Protein AF-A0A847NDN8-F1 (afdb_monomer_lite)

Radius of gyration: 34.49 Å; chains: 1; bounding box: 81×43×103 Å

Secondary structure (DSSP, 8-state):
----HHHHHHHHHHHHHHHHHHHHHHHHHHHHHHHHHTT-S---HHHHHHHHHHHHHHHHHHHHHHHTT--HHHHHHHHHHHHHHHHHHHHHHH---HHHHHHHHHHHHHHTT-HHHHHHHHHHHHHHHHHHHHHHHHT---THHHHTSHHHHHHHHHHHHHHHHHHHHHHHHHHHHHHHHHHHHHHHHHHHHHHHHHHHHHHHHHHHHHHHHHHHH-TT-HHHHHHHHHHHHHHHHHHHHHHHHHHHHHHHHHHHHTT--SS--HHHHHHHHHHHHHHHHHHHHHHHHHHHHHHHHHHHHHHHHHHHHHHHHHHHHHHHHS-TTSHHHHHHHHHHHHHHHHHHHHHHHHHHHHHHHHHHHHHHHHHHHHHHHHHHHHHHHHHHHHHHHHHHHHHHHT-

Structure (mmCIF, N/CA/C/O backbone):
data_AF-A0A847NDN8-F1
#
_entry.id   AF-A0A847NDN8-F1
#
loop_
_atom_site.group_PDB
_atom_site.id
_atom_site.type_symbol
_atom_site.label_atom_id
_atom_site.label_alt_id
_atom_site.label_comp_id
_atom_site.label_asym_id
_atom_site.label_entity_id
_atom_site.label_seq_id
_atom_site.pdbx_PDB_ins_code
_atom_site.Cartn_x
_atom_site.Cartn_y
_atom_site.Cartn_z
_atom_site.occupancy
_atom_site.B_iso_or_equiv
_atom_site.auth_seq_id
_atom_site.auth_comp_id
_atom_site.auth_asym_id
_atom_site.auth_atom_id
_atom_site.pdbx_PDB_model_num
ATOM 1 N N . MET A 1 1 ? -12.668 -7.843 -4.162 1.00 27.05 1 MET A N 1
ATOM 2 C CA . MET A 1 1 ? -12.300 -7.164 -5.427 1.00 27.05 1 MET A CA 1
ATOM 3 C C . MET A 1 1 ? -11.441 -5.918 -5.144 1.00 27.05 1 MET A C 1
ATOM 5 O O . MET A 1 1 ? -11.679 -4.871 -5.719 1.00 27.05 1 MET A O 1
ATOM 9 N N . TYR A 1 2 ? -10.435 -6.031 -4.264 1.00 26.97 2 TYR A N 1
ATOM 10 C CA . TYR A 1 2 ? -9.591 -4.920 -3.787 1.00 26.97 2 TYR A CA 1
ATOM 11 C C . TYR A 1 2 ? -8.151 -5.423 -3.604 1.00 26.97 2 TYR A C 1
ATOM 13 O O . TYR A 1 2 ? -7.721 -5.717 -2.497 1.00 26.97 2 TYR A O 1
ATOM 21 N N . GLN A 1 3 ? -7.428 -5.624 -4.706 1.00 26.38 3 GLN A N 1
ATOM 22 C CA . GLN A 1 3 ? -6.025 -6.072 -4.680 1.00 26.38 3 GLN A CA 1
ATOM 23 C C . GLN A 1 3 ? -5.110 -5.178 -5.543 1.00 26.38 3 GLN A C 1
ATOM 25 O O . GLN A 1 3 ? -4.042 -5.612 -5.958 1.00 26.38 3 GLN A O 1
ATOM 30 N N . ASN A 1 4 ? -5.530 -3.940 -5.855 1.00 37.44 4 ASN A N 1
ATOM 31 C CA . ASN A 1 4 ? -4.971 -3.175 -6.980 1.00 37.44 4 ASN A CA 1
ATOM 32 C C . ASN A 1 4 ? -4.374 -1.788 -6.670 1.00 37.44 4 ASN A C 1
ATOM 34 O O . ASN A 1 4 ? -3.925 -1.143 -7.615 1.00 37.44 4 ASN A O 1
ATOM 38 N N . ASP A 1 5 ? -4.331 -1.303 -5.424 1.00 50.22 5 ASP A N 1
ATOM 39 C CA . ASP A 1 5 ? -3.985 0.115 -5.206 1.00 50.22 5 ASP A CA 1
ATOM 40 C C . ASP A 1 5 ? -2.487 0.426 -5.375 1.00 50.22 5 ASP A C 1
ATOM 42 O O . ASP A 1 5 ? -2.136 1.234 -6.234 1.00 50.22 5 ASP A O 1
ATOM 46 N N . ALA A 1 6 ? -1.571 -0.257 -4.681 1.00 46.41 6 ALA A N 1
ATOM 47 C CA . ALA A 1 6 ? -0.143 0.094 -4.753 1.00 46.41 6 ALA A CA 1
ATOM 48 C C . ALA A 1 6 ? 0.496 -0.204 -6.131 1.00 46.41 6 ALA A C 1
ATOM 50 O O . ALA A 1 6 ? 1.173 0.629 -6.744 1.00 46.41 6 ALA A O 1
ATOM 51 N N . THR A 1 7 ? 0.230 -1.387 -6.697 1.00 52.91 7 THR A N 1
ATOM 52 C CA . THR A 1 7 ? 0.754 -1.765 -8.027 1.00 52.91 7 THR A CA 1
ATOM 53 C C . THR A 1 7 ? 0.074 -1.027 -9.176 1.00 52.91 7 THR A C 1
ATOM 55 O O . THR A 1 7 ? 0.731 -0.710 -10.178 1.00 52.91 7 THR A O 1
ATOM 58 N N . GLY A 1 8 ? -1.219 -0.724 -9.039 1.00 62.44 8 GLY A N 1
ATOM 59 C CA . GLY A 1 8 ? -1.973 0.079 -9.994 1.00 62.44 8 GLY A CA 1
ATOM 60 C C . GLY A 1 8 ? -1.460 1.514 -10.041 1.00 62.44 8 GLY A C 1
ATOM 61 O O . GLY A 1 8 ? -1.142 2.005 -11.127 1.00 62.44 8 GLY A O 1
ATOM 62 N N . GLN A 1 9 ? -1.281 2.150 -8.879 1.00 66.44 9 GLN A N 1
ATOM 63 C CA . GLN A 1 9 ? -0.728 3.504 -8.779 1.00 66.44 9 GLN A CA 1
ATOM 64 C C . GLN A 1 9 ? 0.694 3.589 -9.332 1.00 66.44 9 GLN A C 1
ATOM 66 O O . GLN A 1 9 ? 1.002 4.497 -10.109 1.00 66.44 9 GLN A O 1
ATOM 71 N N . ASN A 1 10 ? 1.545 2.604 -9.030 1.00 70.69 10 ASN A N 1
ATOM 72 C CA . ASN A 1 10 ? 2.871 2.526 -9.631 1.00 70.69 10 ASN A CA 1
ATOM 73 C C . ASN A 1 10 ? 2.793 2.460 -11.169 1.00 70.69 10 ASN A C 1
ATOM 75 O O . ASN A 1 10 ? 3.420 3.253 -11.877 1.00 70.69 10 ASN A O 1
ATOM 79 N N . THR A 1 11 ? 2.002 1.527 -11.699 1.00 78.50 11 THR A N 1
ATOM 80 C CA . THR A 1 11 ? 1.880 1.345 -13.150 1.00 78.50 11 THR A CA 1
ATOM 81 C C . THR A 1 11 ? 1.364 2.617 -13.825 1.00 78.50 11 THR A C 1
ATOM 83 O O . THR A 1 11 ? 1.851 2.988 -14.894 1.00 78.50 11 THR A O 1
ATOM 86 N N . LEU A 1 12 ? 0.438 3.326 -13.178 1.00 82.25 12 LEU A N 1
ATOM 87 C CA . LEU A 1 12 ? -0.084 4.609 -13.633 1.00 82.25 12 LEU A CA 1
ATOM 88 C C . LEU A 1 12 ? 1.010 5.688 -13.693 1.00 82.25 12 LEU A C 1
ATOM 90 O O . LEU A 1 12 ? 1.178 6.328 -14.730 1.00 82.25 12 LEU A O 1
ATOM 94 N N . TYR A 1 13 ? 1.796 5.835 -12.624 1.00 81.75 13 TYR A N 1
ATOM 95 C CA . TYR A 1 13 ? 2.905 6.788 -12.565 1.00 81.75 13 TYR A CA 1
ATOM 96 C C . TYR A 1 13 ? 3.936 6.532 -13.670 1.00 81.75 13 TYR A C 1
ATOM 98 O O . TYR A 1 13 ? 4.352 7.458 -14.371 1.00 81.75 13 TYR A O 1
ATOM 106 N N . VAL A 1 14 ? 4.347 5.272 -13.851 1.00 82.06 14 VAL A N 1
ATOM 107 C CA . VAL A 1 14 ? 5.335 4.909 -14.879 1.00 82.06 14 VAL A CA 1
ATOM 108 C C . VAL A 1 14 ? 4.761 5.151 -16.274 1.00 82.06 14 VAL A C 1
ATOM 110 O O . VAL A 1 14 ? 5.458 5.701 -17.125 1.00 82.06 14 VAL A O 1
ATOM 113 N N . ASN A 1 15 ? 3.484 4.822 -16.501 1.00 87.56 15 ASN A N 1
ATOM 114 C CA . ASN A 1 15 ? 2.799 5.136 -17.753 1.00 87.56 15 ASN A CA 1
ATOM 115 C C . ASN A 1 15 ? 2.839 6.643 -18.051 1.00 87.56 15 ASN A C 1
ATOM 117 O O . ASN A 1 15 ? 3.216 7.029 -19.156 1.00 87.56 15 ASN A O 1
ATOM 121 N N . ASP A 1 16 ? 2.510 7.492 -17.076 1.00 86.00 16 ASP A N 1
ATOM 122 C CA . ASP A 1 16 ? 2.513 8.948 -17.255 1.00 86.00 16 ASP A CA 1
ATOM 123 C C . ASP A 1 16 ? 3.918 9.502 -17.506 1.00 86.00 16 ASP A C 1
ATOM 125 O O . ASP A 1 16 ? 4.104 10.374 -18.361 1.00 86.00 16 ASP A O 1
ATOM 129 N N . MET A 1 17 ? 4.926 8.971 -16.812 1.00 85.44 17 MET A N 1
ATOM 130 C CA . MET A 1 17 ? 6.317 9.340 -17.046 1.00 85.44 17 MET A CA 1
ATOM 131 C C . MET A 1 17 ? 6.770 8.966 -18.465 1.00 85.44 17 MET A C 1
ATOM 133 O O . MET A 1 17 ? 7.324 9.815 -19.167 1.00 85.44 17 MET A O 1
ATOM 137 N N . LEU A 1 18 ? 6.517 7.732 -18.915 1.00 86.12 18 LEU A N 1
ATOM 138 C CA . LEU A 1 18 ? 6.910 7.292 -20.258 1.00 86.12 18 LEU A CA 1
ATOM 139 C C . LEU A 1 18 ? 6.176 8.074 -21.346 1.00 86.12 18 LEU A C 1
ATOM 141 O O . LEU A 1 18 ? 6.794 8.471 -22.329 1.00 86.12 18 LEU A O 1
ATOM 145 N N . VAL A 1 19 ? 4.896 8.397 -21.150 1.00 87.50 19 VAL A N 1
ATOM 146 C CA . VAL A 1 19 ? 4.140 9.266 -22.066 1.00 87.50 19 VAL A CA 1
ATOM 147 C C . VAL A 1 19 ? 4.783 10.653 -22.183 1.00 87.50 19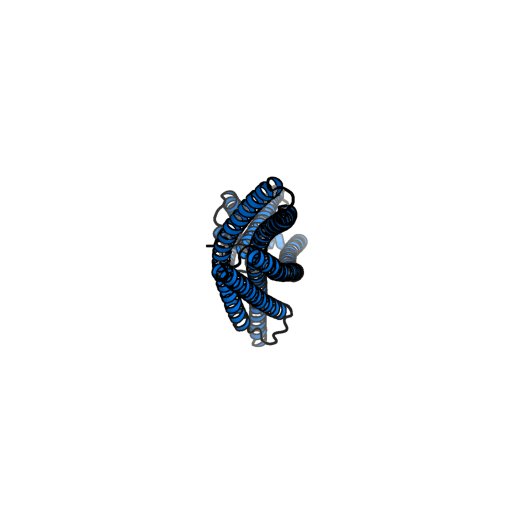 VAL A C 1
ATOM 149 O O . VAL A 1 19 ? 4.894 11.181 -23.291 1.00 87.50 19 VAL A O 1
ATOM 152 N N . ARG A 1 20 ? 5.266 11.248 -21.080 1.00 86.75 20 ARG A N 1
ATOM 153 C CA . ARG A 1 20 ? 6.029 12.512 -21.137 1.00 86.75 20 ARG A CA 1
ATOM 154 C C . ARG A 1 20 ? 7.337 12.351 -21.914 1.00 86.75 20 ARG A C 1
ATOM 156 O O . ARG A 1 20 ? 7.662 13.219 -22.720 1.00 86.75 20 ARG A O 1
ATOM 163 N N . MET A 1 21 ? 8.051 11.240 -21.729 1.00 86.31 21 MET A N 1
ATOM 164 C CA . MET A 1 21 ? 9.262 10.950 -22.504 1.00 86.31 21 MET A CA 1
ATOM 165 C C . MET A 1 21 ? 8.965 10.789 -24.001 1.00 86.31 21 MET A C 1
ATOM 167 O O . MET A 1 21 ? 9.659 11.390 -24.816 1.00 86.31 21 MET A O 1
ATOM 171 N N . PHE A 1 22 ? 7.910 10.063 -24.385 1.00 89.50 22 PHE A N 1
ATOM 172 C CA . PHE A 1 22 ? 7.514 9.918 -25.791 1.00 89.50 22 PHE A CA 1
ATOM 173 C C . PHE A 1 22 ? 7.142 11.259 -26.435 1.00 89.50 22 PHE A C 1
ATOM 175 O O . PHE A 1 22 ? 7.498 11.490 -27.588 1.00 89.50 22 PHE A O 1
ATOM 182 N N . LYS A 1 23 ? 6.508 12.180 -25.693 1.00 88.25 23 LYS A N 1
ATOM 183 C CA . LYS A 1 23 ? 6.264 13.554 -26.170 1.00 88.25 23 LYS A CA 1
ATOM 184 C C . LYS A 1 23 ? 7.569 14.303 -26.456 1.00 88.25 23 LYS A C 1
ATOM 186 O O . LYS A 1 23 ? 7.673 14.953 -27.491 1.00 88.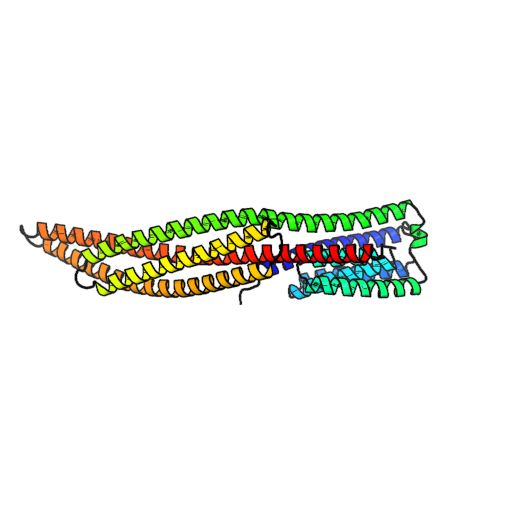25 23 LYS A O 1
ATOM 191 N N . LEU A 1 24 ? 8.572 14.187 -25.581 1.00 87.12 24 LEU A N 1
ATOM 192 C CA . LEU A 1 24 ? 9.891 14.795 -25.801 1.00 87.12 24 LEU A CA 1
ATOM 193 C C . LEU A 1 24 ? 10.610 14.189 -27.015 1.00 87.12 24 LEU A C 1
ATOM 195 O O . LEU A 1 24 ? 11.202 14.925 -27.802 1.00 87.12 24 LEU A O 1
ATOM 199 N N . ILE A 1 25 ? 10.516 12.870 -27.211 1.00 86.62 25 ILE A N 1
ATOM 200 C CA . ILE A 1 25 ? 11.069 12.198 -28.398 1.00 86.62 25 ILE A CA 1
ATOM 201 C C . ILE A 1 25 ? 10.378 12.704 -29.673 1.00 86.62 25 ILE A C 1
ATOM 203 O O . ILE A 1 25 ? 11.048 12.939 -30.674 1.00 86.62 25 ILE A O 1
ATOM 207 N N . LEU A 1 26 ? 9.066 12.953 -29.637 1.00 89.19 26 LEU A N 1
ATOM 208 C CA . LEU A 1 26 ? 8.319 13.493 -30.776 1.00 89.19 26 LEU A CA 1
ATOM 209 C C . LEU A 1 26 ? 8.806 14.903 -31.161 1.00 89.19 26 LEU A C 1
ATOM 211 O O . LEU A 1 26 ? 8.985 15.193 -32.344 1.00 89.19 26 LEU A O 1
ATOM 215 N N . VAL A 1 27 ? 9.123 15.745 -30.170 1.00 89.19 27 VAL A N 1
ATOM 216 C CA . VAL A 1 27 ? 9.783 17.044 -30.399 1.00 89.19 27 VAL A CA 1
ATOM 217 C C . VAL A 1 27 ? 11.176 16.853 -31.011 1.00 89.19 27 VAL A C 1
ATOM 219 O O . VAL A 1 27 ? 11.518 17.538 -31.972 1.00 89.19 27 VAL A O 1
ATOM 222 N N . ALA A 1 28 ? 11.966 15.895 -30.519 1.00 85.19 28 ALA A N 1
ATOM 223 C CA . ALA A 1 28 ? 13.289 15.602 -31.073 1.00 85.19 28 ALA A CA 1
ATOM 224 C C . ALA A 1 28 ? 13.227 15.117 -32.535 1.00 85.19 28 ALA A C 1
ATOM 226 O O . ALA A 1 28 ? 14.058 15.523 -33.348 1.00 85.19 28 ALA A O 1
ATOM 227 N N . ILE A 1 29 ? 12.219 14.314 -32.900 1.00 87.88 29 ILE A N 1
ATOM 228 C CA . ILE A 1 29 ? 11.980 13.893 -34.289 1.00 87.88 29 ILE A CA 1
ATOM 229 C C . ILE A 1 29 ? 11.652 15.107 -35.170 1.00 87.88 29 ILE A C 1
ATOM 231 O O . ILE A 1 29 ? 12.191 15.221 -36.271 1.00 87.88 29 ILE A O 1
ATOM 235 N N . ALA A 1 30 ? 10.828 16.044 -34.691 1.00 87.75 30 ALA A N 1
ATOM 236 C CA . ALA A 1 30 ? 10.533 17.275 -35.428 1.00 87.75 30 ALA A CA 1
ATOM 237 C C . ALA A 1 30 ? 11.802 18.116 -35.662 1.00 87.75 30 ALA A C 1
ATOM 239 O O . ALA A 1 30 ? 12.055 18.555 -36.785 1.00 87.75 30 ALA A O 1
ATOM 240 N N . VAL A 1 31 ? 12.648 18.269 -34.636 1.00 86.38 31 VAL A N 1
ATOM 241 C CA . VAL A 1 31 ? 13.951 18.949 -34.755 1.00 86.38 31 VAL A CA 1
ATOM 242 C C . VAL A 1 31 ? 14.855 18.239 -35.765 1.00 86.38 31 VAL A C 1
ATOM 244 O O . VAL A 1 31 ? 15.457 18.898 -36.608 1.00 86.38 31 VAL A O 1
ATOM 247 N N . PHE A 1 32 ? 14.918 16.906 -35.743 1.00 84.69 32 PHE A N 1
ATOM 248 C CA . PHE A 1 32 ? 15.695 16.121 -36.705 1.00 84.69 32 PHE A CA 1
ATOM 249 C C . PHE A 1 32 ? 15.260 16.374 -38.158 1.00 84.69 32 PHE A C 1
ATOM 251 O O . PHE A 1 32 ? 16.111 16.577 -39.027 1.00 84.69 32 PHE A O 1
ATOM 258 N N . VAL A 1 33 ? 13.950 16.429 -38.424 1.00 86.88 33 VAL A N 1
ATOM 259 C CA . VAL A 1 33 ? 13.414 16.738 -39.762 1.00 86.88 33 VAL A CA 1
ATOM 260 C C . VAL A 1 33 ? 13.784 18.162 -40.192 1.00 86.88 33 VAL A C 1
ATOM 262 O O . VAL A 1 33 ? 14.196 18.362 -41.334 1.00 86.88 33 VAL A O 1
ATOM 265 N N . ILE A 1 34 ? 13.718 19.140 -39.282 1.00 86.19 34 ILE A N 1
ATOM 266 C CA . ILE A 1 34 ? 14.119 20.531 -39.559 1.00 86.19 34 ILE A CA 1
ATOM 267 C C . ILE A 1 34 ? 15.617 20.615 -39.877 1.00 86.19 34 ILE A C 1
ATOM 269 O O . ILE A 1 34 ? 16.001 21.194 -40.891 1.00 86.19 34 ILE A O 1
ATOM 273 N N . LEU A 1 35 ? 16.473 19.995 -39.060 1.00 82.62 35 LEU A N 1
ATOM 274 C CA . LEU A 1 35 ? 17.922 19.959 -39.290 1.00 82.62 35 LEU A CA 1
ATOM 275 C C . LEU A 1 35 ? 18.270 19.290 -40.624 1.00 82.62 35 LEU A C 1
ATOM 277 O O . LEU A 1 35 ? 19.214 19.70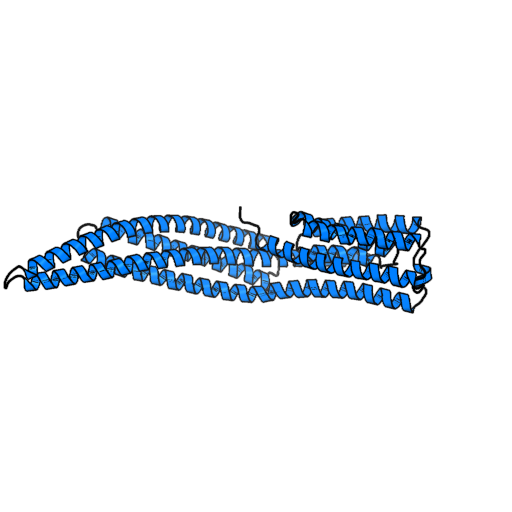0 -41.305 1.00 82.62 35 LEU A O 1
ATOM 281 N N . LYS A 1 36 ? 17.492 18.278 -41.023 1.00 83.00 36 LYS A N 1
ATOM 282 C CA . LYS A 1 36 ? 17.627 17.656 -42.336 1.00 83.00 36 LYS A CA 1
ATOM 283 C C . LYS A 1 36 ? 17.219 18.604 -43.469 1.00 83.00 36 LYS A C 1
ATOM 285 O O . LYS A 1 36 ? 17.942 18.684 -44.464 1.00 83.00 36 LYS A O 1
ATOM 290 N N . ALA A 1 37 ? 16.111 19.327 -43.319 1.00 84.94 37 ALA A N 1
ATOM 291 C CA . ALA A 1 37 ? 15.649 20.312 -44.297 1.00 84.94 37 ALA A CA 1
ATOM 292 C C . ALA A 1 37 ? 16.646 21.473 -44.476 1.00 84.94 37 ALA A C 1
ATOM 294 O O . ALA A 1 37 ? 16.836 21.948 -45.591 1.00 84.94 37 ALA A O 1
ATOM 295 N N . LEU A 1 38 ? 17.348 21.860 -43.405 1.00 85.19 38 LEU A N 1
ATOM 296 C CA . LEU A 1 38 ? 18.417 22.867 -43.420 1.00 85.19 38 LEU A CA 1
ATOM 297 C C . LEU A 1 38 ? 19.746 22.364 -44.015 1.00 85.19 38 LEU A C 1
ATOM 299 O O . LEU A 1 38 ? 20.707 23.123 -44.095 1.00 85.19 38 LEU A O 1
ATOM 303 N N . GLY A 1 39 ? 19.837 21.090 -44.410 1.00 77.75 39 GLY A N 1
ATOM 304 C CA . GLY A 1 39 ? 21.042 20.514 -45.017 1.00 77.75 39 GLY A CA 1
ATOM 305 C C . GLY A 1 39 ? 22.168 20.175 -44.034 1.00 77.75 39 GLY A C 1
ATOM 306 O O . GLY A 1 39 ? 23.218 19.709 -44.465 1.00 77.75 39 GLY A O 1
ATOM 307 N N . ILE A 1 40 ? 21.948 20.339 -42.725 1.00 76.94 40 ILE A N 1
ATOM 308 C CA . ILE A 1 40 ? 22.942 20.036 -41.679 1.00 76.94 40 ILE A CA 1
ATOM 309 C C . ILE A 1 40 ? 23.166 18.519 -41.569 1.00 76.94 40 ILE A C 1
ATOM 311 O O . ILE A 1 40 ? 24.282 18.058 -41.339 1.00 76.94 40 ILE A O 1
ATOM 315 N N . ILE A 1 41 ? 22.103 17.728 -41.758 1.00 72.81 41 ILE A N 1
ATOM 316 C CA . ILE A 1 41 ? 22.144 16.264 -41.684 1.00 72.81 41 ILE A CA 1
ATOM 317 C C . ILE A 1 41 ? 22.164 15.657 -43.096 1.00 72.81 41 ILE A C 1
ATOM 319 O O . ILE A 1 41 ? 21.208 15.761 -43.873 1.00 72.81 41 ILE A O 1
ATOM 323 N N . VAL A 1 42 ? 23.239 14.946 -43.433 1.00 73.19 42 VAL A N 1
ATOM 324 C CA . VAL A 1 42 ? 23.427 14.324 -44.755 1.00 73.19 42 VAL A CA 1
ATOM 325 C C . VAL A 1 42 ? 22.877 12.888 -44.760 1.00 73.19 42 VAL A C 1
ATOM 327 O O . VAL A 1 42 ? 23.616 11.914 -44.821 1.00 73.19 42 VAL A O 1
ATOM 330 N N . ILE A 1 43 ? 21.550 12.755 -44.653 1.00 75.88 43 ILE A N 1
ATOM 331 C CA . ILE A 1 43 ? 20.810 11.481 -44.781 1.00 75.88 43 ILE A CA 1
ATOM 332 C C . ILE A 1 43 ? 19.958 11.509 -46.064 1.00 75.88 43 ILE A C 1
ATOM 334 O O . ILE A 1 43 ? 19.388 12.561 -46.370 1.00 75.88 43 ILE A O 1
ATOM 338 N N . PRO A 1 44 ? 19.817 10.405 -46.822 1.00 82.81 44 PRO A N 1
ATOM 339 C CA . PRO A 1 44 ? 18.878 10.331 -47.942 1.00 82.81 44 PRO A CA 1
ATOM 340 C C . PRO A 1 44 ? 17.425 10.536 -47.490 1.00 82.81 44 PRO A C 1
ATOM 342 O O . PRO A 1 44 ? 17.008 9.995 -46.466 1.00 82.81 44 PRO A O 1
ATOM 345 N N . TRP A 1 45 ? 16.621 11.258 -48.276 1.00 83.31 45 TRP A N 1
ATOM 346 C CA . TRP A 1 45 ? 15.230 11.576 -47.917 1.00 83.31 45 TRP A CA 1
ATOM 347 C C . TRP A 1 45 ? 14.379 10.346 -47.588 1.00 83.31 45 TRP A C 1
ATOM 349 O O . TRP A 1 45 ? 13.624 10.384 -46.621 1.00 83.31 45 TRP A O 1
ATOM 359 N N . LEU A 1 46 ? 14.558 9.240 -48.317 1.00 84.31 46 LEU A N 1
ATOM 360 C CA . LEU A 1 46 ? 13.851 7.984 -48.052 1.00 84.31 46 LEU A CA 1
ATOM 361 C C . LEU A 1 46 ? 14.049 7.505 -46.603 1.00 84.31 46 LEU A C 1
ATOM 363 O O . LEU A 1 46 ? 13.084 7.215 -45.904 1.00 84.31 46 LEU A O 1
ATOM 367 N N . HIS A 1 47 ? 15.294 7.490 -46.128 1.00 80.81 47 HIS A N 1
ATOM 368 C CA . HIS A 1 47 ? 15.642 7.032 -44.783 1.00 80.81 47 HIS A CA 1
ATOM 369 C C . HIS A 1 47 ? 15.150 8.012 -43.714 1.00 80.81 47 HIS A C 1
ATOM 371 O O . HIS A 1 47 ? 14.599 7.595 -42.700 1.00 80.81 47 HIS A O 1
ATOM 377 N N . ALA A 1 48 ? 15.264 9.320 -43.963 1.00 83.19 48 ALA A N 1
ATOM 378 C CA . ALA A 1 48 ? 14.740 10.340 -43.056 1.00 83.19 48 ALA A CA 1
ATOM 379 C C . ALA A 1 48 ? 13.212 10.233 -42.878 1.00 83.19 48 ALA A C 1
ATOM 381 O O . ALA A 1 48 ? 12.715 10.363 -41.757 1.00 83.19 48 ALA A O 1
ATOM 382 N N . ILE A 1 49 ? 12.474 9.946 -43.956 1.00 86.44 49 ILE A N 1
ATOM 383 C CA . ILE A 1 49 ? 11.021 9.726 -43.922 1.00 86.44 49 ILE A CA 1
ATOM 384 C C . ILE A 1 49 ? 10.684 8.449 -43.147 1.00 86.44 49 ILE A C 1
ATOM 386 O O . ILE A 1 49 ? 9.789 8.473 -42.309 1.00 86.44 49 ILE A O 1
ATOM 390 N N . VAL A 1 50 ? 11.418 7.354 -43.369 1.00 85.75 50 VAL A N 1
ATOM 391 C CA . VAL A 1 50 ? 11.191 6.098 -42.637 1.00 85.75 50 VAL A CA 1
ATOM 392 C C . VAL A 1 50 ? 11.427 6.290 -41.138 1.00 85.75 50 VAL A C 1
ATOM 394 O O . VAL A 1 50 ? 10.545 5.953 -40.352 1.00 85.75 50 VAL A O 1
ATOM 397 N N . ILE A 1 51 ? 12.555 6.884 -40.730 1.00 84.50 51 ILE A N 1
ATOM 398 C CA . ILE A 1 51 ? 12.889 7.134 -39.315 1.00 84.50 51 ILE A CA 1
ATOM 399 C C . ILE A 1 51 ? 11.836 8.027 -38.653 1.00 84.50 51 ILE A C 1
ATOM 401 O O . ILE A 1 51 ? 11.327 7.701 -37.583 1.00 84.50 51 ILE A O 1
ATOM 405 N N . SER A 1 52 ? 11.501 9.156 -39.285 1.00 87.06 52 SER A N 1
ATOM 406 C CA . SER A 1 52 ? 10.560 10.118 -38.706 1.00 87.06 52 SER A CA 1
ATOM 407 C C . SER A 1 52 ? 9.130 9.580 -38.686 1.00 87.06 52 SER A C 1
ATOM 409 O O . SER A 1 52 ? 8.466 9.686 -37.660 1.00 87.06 52 SER A O 1
ATOM 411 N N . GLY A 1 53 ? 8.666 8.936 -39.759 1.00 88.81 53 GLY A N 1
ATOM 412 C CA . GLY A 1 53 ? 7.321 8.369 -39.843 1.00 88.81 53 GLY A CA 1
ATOM 413 C C . GLY A 1 53 ? 7.100 7.236 -38.843 1.00 88.81 53 GLY A C 1
ATOM 414 O O . GLY A 1 53 ? 6.155 7.274 -38.056 1.00 88.81 53 GLY A O 1
ATOM 415 N N . THR A 1 54 ? 8.001 6.250 -38.815 1.00 87.12 54 THR A N 1
ATOM 416 C CA . THR A 1 54 ? 7.905 5.132 -37.860 1.00 87.12 54 THR A CA 1
ATOM 417 C C . THR A 1 54 ? 8.108 5.590 -36.414 1.00 87.12 54 THR A C 1
ATOM 419 O O . THR A 1 54 ? 7.388 5.130 -35.528 1.00 87.12 54 THR A O 1
ATOM 422 N N . GLY A 1 55 ? 9.007 6.551 -36.171 1.00 88.56 55 GLY A N 1
ATOM 423 C CA . GLY A 1 55 ? 9.207 7.160 -34.857 1.00 88.56 55 GLY A CA 1
ATOM 424 C C . GLY A 1 55 ? 7.975 7.915 -34.351 1.00 88.56 55 GLY A C 1
ATOM 425 O O . GLY A 1 55 ? 7.577 7.732 -33.201 1.00 88.56 55 GLY A O 1
ATOM 426 N N . VAL A 1 56 ? 7.315 8.703 -35.209 1.00 92.75 56 VAL A N 1
ATOM 427 C CA . VAL A 1 56 ? 6.066 9.403 -34.863 1.00 92.75 56 VAL A CA 1
ATOM 428 C C . VAL A 1 56 ? 4.972 8.406 -34.501 1.00 92.75 56 VAL A C 1
ATOM 430 O O . VAL A 1 56 ? 4.329 8.582 -33.470 1.00 92.75 56 VAL A O 1
ATOM 433 N N . VAL A 1 57 ? 4.789 7.337 -35.284 1.00 92.19 57 VAL A N 1
ATOM 434 C CA . VAL A 1 57 ? 3.795 6.294 -34.974 1.00 92.19 57 VAL A CA 1
ATOM 435 C C . VAL A 1 57 ? 4.117 5.620 -33.638 1.00 92.19 57 VAL A C 1
ATOM 437 O O . VAL A 1 57 ? 3.246 5.526 -32.773 1.00 92.19 57 VAL A O 1
ATOM 440 N N . ALA A 1 58 ? 5.371 5.212 -33.428 1.00 90.69 58 ALA A N 1
ATOM 441 C CA . ALA A 1 58 ? 5.791 4.556 -32.194 1.00 90.69 58 ALA A CA 1
ATOM 442 C C . ALA A 1 58 ? 5.609 5.451 -30.954 1.00 90.69 58 ALA A C 1
ATOM 444 O O . ALA A 1 58 ? 5.250 4.940 -29.898 1.00 90.69 58 ALA A O 1
ATOM 445 N N . CYS A 1 59 ? 5.791 6.772 -31.067 1.00 90.56 59 CYS A N 1
ATOM 446 C CA . CYS A 1 59 ? 5.539 7.719 -29.975 1.00 90.56 59 CYS A CA 1
ATOM 447 C C . CYS A 1 59 ? 4.053 8.076 -29.803 1.00 90.56 59 CYS A C 1
ATOM 449 O O . CYS A 1 59 ? 3.602 8.279 -28.676 1.00 90.56 59 CYS A O 1
ATOM 451 N N . ALA A 1 60 ? 3.284 8.162 -30.892 1.00 89.88 60 ALA A N 1
ATOM 452 C CA . ALA A 1 60 ? 1.878 8.559 -30.865 1.00 89.88 60 ALA A CA 1
ATOM 453 C C . ALA A 1 60 ? 0.976 7.475 -30.261 1.00 89.88 60 ALA A C 1
ATOM 455 O O . ALA A 1 60 ? 0.047 7.804 -29.524 1.00 89.88 60 ALA A O 1
ATOM 456 N N . VAL A 1 61 ? 1.266 6.195 -30.519 1.00 91.81 61 VAL A N 1
ATOM 457 C CA . VAL A 1 61 ? 0.466 5.064 -30.020 1.00 91.81 61 VAL A CA 1
ATOM 458 C C . VAL A 1 61 ? 0.348 5.069 -28.478 1.00 91.81 61 VAL A C 1
ATOM 460 O O . VAL A 1 61 ? -0.780 5.108 -27.988 1.00 91.81 61 VAL A O 1
ATOM 463 N N . PRO A 1 62 ? 1.440 5.147 -27.686 1.00 88.50 62 PRO A N 1
ATOM 464 C CA . PRO A 1 62 ? 1.382 5.313 -26.230 1.00 88.50 62 PRO A CA 1
ATOM 465 C C . PRO A 1 62 ? 0.548 6.507 -25.753 1.00 88.50 62 PRO A C 1
ATOM 467 O O . PRO A 1 62 ? -0.226 6.398 -24.800 1.00 88.50 62 PRO A O 1
ATOM 470 N N . ILE A 1 63 ? 0.704 7.659 -26.416 1.00 89.38 63 ILE A N 1
ATOM 471 C CA . ILE A 1 63 ? 0.035 8.913 -26.048 1.00 89.38 63 ILE A CA 1
ATOM 472 C C . ILE A 1 63 ? -1.478 8.787 -26.265 1.00 89.38 63 ILE A C 1
ATOM 474 O O . ILE A 1 63 ? -2.261 9.159 -25.390 1.00 89.38 63 ILE A O 1
ATOM 478 N N . LEU A 1 64 ? -1.886 8.228 -27.406 1.00 89.06 64 LEU A N 1
ATOM 479 C CA . LEU A 1 64 ? -3.290 8.009 -27.747 1.00 89.06 64 LEU A CA 1
ATOM 480 C C . LEU A 1 64 ? -3.928 6.966 -26.831 1.00 89.06 64 LEU A C 1
ATOM 482 O O . LEU A 1 64 ? -4.996 7.226 -26.285 1.00 89.06 64 LEU A O 1
ATOM 486 N N . CYS A 1 65 ? -3.260 5.835 -26.579 1.00 87.25 65 CYS A N 1
ATOM 487 C CA . CYS A 1 65 ? -3.758 4.819 -25.647 1.00 87.25 65 CYS A CA 1
ATOM 488 C C . CYS A 1 65 ? -4.029 5.398 -24.248 1.00 87.25 65 CYS A C 1
ATOM 490 O O . CYS A 1 65 ? -5.012 5.023 -23.608 1.00 87.25 65 CYS A O 1
ATOM 492 N N . ARG A 1 66 ? -3.200 6.346 -23.784 1.00 85.19 66 ARG A N 1
ATOM 493 C CA . ARG A 1 66 ? -3.428 7.056 -22.517 1.00 85.19 66 ARG A CA 1
ATOM 494 C C . ARG A 1 66 ? -4.589 8.049 -22.601 1.00 85.19 66 ARG A C 1
ATOM 496 O O . ARG A 1 66 ? -5.370 8.122 -21.660 1.00 85.19 66 ARG A O 1
ATOM 503 N N . SER A 1 67 ? -4.716 8.783 -23.708 1.00 83.56 67 SER A N 1
ATOM 504 C CA . SER A 1 67 ? -5.800 9.756 -23.920 1.00 83.56 67 SER A CA 1
ATOM 505 C C . SER A 1 67 ? -7.180 9.107 -24.048 1.00 83.56 67 SER A C 1
ATOM 507 O O . SER A 1 67 ? -8.170 9.727 -23.677 1.00 83.56 67 SER A O 1
ATOM 509 N N . PHE A 1 68 ? -7.251 7.878 -24.564 1.00 86.94 68 PHE A N 1
ATOM 510 C CA . PHE A 1 68 ? -8.489 7.098 -24.666 1.00 86.94 68 PHE A CA 1
ATOM 511 C C . PHE A 1 68 ? -8.809 6.296 -23.396 1.00 86.94 68 PHE A C 1
ATOM 513 O O . PHE A 1 68 ? -9.698 5.449 -23.424 1.00 86.94 68 PHE A O 1
ATOM 520 N N . SER A 1 69 ? -8.094 6.537 -22.289 1.00 81.12 69 SER A N 1
ATOM 521 C CA . SER A 1 69 ? -8.310 5.863 -21.001 1.00 81.12 69 SER A CA 1
ATOM 522 C C . SER A 1 69 ? -8.327 4.331 -21.105 1.00 81.12 69 SER A C 1
ATOM 524 O O . SER A 1 69 ? -9.104 3.662 -20.425 1.00 81.12 69 SER A O 1
ATOM 526 N N . MET A 1 70 ? -7.475 3.761 -21.967 1.00 79.25 70 MET A N 1
ATOM 527 C CA . MET A 1 70 ? -7.347 2.309 -22.089 1.00 79.25 70 MET A CA 1
ATOM 528 C C . MET A 1 70 ? -6.842 1.678 -20.786 1.00 79.25 70 MET A C 1
ATOM 530 O O . MET A 1 70 ? -6.204 2.331 -19.958 1.00 79.25 70 MET A O 1
ATOM 534 N N . ASP A 1 71 ? -7.081 0.373 -20.643 1.00 85.00 71 ASP A N 1
ATOM 535 C CA . ASP A 1 71 ? -6.636 -0.406 -19.490 1.00 85.00 71 ASP A CA 1
ATOM 536 C C . ASP A 1 71 ? -5.134 -0.210 -19.183 1.00 85.00 71 ASP A C 1
ATOM 538 O O . ASP A 1 71 ? -4.266 -0.262 -20.064 1.00 85.00 71 ASP A O 1
ATOM 542 N N . VAL A 1 72 ? -4.829 -0.026 -17.897 1.00 81.19 72 VAL A N 1
ATOM 543 C CA . VAL A 1 72 ? -3.507 0.350 -17.374 1.00 81.19 72 VAL A CA 1
ATOM 544 C C . VAL A 1 72 ? -2.441 -0.694 -17.737 1.00 81.19 72 VAL A C 1
ATOM 546 O O . VAL A 1 72 ? -1.311 -0.336 -18.092 1.00 81.19 72 VAL A O 1
ATOM 549 N N . ASN A 1 73 ? -2.808 -1.981 -17.736 1.00 80.69 73 ASN A N 1
ATOM 550 C CA . ASN A 1 73 ? -1.921 -3.087 -18.114 1.00 80.69 73 ASN A CA 1
ATOM 551 C C . ASN A 1 73 ? -1.691 -3.184 -19.627 1.00 80.69 73 ASN A C 1
ATOM 553 O O . ASN A 1 73 ? -0.680 -3.726 -20.089 1.00 80.69 73 ASN A O 1
ATOM 557 N N . THR A 1 74 ? -2.625 -2.669 -20.419 1.00 83.62 74 THR A N 1
ATOM 558 C CA . THR A 1 74 ? -2.479 -2.588 -21.871 1.00 83.62 74 THR A CA 1
ATOM 559 C C . THR A 1 74 ? -1.503 -1.474 -22.241 1.00 83.62 74 THR A C 1
ATOM 561 O O . THR A 1 74 ? -0.551 -1.737 -22.975 1.00 83.62 74 THR A O 1
ATOM 564 N N . ILE A 1 75 ? -1.633 -0.290 -21.631 1.00 86.00 75 ILE A N 1
ATOM 565 C CA . ILE A 1 75 ? -0.693 0.832 -21.820 1.00 86.00 75 ILE A CA 1
ATOM 566 C C . ILE A 1 75 ? 0.735 0.426 -21.426 1.00 86.00 75 ILE A C 1
ATOM 568 O O . ILE A 1 75 ? 1.679 0.665 -22.178 1.00 86.00 75 ILE A O 1
ATOM 572 N N . LYS A 1 76 ? 0.890 -0.277 -20.297 1.00 87.00 76 LYS A N 1
ATOM 573 C CA . LYS A 1 76 ? 2.174 -0.823 -19.831 1.00 87.00 76 LYS A CA 1
ATOM 574 C C . LYS A 1 76 ? 2.895 -1.649 -20.903 1.00 87.00 76 LYS A C 1
ATOM 576 O O . LYS A 1 76 ? 4.089 -1.469 -21.123 1.00 87.00 76 LYS A O 1
ATOM 581 N N . ARG A 1 77 ? 2.182 -2.556 -21.583 1.00 86.69 77 ARG A N 1
ATOM 582 C CA . ARG A 1 77 ? 2.756 -3.404 -22.646 1.00 86.69 77 ARG A CA 1
ATOM 583 C C . ARG A 1 77 ? 3.075 -2.601 -23.904 1.00 86.69 77 ARG A C 1
ATOM 585 O O . ARG A 1 77 ? 4.160 -2.756 -24.459 1.00 86.69 77 ARG A O 1
ATOM 592 N N . VAL A 1 78 ? 2.159 -1.721 -24.307 1.00 89.31 78 VAL A N 1
ATOM 593 C CA . VAL A 1 78 ? 2.324 -0.834 -25.468 1.00 89.31 78 VAL A CA 1
ATOM 594 C C . VAL A 1 78 ? 3.574 0.035 -25.325 1.00 89.31 78 VAL A C 1
ATOM 596 O O . VAL A 1 78 ? 4.368 0.104 -26.258 1.00 89.31 78 VAL A O 1
ATOM 599 N N . ASN A 1 79 ? 3.813 0.610 -24.144 1.00 89.88 79 ASN A N 1
ATOM 600 C CA . ASN A 1 79 ? 4.995 1.430 -23.878 1.00 89.88 79 ASN A CA 1
ATOM 601 C C . ASN A 1 79 ? 6.306 0.679 -24.149 1.00 89.88 79 ASN A C 1
ATOM 603 O O . ASN A 1 79 ? 7.206 1.224 -24.787 1.00 89.88 79 ASN A O 1
ATOM 607 N N . ILE A 1 80 ? 6.411 -0.579 -23.709 1.00 89.50 80 ILE A N 1
ATOM 608 C CA . ILE A 1 80 ? 7.612 -1.391 -23.943 1.00 89.50 80 ILE A CA 1
ATOM 609 C C . ILE A 1 80 ? 7.762 -1.739 -25.423 1.00 89.50 80 ILE A C 1
ATOM 611 O O . ILE A 1 80 ? 8.856 -1.610 -25.965 1.00 89.50 80 ILE A O 1
ATOM 615 N N . TYR A 1 81 ? 6.683 -2.134 -26.102 1.00 90.44 81 TYR A N 1
ATOM 616 C CA . TYR A 1 81 ? 6.745 -2.478 -27.527 1.00 90.44 81 TYR A CA 1
ATOM 617 C C . TYR A 1 81 ? 7.162 -1.281 -28.382 1.00 90.44 81 TYR A C 1
ATOM 619 O O . TYR A 1 81 ? 8.056 -1.401 -29.218 1.00 90.44 81 TYR A O 1
ATOM 627 N N . CYS A 1 82 ? 6.594 -0.107 -28.115 1.00 89.94 82 CYS A N 1
ATOM 628 C CA . CYS A 1 82 ? 6.974 1.134 -28.778 1.00 89.94 82 CYS A CA 1
ATOM 629 C C . CYS A 1 82 ? 8.433 1.521 -28.496 1.00 89.94 82 CYS A C 1
ATOM 631 O O . CYS A 1 82 ? 9.136 1.947 -29.411 1.00 89.94 82 CYS A O 1
ATOM 633 N N . ALA A 1 83 ? 8.923 1.316 -27.269 1.00 88.94 83 ALA A N 1
ATOM 634 C CA . ALA A 1 83 ? 10.328 1.547 -26.939 1.00 88.94 83 ALA A CA 1
ATOM 635 C C . ALA A 1 83 ? 11.277 0.600 -27.696 1.00 88.94 83 ALA A C 1
ATOM 637 O O . ALA A 1 83 ? 12.298 1.057 -28.209 1.00 88.94 83 ALA A O 1
ATOM 638 N N . VAL A 1 84 ? 10.935 -0.690 -27.818 1.00 88.44 84 VAL A N 1
ATOM 639 C CA . VAL A 1 84 ? 11.714 -1.659 -28.613 1.00 88.44 84 VAL A CA 1
ATOM 640 C C . VAL A 1 84 ? 11.758 -1.234 -30.081 1.00 88.44 84 VAL A C 1
ATOM 642 O O . VAL A 1 84 ? 12.840 -1.181 -30.658 1.00 88.44 84 VAL A O 1
ATOM 645 N N . VAL A 1 85 ? 10.616 -0.860 -30.670 1.00 89.44 85 VAL A N 1
ATOM 646 C CA . VAL A 1 85 ? 10.547 -0.383 -32.064 1.00 89.44 85 VAL A CA 1
ATOM 647 C C . VAL A 1 85 ? 11.445 0.839 -32.276 1.00 89.44 85 VAL A C 1
ATOM 649 O O . VAL A 1 85 ? 12.240 0.852 -33.214 1.00 89.44 85 VAL A O 1
ATOM 652 N N . LEU A 1 86 ? 11.394 1.832 -31.382 1.00 87.31 86 LEU A N 1
ATOM 653 C CA . LEU A 1 86 ? 12.268 3.010 -31.457 1.00 87.31 86 LEU A CA 1
ATOM 654 C C . LEU A 1 86 ? 13.755 2.647 -31.376 1.00 87.31 86 LEU A C 1
ATOM 656 O O . LEU A 1 86 ? 14.566 3.219 -32.103 1.00 87.31 86 LEU A O 1
ATOM 660 N N . CYS A 1 87 ? 14.121 1.683 -30.530 1.00 86.38 87 CYS A N 1
ATOM 661 C CA . CYS A 1 87 ? 15.509 1.248 -30.415 1.00 86.38 87 CYS A CA 1
ATOM 662 C C . CYS A 1 87 ? 15.989 0.474 -31.651 1.00 86.38 87 CYS A C 1
ATOM 664 O O . CYS A 1 87 ? 17.129 0.663 -32.068 1.00 86.38 87 CYS A O 1
ATOM 666 N N . ILE A 1 88 ? 15.128 -0.347 -32.268 1.00 86.12 88 ILE A N 1
ATOM 667 C CA . ILE A 1 88 ? 15.430 -1.017 -33.544 1.00 86.12 88 ILE A CA 1
ATOM 668 C C . ILE A 1 88 ? 15.696 0.033 -34.626 1.00 86.12 88 ILE A C 1
ATOM 670 O O . ILE A 1 88 ? 16.693 -0.063 -35.337 1.00 86.12 88 ILE A O 1
ATOM 674 N N . LEU A 1 89 ? 14.857 1.068 -34.720 1.00 83.81 89 LEU A N 1
ATOM 675 C CA . LEU A 1 89 ? 15.038 2.159 -35.685 1.00 83.81 89 LEU A CA 1
ATOM 676 C C . LEU A 1 89 ? 16.344 2.926 -35.445 1.00 83.81 89 LEU A C 1
ATOM 678 O O . LEU A 1 89 ? 17.083 3.197 -36.393 1.00 83.81 89 LEU A O 1
ATOM 682 N N . GLY A 1 90 ? 16.651 3.237 -34.182 1.00 80.56 90 GLY A N 1
ATOM 683 C CA . GLY A 1 90 ? 17.913 3.868 -33.798 1.00 80.56 90 GLY A CA 1
ATOM 684 C C . GLY A 1 90 ? 19.132 3.015 -34.159 1.00 80.56 90 GLY A C 1
ATOM 685 O O . GLY A 1 90 ? 20.124 3.539 -34.666 1.00 80.56 90 GLY A O 1
ATOM 686 N N . TYR A 1 91 ? 19.049 1.697 -33.966 1.00 82.00 91 TYR A N 1
ATOM 687 C CA . TYR A 1 91 ? 20.103 0.764 -34.359 1.00 82.00 91 TYR A CA 1
ATOM 688 C C . TYR A 1 91 ? 20.289 0.702 -35.881 1.00 82.00 91 TYR A C 1
ATOM 690 O O . TYR A 1 91 ? 21.408 0.858 -36.367 1.00 82.00 91 TYR A O 1
ATOM 698 N N . CYS A 1 92 ? 19.196 0.544 -36.634 1.00 78.44 92 CYS A N 1
ATOM 699 C CA . CYS A 1 92 ? 19.237 0.420 -38.093 1.00 78.44 92 CYS A CA 1
ATOM 700 C C . CYS A 1 92 ? 19.791 1.678 -38.764 1.00 78.44 92 CYS A C 1
ATOM 702 O O . CYS A 1 92 ? 20.596 1.585 -39.688 1.00 78.44 92 CYS A O 1
ATOM 704 N N . TYR A 1 93 ? 19.348 2.856 -38.314 1.00 75.56 93 TYR A N 1
ATOM 705 C CA . TYR A 1 93 ? 19.502 4.084 -39.092 1.00 75.56 93 TYR A CA 1
ATOM 706 C C . TYR A 1 93 ? 20.303 5.198 -38.423 1.00 75.56 93 TYR A C 1
ATOM 708 O O . TYR A 1 93 ? 20.687 6.140 -39.109 1.00 75.56 93 TYR A O 1
ATOM 716 N N . LEU A 1 94 ? 20.550 5.131 -37.113 1.00 72.81 94 LEU A N 1
ATOM 717 C CA . LEU A 1 94 ? 21.299 6.159 -36.373 1.00 72.81 94 LEU A CA 1
ATOM 718 C C . LEU A 1 94 ? 22.613 5.625 -35.791 1.00 72.81 94 LEU A C 1
ATOM 720 O O . LEU A 1 94 ? 23.284 6.334 -35.044 1.00 72.81 94 LEU A O 1
ATOM 724 N N . ASN A 1 95 ? 22.988 4.386 -36.137 1.00 71.50 95 ASN A N 1
ATOM 725 C CA . ASN A 1 95 ? 24.175 3.696 -35.624 1.00 71.50 95 ASN A CA 1
ATOM 726 C C . ASN A 1 95 ? 24.242 3.685 -34.087 1.00 71.50 95 ASN A C 1
ATOM 728 O O . ASN A 1 95 ? 25.310 3.794 -33.481 1.00 71.50 95 ASN A O 1
ATOM 732 N N . MET A 1 96 ? 23.077 3.600 -33.443 1.00 72.94 96 MET A N 1
ATOM 733 C CA . MET A 1 96 ? 22.995 3.451 -31.997 1.00 72.94 96 MET A CA 1
ATOM 734 C C . MET A 1 96 ? 23.678 2.138 -31.593 1.00 72.94 96 MET A C 1
ATOM 736 O O . MET A 1 96 ? 23.538 1.136 -32.285 1.00 72.94 96 MET A O 1
ATOM 740 N N . GLY A 1 97 ? 24.424 2.100 -30.488 1.00 69.12 97 GLY A N 1
ATOM 741 C CA . GLY A 1 97 ? 25.085 0.854 -30.080 1.00 69.12 97 GLY A CA 1
ATOM 742 C C . GLY A 1 97 ? 24.088 -0.282 -29.791 1.00 69.12 97 GLY A C 1
ATOM 743 O O . GLY A 1 97 ? 23.067 -0.045 -29.148 1.00 69.12 97 GLY A O 1
ATOM 744 N N . ILE A 1 98 ? 24.423 -1.523 -30.179 1.00 74.62 98 ILE A N 1
ATOM 745 C CA . ILE A 1 98 ? 23.606 -2.744 -29.950 1.00 74.62 98 ILE A CA 1
ATOM 746 C C . ILE A 1 98 ? 23.140 -2.848 -28.490 1.00 74.62 98 ILE A C 1
ATOM 748 O O . ILE A 1 98 ? 22.000 -3.210 -28.209 1.00 74.62 98 ILE A O 1
ATOM 752 N N . ILE A 1 99 ? 24.014 -2.471 -27.551 1.00 73.12 99 ILE A N 1
ATOM 753 C CA . ILE A 1 99 ? 23.744 -2.503 -26.108 1.00 73.12 99 ILE A CA 1
ATOM 754 C C . ILE A 1 99 ? 22.515 -1.653 -25.741 1.00 73.12 99 ILE A C 1
ATOM 756 O O . ILE A 1 99 ? 21.760 -2.023 -24.847 1.00 73.12 99 ILE A O 1
ATOM 760 N N . MET A 1 100 ? 22.252 -0.548 -26.440 1.00 76.44 100 MET A N 1
ATOM 761 C CA . MET A 1 100 ? 21.129 0.342 -26.118 1.00 76.44 100 MET A CA 1
ATOM 762 C C . MET A 1 100 ? 19.772 -0.231 -26.482 1.00 76.44 100 MET A C 1
ATOM 764 O O . MET A 1 100 ? 18.788 0.081 -25.811 1.00 76.44 100 MET A O 1
ATOM 768 N N . LEU A 1 101 ? 19.734 -1.093 -27.500 1.00 80.56 101 LEU A N 1
ATOM 769 C CA . LEU A 1 101 ? 18.537 -1.836 -27.874 1.00 80.56 101 LEU A CA 1
ATOM 770 C C . LEU A 1 101 ? 18.095 -2.763 -26.738 1.00 80.56 101 LEU A C 1
ATOM 772 O O . LEU A 1 101 ? 16.909 -3.020 -26.580 1.00 80.56 101 LEU A O 1
ATOM 776 N N . LEU A 1 102 ? 19.037 -3.173 -25.886 1.00 77.19 102 LEU A N 1
ATOM 777 C CA . LEU A 1 102 ? 18.772 -3.952 -24.688 1.00 77.19 102 LEU A CA 1
ATOM 778 C C . LEU A 1 102 ? 18.509 -3.060 -23.458 1.00 77.19 102 LEU A C 1
ATOM 780 O O . LEU A 1 102 ? 17.535 -3.266 -22.741 1.00 77.19 102 LEU A O 1
ATOM 784 N N . VAL A 1 103 ? 19.341 -2.041 -23.219 1.00 79.69 103 VAL A N 1
ATOM 785 C CA . VAL A 1 103 ? 19.297 -1.232 -21.984 1.00 79.69 103 VAL A CA 1
ATOM 786 C C . VAL A 1 103 ? 18.025 -0.391 -21.858 1.00 79.69 103 VAL A C 1
ATOM 788 O O . VAL A 1 103 ? 17.451 -0.346 -20.771 1.00 79.69 103 VAL A O 1
ATOM 791 N N . ILE A 1 104 ? 17.557 0.267 -22.925 1.00 83.38 104 ILE A N 1
ATOM 792 C CA . ILE A 1 104 ? 16.403 1.179 -22.821 1.00 83.38 104 ILE A CA 1
ATOM 793 C C . ILE A 1 104 ? 15.094 0.416 -22.552 1.00 83.38 104 ILE A C 1
ATOM 795 O O . ILE A 1 104 ? 14.421 0.739 -21.567 1.00 83.38 104 ILE A O 1
ATOM 799 N N . PRO A 1 105 ? 14.713 -0.609 -23.345 1.00 84.56 105 PRO A N 1
ATOM 800 C CA . PRO A 1 105 ? 13.455 -1.318 -23.116 1.00 84.56 105 PRO A CA 1
ATOM 801 C C . PRO A 1 105 ? 13.447 -2.103 -21.803 1.00 84.56 105 PRO A C 1
ATOM 803 O O . PRO A 1 105 ? 12.398 -2.229 -21.166 1.00 84.56 105 PRO A O 1
ATOM 806 N N . ILE A 1 106 ? 14.603 -2.619 -21.371 1.00 80.94 106 ILE A N 1
ATOM 807 C CA . ILE A 1 106 ? 14.732 -3.269 -20.063 1.00 80.94 106 ILE A CA 1
ATOM 808 C C . ILE A 1 106 ? 14.626 -2.236 -18.947 1.00 80.94 106 ILE A C 1
ATOM 810 O O . ILE A 1 106 ? 13.875 -2.463 -18.008 1.00 80.94 106 ILE A O 1
ATOM 814 N N . GLY A 1 107 ? 15.298 -1.087 -19.057 1.00 79.00 107 GLY A N 1
ATOM 815 C CA . GLY A 1 107 ? 15.214 -0.012 -18.067 1.00 79.00 107 GLY A CA 1
ATOM 816 C C . GLY A 1 107 ? 13.774 0.447 -17.833 1.00 79.00 107 GLY A C 1
ATOM 817 O O . GLY A 1 107 ? 13.328 0.522 -16.689 1.00 79.00 107 GLY A O 1
ATOM 818 N N . PHE A 1 108 ? 13.007 0.652 -18.907 1.00 84.31 108 PHE A N 1
ATOM 819 C CA . PHE A 1 108 ? 11.578 0.955 -18.805 1.00 84.31 108 PHE A CA 1
ATOM 820 C C . PHE A 1 108 ? 10.767 -0.194 -18.201 1.00 84.31 108 PHE A C 1
ATOM 822 O O . PHE A 1 108 ? 9.903 0.053 -17.363 1.00 84.31 108 PHE A O 1
ATOM 829 N N . ALA A 1 109 ? 11.048 -1.450 -18.564 1.00 81.88 109 ALA A N 1
ATOM 830 C CA . ALA A 1 109 ? 10.371 -2.603 -17.969 1.00 81.88 109 ALA A CA 1
ATOM 831 C C . ALA A 1 109 ? 10.668 -2.743 -16.463 1.00 81.88 109 ALA A C 1
ATOM 833 O O . ALA A 1 109 ? 9.760 -3.051 -15.691 1.00 81.88 109 ALA A O 1
ATOM 834 N N . CYS A 1 110 ? 11.902 -2.454 -16.035 1.00 74.94 110 CYS A N 1
ATOM 835 C CA . CYS A 1 110 ? 12.314 -2.466 -14.631 1.00 74.94 110 CYS A CA 1
ATOM 836 C C . CYS A 1 110 ? 11.548 -1.442 -13.794 1.00 74.94 110 CYS A C 1
ATOM 838 O O . CYS A 1 110 ? 11.205 -1.731 -12.653 1.00 74.94 110 CYS A O 1
ATOM 840 N N . MET A 1 111 ? 11.207 -0.279 -14.359 1.00 77.38 111 MET A N 1
ATOM 841 C CA . MET A 1 111 ? 10.417 0.730 -13.645 1.00 77.38 111 MET A CA 1
ATOM 842 C C . MET A 1 111 ? 9.026 0.229 -13.240 1.00 77.38 111 MET A C 1
ATOM 844 O O . MET A 1 111 ? 8.481 0.687 -12.238 1.00 77.38 111 MET A O 1
ATOM 848 N N . TYR A 1 112 ? 8.461 -0.719 -13.991 1.00 76.06 112 TYR A N 1
ATOM 849 C CA . TYR A 1 112 ? 7.172 -1.329 -13.670 1.00 76.06 112 TYR A CA 1
ATOM 850 C C . TYR A 1 112 ? 7.242 -2.418 -12.596 1.00 76.06 112 TYR A C 1
ATOM 852 O O . TYR A 1 112 ? 6.184 -2.898 -12.192 1.00 76.06 112 TYR A O 1
ATOM 860 N N . PHE A 1 113 ? 8.440 -2.840 -12.173 1.00 69.94 113 PHE A N 1
ATOM 861 C CA . PHE A 1 113 ? 8.640 -3.939 -11.219 1.00 69.94 113 PHE A CA 1
ATOM 862 C C . PHE A 1 113 ? 7.868 -5.225 -11.586 1.00 69.94 113 PHE A C 1
ATOM 864 O O . PHE A 1 113 ? 7.360 -5.934 -10.723 1.00 69.94 113 PHE A O 1
ATOM 871 N N . ASP A 1 114 ? 7.754 -5.536 -12.883 1.00 70.31 114 ASP A N 1
ATOM 872 C CA . ASP A 1 114 ? 7.047 -6.726 -13.369 1.00 70.31 114 ASP A CA 1
ATOM 873 C C . ASP A 1 114 ? 8.006 -7.677 -14.077 1.00 70.31 114 ASP A C 1
ATOM 875 O O . ASP A 1 114 ? 8.464 -7.437 -15.195 1.00 70.31 114 ASP A O 1
ATOM 879 N N . LEU A 1 115 ? 8.270 -8.800 -13.419 1.00 63.03 115 LEU A N 1
ATOM 880 C CA . LEU A 1 115 ? 9.230 -9.807 -13.857 1.00 63.03 115 LEU A CA 1
ATOM 881 C C . LEU A 1 115 ? 8.823 -10.485 -15.172 1.00 63.03 115 LEU A C 1
ATOM 883 O O . LEU A 1 115 ? 9.683 -10.785 -16.004 1.00 63.03 115 LEU A O 1
ATOM 887 N N . LYS A 1 116 ? 7.519 -10.686 -15.410 1.00 72.31 116 LYS A N 1
ATOM 888 C CA . LYS A 1 116 ? 7.029 -11.235 -16.684 1.00 72.31 116 LYS A CA 1
ATOM 889 C C . LYS A 1 116 ? 7.232 -10.218 -17.804 1.00 72.31 116 LYS A C 1
ATOM 891 O O . LYS A 1 116 ? 7.585 -10.603 -18.919 1.00 72.31 116 LYS A O 1
ATOM 896 N N . LEU A 1 117 ? 7.031 -8.931 -17.520 1.00 76.50 117 LEU A N 1
ATOM 897 C CA . LEU A 1 117 ? 7.276 -7.858 -18.482 1.00 76.50 117 LEU A CA 1
ATOM 898 C C . LEU A 1 117 ? 8.768 -7.715 -18.808 1.00 76.50 117 LEU A C 1
ATOM 900 O O . LEU A 1 117 ? 9.109 -7.611 -19.983 1.00 76.50 117 LEU A O 1
ATOM 904 N N . ILE A 1 118 ? 9.648 -7.766 -17.805 1.00 72.31 118 ILE A N 1
ATOM 905 C CA . ILE A 1 118 ? 11.106 -7.696 -17.994 1.00 72.31 118 ILE A CA 1
ATOM 906 C C . ILE A 1 118 ? 11.588 -8.857 -18.869 1.00 72.31 118 ILE A C 1
ATOM 908 O O . ILE A 1 118 ? 12.264 -8.630 -19.869 1.00 72.31 118 ILE A O 1
ATOM 912 N N . SER A 1 119 ? 11.177 -10.092 -18.563 1.00 70.31 119 SER A N 1
ATOM 913 C CA . SER A 1 119 ? 11.540 -11.273 -19.360 1.00 70.31 119 SER A CA 1
ATOM 914 C C . SER A 1 119 ? 11.071 -11.165 -20.817 1.00 70.31 119 SER A C 1
ATOM 916 O O . SER A 1 119 ? 11.842 -11.423 -21.743 1.00 70.31 119 SER A O 1
ATOM 918 N N . ARG A 1 120 ? 9.833 -10.706 -21.041 1.00 78.56 120 ARG A N 1
ATOM 919 C CA . ARG A 1 120 ? 9.314 -10.455 -22.395 1.00 78.56 120 ARG A CA 1
ATOM 920 C C . ARG A 1 120 ? 10.077 -9.335 -23.104 1.00 78.56 120 ARG A C 1
ATOM 922 O O . ARG A 1 120 ? 10.333 -9.460 -24.296 1.00 78.56 120 ARG A O 1
ATOM 929 N N . SER A 1 121 ? 10.455 -8.275 -22.387 1.00 80.62 121 SER A N 1
ATOM 930 C CA . SER A 1 121 ? 11.250 -7.160 -22.917 1.00 80.62 121 SER A CA 1
ATOM 931 C C . SER A 1 121 ? 12.630 -7.628 -23.380 1.00 80.62 121 SER A C 1
ATOM 933 O O . SER A 1 121 ? 13.055 -7.275 -24.478 1.00 80.62 121 SER A O 1
ATOM 935 N N . ILE A 1 122 ? 13.290 -8.506 -22.613 1.00 73.69 122 ILE A N 1
ATOM 936 C CA . ILE A 1 122 ? 14.555 -9.142 -23.012 1.00 73.69 122 ILE A CA 1
ATOM 937 C C . ILE A 1 122 ? 14.368 -9.932 -24.312 1.00 73.69 122 ILE A C 1
ATOM 939 O O . ILE A 1 122 ? 15.087 -9.689 -25.278 1.00 73.69 122 ILE A O 1
ATOM 943 N N . GLY A 1 123 ? 13.381 -10.835 -24.368 1.00 72.62 123 GLY A N 1
ATOM 944 C CA . GLY A 1 123 ? 13.126 -11.651 -25.561 1.00 72.62 123 GLY A CA 1
ATOM 945 C C . GLY A 1 123 ? 12.816 -10.815 -26.808 1.00 72.62 123 GLY A C 1
ATOM 946 O O . GLY A 1 123 ? 13.362 -11.070 -27.880 1.00 72.62 123 GLY A O 1
ATOM 947 N N . LEU A 1 124 ? 11.997 -9.769 -26.660 1.00 83.50 124 LEU A N 1
ATOM 948 C CA . LEU A 1 124 ? 11.677 -8.837 -27.745 1.00 83.50 124 LEU A CA 1
ATOM 949 C C . LEU A 1 124 ? 12.876 -8.004 -28.182 1.00 83.50 124 LEU A C 1
ATOM 951 O O . LEU A 1 124 ? 13.035 -7.764 -29.373 1.00 83.50 124 LEU A O 1
ATOM 955 N N . SER A 1 125 ? 13.732 -7.597 -27.247 1.00 81.00 125 SER A N 1
ATOM 956 C CA . SER A 1 125 ? 14.957 -6.866 -27.571 1.00 81.00 125 SER A CA 1
ATOM 957 C C . SER A 1 125 ? 15.930 -7.765 -28.337 1.00 81.00 125 SER A C 1
ATOM 959 O O . SER A 1 125 ? 16.483 -7.338 -29.341 1.00 81.00 125 SER A O 1
ATOM 961 N N . VAL A 1 126 ? 16.075 -9.041 -27.956 1.00 77.56 126 VAL A N 1
ATOM 962 C CA . VAL A 1 126 ? 16.899 -10.015 -28.701 1.00 77.56 126 VAL A CA 1
ATOM 963 C C . VAL A 1 126 ? 16.360 -10.242 -30.116 1.00 77.56 126 VAL A C 1
ATOM 965 O O . VAL A 1 126 ? 17.127 -10.191 -31.075 1.00 77.56 126 VAL A O 1
ATOM 968 N N . LEU A 1 127 ? 15.044 -10.423 -30.273 1.00 80.25 127 LEU A N 1
ATOM 969 C CA . LEU A 1 127 ? 14.412 -10.480 -31.598 1.00 80.25 127 LEU A CA 1
ATOM 970 C C . LEU A 1 127 ? 14.636 -9.182 -32.385 1.00 80.25 127 LEU A C 1
ATOM 972 O O . LEU A 1 127 ? 14.906 -9.222 -33.582 1.00 80.25 127 LEU A O 1
ATOM 976 N N . GLY A 1 128 ? 14.581 -8.039 -31.704 1.00 79.62 128 GLY A N 1
ATOM 977 C CA . GLY A 1 128 ? 14.860 -6.729 -32.274 1.00 79.62 128 GLY A CA 1
ATOM 978 C C . GLY A 1 128 ? 16.288 -6.582 -32.795 1.00 79.62 128 GLY A C 1
ATOM 979 O O . GLY A 1 128 ? 16.473 -5.928 -33.815 1.00 79.62 128 GLY A O 1
ATOM 980 N N . ILE A 1 129 ? 17.280 -7.230 -32.173 1.00 79.25 129 ILE A N 1
ATOM 981 C CA . ILE A 1 129 ? 18.656 -7.282 -32.698 1.00 79.25 129 ILE A CA 1
ATOM 982 C C . ILE A 1 129 ? 18.679 -8.022 -34.038 1.00 79.25 129 ILE A C 1
ATOM 984 O O . ILE A 1 129 ? 19.268 -7.526 -34.992 1.00 79.25 129 ILE A O 1
ATOM 988 N N . ILE A 1 130 ? 18.007 -9.177 -34.131 1.00 78.75 130 ILE A N 1
ATOM 989 C CA . ILE A 1 130 ? 17.954 -9.972 -35.369 1.00 78.75 130 ILE A CA 1
ATOM 990 C C . ILE A 1 130 ? 17.265 -9.173 -36.480 1.00 78.75 130 ILE A C 1
ATOM 992 O O . ILE A 1 130 ? 17.813 -9.029 -37.570 1.00 78.75 130 ILE A O 1
ATOM 996 N N . ILE A 1 131 ? 16.085 -8.616 -36.191 1.00 83.56 131 ILE A N 1
ATOM 997 C CA . ILE A 1 131 ? 15.325 -7.792 -37.141 1.00 83.56 131 ILE A CA 1
ATOM 998 C C . ILE A 1 131 ? 16.148 -6.572 -37.557 1.00 83.56 131 ILE A C 1
ATOM 1000 O O . ILE A 1 131 ? 16.235 -6.260 -38.741 1.00 83.56 131 ILE A O 1
ATOM 1004 N N . GLY A 1 132 ? 16.771 -5.901 -36.589 1.00 80.25 132 GLY A N 1
ATOM 1005 C CA . GLY A 1 132 ? 17.577 -4.716 -36.827 1.00 80.25 132 GLY A CA 1
ATOM 1006 C C . GLY A 1 132 ? 18.783 -4.997 -37.717 1.00 80.25 132 GLY A C 1
ATOM 1007 O O . GLY A 1 132 ? 19.042 -4.235 -38.642 1.00 80.25 132 GLY A O 1
ATOM 1008 N N . GLU A 1 133 ? 19.478 -6.115 -37.500 1.00 80.88 133 GLU A N 1
ATOM 1009 C CA . GLU A 1 133 ? 20.631 -6.486 -38.322 1.00 80.88 133 GLU A CA 1
ATOM 1010 C C . GLU A 1 133 ? 20.221 -6.877 -39.745 1.00 80.88 133 GLU A C 1
ATOM 1012 O O . GLU A 1 133 ? 20.844 -6.429 -40.706 1.00 80.88 133 GLU A O 1
ATOM 1017 N N . VAL A 1 134 ? 19.124 -7.625 -39.906 1.00 81.62 134 VAL A N 1
ATOM 1018 C CA . VAL A 1 134 ? 18.576 -7.959 -41.232 1.00 81.62 134 VAL A CA 1
ATOM 1019 C C . VAL A 1 134 ? 18.184 -6.694 -42.001 1.00 81.62 134 VAL A C 1
ATOM 1021 O O . VAL A 1 134 ? 18.531 -6.554 -43.174 1.00 81.62 134 VAL A O 1
ATOM 1024 N N . LEU A 1 135 ? 17.500 -5.750 -41.346 1.00 79.06 135 LEU A N 1
ATOM 1025 C CA . LEU A 1 135 ? 17.108 -4.479 -41.960 1.00 79.06 135 LEU A CA 1
ATOM 1026 C C . LEU A 1 135 ? 18.324 -3.626 -42.333 1.00 79.06 135 LEU A C 1
ATOM 1028 O O . LEU A 1 135 ? 18.349 -3.062 -43.426 1.00 79.06 135 LEU A O 1
ATOM 1032 N N . ARG A 1 136 ? 19.334 -3.567 -41.459 1.00 76.12 136 ARG A N 1
ATOM 1033 C CA . ARG A 1 136 ? 20.571 -2.804 -41.674 1.00 76.12 136 ARG A CA 1
ATOM 1034 C C . ARG A 1 136 ? 21.389 -3.342 -42.846 1.00 76.12 136 ARG A C 1
ATOM 1036 O O . ARG A 1 136 ? 21.900 -2.562 -43.643 1.00 76.12 136 ARG A O 1
ATOM 1043 N N . VAL A 1 137 ? 21.496 -4.664 -42.974 1.00 76.69 137 VAL A N 1
ATOM 1044 C CA . VAL A 1 137 ? 22.179 -5.302 -44.110 1.00 76.69 137 VAL A CA 1
ATOM 1045 C C . VAL A 1 137 ? 21.383 -5.099 -45.401 1.00 76.69 137 VAL A C 1
ATOM 1047 O O . VAL A 1 137 ? 21.959 -4.780 -46.436 1.00 76.69 137 VAL A O 1
ATOM 1050 N N . SER A 1 138 ? 20.054 -5.223 -45.350 1.00 75.62 138 SER A N 1
ATOM 1051 C CA . SER A 1 138 ? 19.198 -5.068 -46.531 1.00 75.62 138 SER A CA 1
ATOM 1052 C C . SER A 1 138 ? 19.117 -3.631 -47.053 1.00 75.62 138 SER A C 1
ATOM 1054 O O . SER A 1 138 ? 18.835 -3.446 -48.237 1.00 75.62 138 SER A O 1
ATOM 1056 N N . SER A 1 139 ? 19.301 -2.612 -46.208 1.00 68.31 139 SER A N 1
ATOM 1057 C CA . SER A 1 139 ? 19.152 -1.213 -46.623 1.00 68.31 139 SER A CA 1
ATOM 1058 C C . SER A 1 139 ? 20.328 -0.689 -47.448 1.00 68.31 139 SER A C 1
ATOM 1060 O O . SER A 1 139 ? 20.193 0.387 -48.029 1.00 68.31 139 SER A O 1
ATOM 1062 N N . ASN A 1 140 ? 21.470 -1.400 -47.504 1.00 65.12 140 ASN A N 1
ATOM 1063 C CA . ASN A 1 140 ? 22.732 -0.970 -48.148 1.00 65.12 140 ASN A CA 1
ATOM 1064 C C . ASN A 1 140 ? 23.212 0.443 -47.752 1.00 65.12 140 ASN A C 1
ATOM 1066 O O . ASN A 1 140 ? 24.139 1.000 -48.341 1.00 65.12 140 ASN A O 1
ATOM 1070 N N . TRP A 1 141 ? 22.582 1.027 -46.741 1.00 63.28 141 TRP A N 1
ATOM 1071 C CA . TRP A 1 141 ? 22.826 2.351 -46.224 1.00 63.28 141 TRP A CA 1
ATOM 1072 C C . TRP A 1 141 ? 23.027 2.199 -44.731 1.00 63.28 141 TRP A C 1
ATOM 1074 O O . TRP A 1 141 ? 22.115 1.779 -44.014 1.00 63.28 141 TRP A O 1
ATOM 1084 N N . SER A 1 142 ? 24.219 2.556 -44.277 1.00 63.75 142 SER A N 1
ATOM 1085 C CA . SER A 1 142 ? 24.491 2.792 -42.874 1.00 63.75 142 SER A CA 1
ATOM 1086 C C . SER A 1 142 ? 24.776 4.277 -42.683 1.00 63.75 142 SER A C 1
ATOM 1088 O O . SER A 1 142 ? 25.367 4.948 -43.532 1.00 63.75 142 SER A O 1
ATOM 1090 N N . PHE A 1 143 ? 24.389 4.806 -41.526 1.00 62.94 143 PHE A N 1
ATOM 1091 C CA . PHE A 1 143 ? 24.722 6.170 -41.111 1.00 62.94 143 PHE A CA 1
ATOM 1092 C C . PHE A 1 143 ? 26.241 6.383 -40.905 1.00 62.94 143 PHE A C 1
ATOM 1094 O O . PHE A 1 143 ? 26.670 7.456 -40.484 1.00 62.94 143 PHE A O 1
ATOM 1101 N N . ASP A 1 144 ? 27.079 5.384 -41.217 1.00 61.00 144 ASP A N 1
ATOM 1102 C CA . ASP A 1 144 ? 28.528 5.420 -41.032 1.00 61.00 144 ASP A CA 1
ATOM 1103 C C . ASP A 1 144 ? 29.201 6.546 -41.813 1.00 61.00 144 ASP A C 1
ATOM 1105 O O . ASP A 1 144 ? 30.133 7.145 -41.290 1.00 61.00 144 ASP A O 1
ATOM 1109 N N . THR A 1 145 ? 28.729 6.910 -43.010 1.00 59.16 145 THR A N 1
ATOM 1110 C CA . THR A 1 145 ? 29.360 7.983 -43.806 1.00 59.16 145 THR A CA 1
ATOM 1111 C C . THR A 1 145 ? 29.224 9.357 -43.139 1.00 59.16 145 THR A C 1
ATOM 1113 O O . THR A 1 145 ? 30.162 10.147 -43.156 1.00 59.16 145 THR A O 1
ATOM 1116 N N . ALA A 1 146 ? 28.088 9.637 -42.489 1.00 52.59 146 ALA A N 1
ATOM 1117 C CA . ALA A 1 146 ? 27.897 10.850 -41.689 1.00 52.59 146 ALA A CA 1
ATOM 1118 C C . ALA A 1 146 ? 28.560 10.732 -40.299 1.00 52.59 146 ALA A C 1
ATOM 1120 O O . ALA A 1 146 ? 29.097 11.710 -39.780 1.00 52.59 146 ALA A O 1
ATOM 1121 N N . ALA A 1 147 ? 28.586 9.528 -39.715 1.00 54.84 147 ALA A N 1
ATOM 1122 C CA . ALA A 1 147 ? 29.230 9.229 -38.431 1.00 54.84 147 ALA A CA 1
ATOM 1123 C C . ALA A 1 147 ? 30.764 9.048 -38.503 1.00 54.84 147 ALA A C 1
ATOM 1125 O O . ALA A 1 147 ? 31.407 8.815 -37.472 1.00 54.84 147 ALA A O 1
ATOM 1126 N N . GLN A 1 148 ? 31.369 9.144 -39.692 1.00 59.09 148 GLN A N 1
ATOM 1127 C CA . GLN A 1 148 ? 32.820 9.298 -39.865 1.00 59.09 148 GLN A CA 1
ATOM 1128 C C . GLN A 1 148 ? 33.303 10.664 -39.366 1.00 59.09 148 GLN A C 1
ATOM 1130 O O . GLN A 1 148 ? 34.457 10.796 -38.962 1.00 59.09 148 GLN A O 1
ATOM 1135 N N . ASN A 1 149 ? 32.424 11.672 -39.335 1.00 65.94 149 ASN A N 1
ATOM 1136 C CA . ASN A 1 149 ? 32.748 12.958 -38.744 1.00 65.94 149 ASN A CA 1
ATOM 1137 C C . ASN A 1 149 ? 32.831 12.820 -37.213 1.00 65.94 149 ASN A C 1
ATOM 1139 O O . ASN A 1 149 ? 31.830 12.550 -36.540 1.00 65.94 149 ASN A O 1
ATOM 1143 N N . ILE A 1 150 ? 34.036 13.009 -36.668 1.00 67.88 150 ILE A N 1
ATOM 1144 C CA . ILE A 1 150 ? 34.338 12.804 -35.245 1.00 67.88 150 ILE A CA 1
ATOM 1145 C C . ILE A 1 150 ? 33.414 13.615 -34.326 1.00 67.88 150 ILE A C 1
ATOM 1147 O O . ILE A 1 150 ? 32.977 13.104 -33.296 1.00 67.88 150 ILE A O 1
ATOM 1151 N N . TYR A 1 151 ? 33.028 14.829 -34.734 1.00 71.00 151 TYR A N 1
ATOM 1152 C CA . TYR A 1 151 ? 32.132 15.689 -33.959 1.00 71.00 151 TYR A CA 1
ATOM 1153 C C . TYR A 1 151 ? 30.717 15.101 -33.840 1.00 71.00 151 TYR A C 1
ATOM 1155 O O . TYR A 1 151 ? 30.151 15.075 -32.749 1.00 71.00 151 TYR A O 1
ATOM 1163 N N . ILE A 1 152 ? 30.165 14.557 -34.931 1.00 67.75 152 ILE A N 1
ATOM 1164 C CA . ILE A 1 152 ? 28.830 13.931 -34.939 1.00 67.75 152 ILE A CA 1
ATOM 1165 C C . ILE A 1 152 ? 28.838 12.666 -34.075 1.00 67.75 152 ILE A C 1
ATOM 1167 O O . ILE A 1 152 ? 27.916 12.440 -33.291 1.00 67.75 152 ILE A O 1
ATOM 1171 N N . ARG A 1 153 ? 29.906 11.866 -34.158 1.00 67.69 153 ARG A N 1
ATOM 1172 C CA . ARG A 1 153 ? 30.053 10.641 -33.364 1.00 67.69 153 ARG A CA 1
ATOM 1173 C C . ARG A 1 153 ? 30.134 10.925 -31.860 1.00 67.69 153 ARG A C 1
ATOM 1175 O O . ARG A 1 153 ? 29.471 10.243 -31.083 1.00 67.69 153 ARG A O 1
ATOM 1182 N N . ILE A 1 154 ? 30.893 11.944 -31.449 1.00 69.56 154 ILE A N 1
ATOM 1183 C CA . ILE A 1 154 ? 30.986 12.356 -30.038 1.00 69.56 154 ILE A CA 1
ATOM 1184 C C . ILE A 1 154 ? 29.619 12.811 -29.514 1.00 69.56 154 ILE A C 1
ATOM 1186 O O . ILE A 1 154 ? 29.222 12.396 -28.426 1.00 69.56 154 ILE A O 1
ATOM 1190 N N . ILE A 1 155 ? 28.872 13.603 -30.292 1.00 71.31 155 ILE A N 1
ATOM 1191 C CA . ILE A 1 155 ? 27.523 14.051 -29.915 1.00 71.31 155 ILE A CA 1
ATOM 1192 C C . ILE A 1 155 ? 26.587 12.849 -29.726 1.00 71.31 155 ILE A C 1
ATOM 1194 O O . ILE A 1 155 ? 25.883 12.770 -28.720 1.00 71.31 155 ILE A O 1
ATOM 1198 N N . LEU A 1 156 ? 26.606 11.878 -30.644 1.00 68.69 156 LEU A N 1
ATOM 1199 C CA . LEU A 1 156 ? 25.769 10.680 -30.540 1.00 68.69 156 LEU A CA 1
ATOM 1200 C C . LEU A 1 156 ? 26.117 9.826 -29.322 1.00 68.69 156 LEU A C 1
ATOM 1202 O O . LEU A 1 156 ? 25.210 9.408 -28.606 1.00 68.69 156 LEU A O 1
ATOM 1206 N N . TYR A 1 157 ? 27.404 9.608 -29.038 1.00 72.75 157 TYR A N 1
ATOM 1207 C CA . TYR A 1 157 ? 27.811 8.895 -27.827 1.00 72.75 157 TYR A CA 1
ATOM 1208 C C . TYR A 1 157 ? 27.417 9.654 -26.560 1.00 72.75 157 TYR A C 1
ATOM 1210 O O . TYR A 1 157 ? 26.909 9.031 -25.630 1.00 72.75 157 TYR A O 1
ATOM 1218 N N . PHE A 1 158 ? 27.559 10.981 -26.531 1.00 73.88 158 PHE A N 1
ATOM 1219 C CA . PHE A 1 158 ? 27.103 11.798 -25.407 1.00 73.88 158 PHE A CA 1
ATOM 1220 C C . PHE A 1 158 ? 25.603 11.610 -25.141 1.00 73.88 158 PHE A C 1
ATOM 1222 O O . PHE A 1 158 ? 25.214 11.343 -24.007 1.00 73.88 158 PHE A O 1
ATOM 1229 N N . PHE A 1 159 ? 24.760 11.658 -26.178 1.00 71.19 159 PHE A N 1
ATOM 1230 C CA . PHE A 1 159 ? 23.326 11.390 -26.030 1.00 71.19 159 PHE A CA 1
ATOM 1231 C C . PHE A 1 159 ? 23.042 9.944 -25.619 1.00 71.19 159 PHE A C 1
ATOM 1233 O O . PHE A 1 159 ? 22.210 9.702 -24.748 1.00 71.19 159 PHE A O 1
ATOM 1240 N N . GLN A 1 160 ? 23.750 8.980 -26.204 1.00 69.06 160 GLN A N 1
ATOM 1241 C CA . GLN A 1 160 ? 23.571 7.562 -25.919 1.00 69.06 160 GLN A CA 1
ATOM 1242 C C . GLN A 1 160 ? 23.870 7.237 -24.448 1.00 69.06 160 GLN A C 1
ATOM 1244 O O . GLN A 1 160 ? 23.027 6.674 -23.745 1.00 69.06 160 GLN A O 1
ATOM 1249 N N . PHE A 1 161 ? 25.048 7.628 -23.963 1.00 70.88 161 PHE A N 1
ATOM 1250 C CA . PHE A 1 161 ? 25.435 7.427 -22.570 1.00 70.88 161 PHE A CA 1
ATOM 1251 C C . PHE A 1 161 ? 24.641 8.327 -21.621 1.00 70.88 161 PHE A C 1
ATOM 1253 O O . PHE A 1 161 ? 24.310 7.887 -20.524 1.00 70.88 161 PHE A O 1
ATOM 1260 N N . GLY A 1 162 ? 24.256 9.532 -22.050 1.00 71.00 162 GLY A N 1
ATOM 1261 C CA . GLY A 1 162 ? 23.380 10.421 -21.289 1.00 71.00 162 GLY A CA 1
ATOM 1262 C C . GLY A 1 162 ? 22.007 9.804 -21.017 1.00 71.00 162 GLY A C 1
ATOM 1263 O O . GLY A 1 162 ? 21.541 9.832 -19.880 1.00 71.00 162 GLY A O 1
ATOM 1264 N N . ILE A 1 163 ? 21.385 9.171 -22.020 1.00 71.44 163 ILE A N 1
ATOM 1265 C CA . ILE A 1 163 ? 20.104 8.462 -21.856 1.00 71.44 163 ILE A CA 1
ATOM 1266 C C . ILE A 1 163 ? 20.267 7.264 -20.915 1.00 71.44 163 ILE A C 1
ATOM 1268 O O . ILE A 1 163 ? 19.453 7.088 -20.010 1.00 71.44 163 ILE A O 1
ATOM 1272 N N . ALA A 1 164 ? 21.324 6.462 -21.081 1.00 68.69 164 ALA A N 1
ATOM 1273 C CA . ALA A 1 164 ? 21.586 5.326 -20.195 1.00 68.69 164 ALA A CA 1
ATOM 1274 C C . ALA A 1 164 ? 21.823 5.769 -18.737 1.00 68.69 164 ALA A C 1
ATOM 1276 O O . ALA A 1 164 ? 21.250 5.188 -17.816 1.00 68.69 164 ALA A O 1
ATOM 1277 N N . ALA A 1 165 ? 22.610 6.829 -18.526 1.00 67.94 165 ALA A N 1
ATOM 1278 C CA . ALA A 1 165 ? 22.878 7.397 -17.207 1.00 67.94 165 ALA A CA 1
ATOM 1279 C C . ALA A 1 165 ? 21.610 7.979 -16.567 1.00 67.94 165 ALA A C 1
ATOM 1281 O O . ALA A 1 165 ? 21.355 7.737 -15.389 1.00 67.94 165 ALA A O 1
ATOM 1282 N N . ALA A 1 166 ? 20.778 8.686 -17.339 1.00 70.25 166 ALA A N 1
ATOM 1283 C CA . ALA A 1 166 ? 19.500 9.208 -16.865 1.00 70.25 166 ALA A CA 1
ATOM 1284 C C . ALA A 1 166 ? 18.544 8.078 -16.452 1.00 70.25 166 ALA A C 1
ATOM 1286 O O . ALA A 1 166 ? 17.940 8.152 -15.384 1.00 70.25 166 ALA A O 1
ATOM 1287 N N . LEU A 1 167 ? 18.447 7.006 -17.248 1.00 69.69 167 LEU A N 1
ATOM 1288 C CA . LEU A 1 167 ? 17.650 5.824 -16.902 1.00 69.69 167 LEU A CA 1
ATOM 1289 C C . LEU A 1 167 ? 18.141 5.173 -15.609 1.00 69.69 167 LEU A C 1
ATOM 1291 O O . LEU A 1 167 ? 17.344 4.928 -14.705 1.00 69.69 167 LEU A O 1
ATOM 1295 N N . PHE A 1 168 ? 19.450 4.941 -15.493 1.00 69.00 168 PHE A N 1
ATOM 1296 C CA . PHE A 1 168 ? 20.043 4.359 -14.293 1.00 69.00 168 PHE A CA 1
ATOM 1297 C C . PHE A 1 168 ? 19.820 5.237 -13.057 1.00 69.00 168 PHE A C 1
ATOM 1299 O O . PHE A 1 168 ? 19.465 4.727 -11.994 1.00 69.00 168 PHE A O 1
ATOM 1306 N N . MET A 1 169 ? 19.963 6.558 -13.194 1.00 67.31 169 MET A N 1
ATOM 1307 C CA . MET A 1 169 ? 19.711 7.514 -12.118 1.00 67.31 169 MET A CA 1
ATOM 1308 C C . MET A 1 169 ? 18.236 7.512 -11.701 1.00 67.31 169 MET A C 1
ATOM 1310 O O . MET A 1 169 ? 17.953 7.515 -10.507 1.00 67.31 169 MET A O 1
ATOM 1314 N N . VAL A 1 170 ? 17.291 7.450 -12.646 1.00 68.94 170 VAL A N 1
ATOM 1315 C CA . VAL A 1 170 ? 15.853 7.374 -12.335 1.00 68.94 170 VAL A CA 1
ATOM 1316 C C . VAL A 1 170 ? 15.507 6.070 -11.618 1.00 68.94 170 VAL A C 1
ATOM 1318 O O . VAL A 1 170 ? 14.832 6.113 -10.592 1.00 68.94 170 VAL A O 1
ATOM 1321 N N . VAL A 1 171 ? 15.980 4.923 -12.114 1.00 69.19 171 VAL A N 1
ATOM 1322 C CA . VAL A 1 171 ? 15.739 3.616 -11.478 1.00 69.19 171 VAL A CA 1
ATOM 1323 C C . VAL A 1 171 ? 16.359 3.571 -10.078 1.00 69.19 171 VAL A C 1
ATOM 1325 O O . VAL A 1 171 ? 15.690 3.168 -9.130 1.00 69.19 171 VAL A O 1
ATOM 1328 N N . SER A 1 172 ? 17.591 4.058 -9.917 1.00 64.00 172 SER A N 1
ATOM 1329 C CA . SER A 1 172 ? 18.273 4.092 -8.615 1.00 64.00 172 SER A CA 1
ATOM 1330 C C . SER A 1 172 ? 17.584 5.036 -7.632 1.00 64.00 172 SER A C 1
ATOM 1332 O O . SER A 1 172 ? 17.336 4.669 -6.487 1.00 64.00 172 SER A O 1
ATOM 1334 N N . ARG A 1 173 ? 17.209 6.243 -8.075 1.00 66.69 173 ARG A N 1
ATOM 1335 C CA . ARG A 1 173 ? 16.481 7.212 -7.244 1.00 66.69 173 ARG A CA 1
ATOM 1336 C C . ARG A 1 173 ? 15.118 6.673 -6.832 1.00 66.69 173 ARG A C 1
ATOM 1338 O O . ARG A 1 173 ? 14.687 6.909 -5.715 1.00 66.69 173 ARG A O 1
ATOM 1345 N N . ARG A 1 174 ? 14.459 5.918 -7.710 1.00 70.12 174 ARG A N 1
ATOM 1346 C CA . ARG A 1 174 ? 13.199 5.240 -7.406 1.00 70.12 174 ARG A CA 1
ATOM 1347 C C . ARG A 1 174 ? 13.378 4.161 -6.337 1.00 70.12 174 ARG A C 1
ATOM 1349 O O . ARG A 1 174 ? 12.599 4.141 -5.394 1.00 70.12 174 ARG A O 1
ATOM 1356 N N . ALA A 1 175 ? 14.407 3.323 -6.451 1.00 67.88 175 ALA A N 1
ATOM 1357 C CA . ALA A 1 175 ? 14.727 2.328 -5.428 1.00 67.88 175 ALA A CA 1
ATOM 1358 C C . ALA A 1 175 ? 15.043 2.982 -4.069 1.00 67.88 175 ALA A C 1
ATOM 1360 O O . ALA A 1 175 ? 14.514 2.560 -3.044 1.00 67.88 175 ALA A O 1
ATOM 1361 N N . LEU A 1 176 ? 15.835 4.062 -4.066 1.00 65.44 176 LEU A N 1
ATOM 1362 C CA . LEU A 1 176 ? 16.147 4.829 -2.855 1.00 65.44 176 LEU A CA 1
ATOM 1363 C C . LEU A 1 176 ? 14.912 5.506 -2.252 1.00 65.44 176 LEU A C 1
ATOM 1365 O O . LEU A 1 176 ? 14.748 5.482 -1.037 1.00 65.44 176 LEU A O 1
ATOM 1369 N N . ASN A 1 177 ? 14.036 6.077 -3.083 1.00 67.94 177 ASN A N 1
ATOM 1370 C CA . ASN A 1 177 ? 12.807 6.713 -2.617 1.00 67.94 177 ASN A CA 1
ATOM 1371 C C . ASN A 1 177 ? 11.878 5.711 -1.930 1.00 67.94 177 ASN A C 1
ATOM 1373 O O . ASN A 1 177 ? 11.307 6.058 -0.901 1.00 67.94 177 ASN A O 1
ATOM 1377 N N . ILE A 1 178 ? 11.753 4.488 -2.466 1.00 66.81 178 ILE A N 1
ATOM 1378 C CA . ILE A 1 178 ? 10.996 3.411 -1.812 1.00 66.81 178 ILE A CA 1
ATOM 1379 C C . ILE A 1 178 ? 11.601 3.164 -0.431 1.00 66.81 178 ILE A C 1
ATOM 1381 O O . ILE A 1 178 ? 10.901 3.336 0.562 1.00 66.81 178 ILE A O 1
ATOM 1385 N N . LEU A 1 179 ? 12.916 2.929 -0.360 1.00 66.00 179 LEU A N 1
ATOM 1386 C CA . LEU A 1 179 ? 13.632 2.688 0.896 1.00 66.00 179 LEU A CA 1
ATOM 1387 C C . LEU A 1 179 ? 13.433 3.812 1.933 1.00 66.00 179 LEU A C 1
ATOM 1389 O O . LEU A 1 179 ? 13.209 3.536 3.110 1.00 66.00 179 LEU A O 1
ATOM 1393 N N . SER A 1 180 ? 13.486 5.082 1.511 1.00 68.88 180 SER A N 1
ATOM 1394 C CA . SER A 1 180 ? 13.270 6.224 2.408 1.00 68.88 180 SER A CA 1
ATOM 1395 C C . SER A 1 180 ? 11.805 6.390 2.811 1.00 68.88 180 SER A C 1
ATOM 1397 O O . SER A 1 180 ? 11.519 6.713 3.961 1.00 68.88 180 SER A O 1
ATOM 1399 N N . SER A 1 181 ? 10.869 6.156 1.885 1.00 67.56 181 SER A N 1
ATOM 1400 C CA . SER A 1 181 ? 9.432 6.249 2.165 1.00 67.56 181 SER A CA 1
ATOM 1401 C C . SER A 1 181 ? 8.978 5.175 3.150 1.00 67.56 181 SER A C 1
ATOM 1403 O O . SER A 1 181 ? 8.123 5.445 3.988 1.00 67.56 181 SER A O 1
ATOM 1405 N N . THR A 1 182 ? 9.628 4.006 3.149 1.00 68.44 182 THR A N 1
ATOM 1406 C CA . THR A 1 182 ? 9.343 2.942 4.111 1.00 68.44 182 THR A CA 1
ATOM 1407 C C . THR A 1 182 ? 9.559 3.381 5.557 1.00 68.44 182 THR A C 1
ATOM 1409 O O . THR A 1 182 ? 8.782 2.993 6.423 1.00 68.44 182 THR A O 1
ATOM 1412 N N . HIS A 1 183 ? 10.544 4.241 5.841 1.00 71.06 183 HIS A N 1
ATOM 1413 C CA . HIS A 1 183 ? 10.745 4.755 7.200 1.00 71.06 183 HIS A CA 1
ATOM 1414 C C . HIS A 1 183 ? 9.561 5.601 7.689 1.00 71.06 183 HIS A C 1
ATOM 1416 O O . HIS A 1 183 ? 9.096 5.411 8.809 1.00 71.06 183 HIS A O 1
ATOM 1422 N N . SER A 1 184 ? 9.025 6.466 6.826 1.00 71.88 184 SER A N 1
ATOM 1423 C CA . SER A 1 184 ? 7.834 7.259 7.148 1.00 71.88 184 SER A CA 1
ATOM 1424 C C . SER A 1 184 ? 6.593 6.378 7.325 1.00 71.88 184 SER A C 1
ATOM 1426 O O . SER A 1 184 ? 5.816 6.609 8.250 1.00 71.88 184 SER A O 1
ATOM 1428 N N . TYR A 1 185 ? 6.431 5.326 6.512 1.00 72.50 185 TYR A N 1
ATOM 1429 C CA . TYR A 1 185 ? 5.357 4.347 6.711 1.00 72.50 185 TYR A CA 1
ATOM 1430 C C . TYR A 1 185 ? 5.467 3.641 8.070 1.00 72.50 185 TYR A C 1
ATOM 1432 O O . TYR A 1 185 ? 4.456 3.487 8.750 1.00 72.50 185 TYR A O 1
ATOM 1440 N N . TYR A 1 186 ? 6.678 3.285 8.515 1.00 74.12 186 TYR A N 1
ATOM 1441 C CA . TYR A 1 186 ? 6.889 2.698 9.843 1.00 74.12 186 TYR A CA 1
ATOM 1442 C C . TYR A 1 186 ? 6.464 3.625 10.982 1.00 74.12 186 TYR A C 1
ATOM 1444 O O . TYR A 1 186 ? 5.794 3.173 11.909 1.00 74.12 186 TYR A O 1
ATOM 1452 N N . GLU A 1 187 ? 6.845 4.902 10.930 1.00 79.06 187 GLU A N 1
ATOM 1453 C CA . GLU A 1 187 ? 6.440 5.873 11.953 1.00 79.06 187 GLU A CA 1
ATOM 1454 C C . GLU A 1 187 ? 4.924 6.065 11.974 1.00 79.06 187 GLU A C 1
ATOM 1456 O O . GLU A 1 187 ? 4.311 6.015 13.040 1.00 79.06 187 GLU A O 1
ATOM 1461 N N . ASN A 1 188 ? 4.306 6.197 10.798 1.00 80.94 188 ASN A N 1
ATOM 1462 C CA . ASN A 1 188 ? 2.858 6.332 10.687 1.00 80.94 188 ASN A CA 1
ATOM 1463 C C . ASN A 1 188 ? 2.132 5.115 11.270 1.00 80.94 188 ASN A C 1
ATOM 1465 O O . ASN A 1 188 ? 1.207 5.286 12.059 1.00 80.94 188 ASN A O 1
ATOM 1469 N N . ILE A 1 189 ? 2.568 3.892 10.954 1.00 78.38 189 ILE A N 1
ATOM 1470 C CA . ILE A 1 189 ? 1.936 2.685 11.497 1.00 78.38 189 ILE A CA 1
ATOM 1471 C C . ILE A 1 189 ? 2.155 2.572 13.013 1.00 78.38 189 ILE A C 1
ATOM 1473 O O . ILE A 1 189 ? 1.226 2.212 13.732 1.00 78.38 189 ILE A O 1
ATOM 1477 N N . ASN A 1 190 ? 3.333 2.936 13.530 1.00 81.25 190 ASN A N 1
ATOM 1478 C CA . ASN A 1 190 ? 3.570 2.974 14.977 1.00 81.25 190 ASN A CA 1
ATOM 1479 C C . ASN A 1 190 ? 2.647 3.967 15.697 1.00 81.25 190 ASN A C 1
ATOM 1481 O O . ASN A 1 190 ? 2.152 3.662 16.783 1.00 81.25 190 ASN A O 1
ATOM 1485 N N . ASN A 1 191 ? 2.374 5.124 15.088 1.00 83.19 191 ASN A N 1
ATOM 1486 C CA . ASN A 1 191 ? 1.405 6.078 15.623 1.00 83.19 191 ASN A CA 1
ATOM 1487 C C . ASN A 1 191 ? -0.009 5.482 15.639 1.00 83.19 191 ASN A C 1
ATOM 1489 O O . ASN A 1 191 ? -0.703 5.596 16.648 1.00 83.19 191 ASN A O 1
ATOM 1493 N N . ILE A 1 192 ? -0.417 4.783 14.572 1.00 80.44 192 ILE A N 1
ATOM 1494 C CA . ILE A 1 192 ? -1.723 4.109 14.537 1.00 80.44 192 ILE A CA 1
ATOM 1495 C C . ILE A 1 192 ? -1.790 3.013 15.611 1.00 80.44 192 ILE A C 1
ATOM 1497 O O . ILE A 1 192 ? -2.771 2.956 16.344 1.00 80.44 192 ILE A O 1
ATOM 1501 N N . PHE A 1 193 ? -0.741 2.204 15.805 1.00 80.44 193 PHE A N 1
ATOM 1502 C CA . PHE A 1 193 ? -0.705 1.228 16.903 1.00 80.44 193 PHE A CA 1
ATOM 1503 C C . PHE A 1 193 ? -0.890 1.869 18.274 1.00 80.44 193 PHE A C 1
ATOM 1505 O O . PHE A 1 193 ? -1.607 1.320 19.111 1.00 80.44 193 PHE A O 1
ATOM 1512 N N . SER A 1 194 ? -0.246 3.014 18.509 1.00 82.88 194 SER A N 1
ATOM 1513 C CA . SER A 1 194 ? -0.435 3.761 19.749 1.00 82.88 194 SER A CA 1
ATOM 1514 C C . SER A 1 194 ? -1.894 4.189 19.908 1.00 82.88 194 SER A C 1
ATOM 1516 O O . SER A 1 194 ? -2.467 3.987 20.976 1.00 82.88 194 SER A O 1
ATOM 1518 N N . ASN A 1 195 ? -2.521 4.717 18.854 1.00 82.62 195 ASN A N 1
ATOM 1519 C CA . ASN A 1 195 ? -3.924 5.143 18.887 1.00 82.62 195 ASN A CA 1
ATOM 1520 C C . ASN A 1 195 ? -4.887 3.978 19.143 1.00 82.62 195 ASN A C 1
ATOM 1522 O O . ASN A 1 195 ? -5.783 4.106 19.978 1.00 82.62 195 ASN A O 1
ATOM 1526 N N . VAL A 1 196 ? -4.671 2.829 18.493 1.00 77.19 196 VAL A N 1
ATOM 1527 C CA . VAL A 1 196 ? -5.455 1.603 18.716 1.00 77.19 196 VAL A CA 1
ATOM 1528 C C . VAL A 1 196 ? -5.342 1.154 20.173 1.00 77.19 196 VAL A C 1
ATOM 1530 O O . VAL A 1 196 ? -6.344 0.815 20.795 1.00 77.19 196 VAL A O 1
ATOM 1533 N N . GLN A 1 197 ? -4.136 1.190 20.745 1.00 79.56 197 GLN A N 1
ATOM 1534 C CA . GLN A 1 197 ? -3.907 0.761 22.123 1.00 79.56 197 GLN A CA 1
ATOM 1535 C C . GLN A 1 197 ? -4.533 1.720 23.146 1.00 79.56 197 GLN A C 1
ATOM 1537 O O . GLN A 1 197 ? -5.176 1.262 24.089 1.00 79.56 197 GLN A O 1
ATOM 1542 N N . VAL A 1 198 ? -4.401 3.033 22.939 1.00 83.62 198 VAL A N 1
ATOM 1543 C CA . VAL A 1 198 ? -5.051 4.055 23.779 1.00 83.62 198 VAL A CA 1
ATOM 1544 C C . VAL A 1 198 ? -6.571 3.919 23.714 1.00 83.62 198 VAL A C 1
ATOM 1546 O O . VAL A 1 198 ? -7.234 3.909 24.747 1.00 83.62 198 VAL A O 1
ATOM 1549 N N . SER A 1 199 ? -7.128 3.752 22.516 1.00 79.62 199 SER A N 1
ATOM 1550 C CA . SER A 1 199 ? -8.575 3.640 22.325 1.00 79.62 199 SER A CA 1
ATOM 1551 C C . SER A 1 199 ? -9.129 2.322 22.875 1.00 79.62 199 SER A C 1
ATOM 1553 O O . SER A 1 199 ? -10.210 2.310 23.454 1.00 79.62 199 SER A O 1
ATOM 1555 N N . SER A 1 200 ? -8.367 1.225 22.795 1.00 76.00 200 SER A N 1
ATOM 1556 C CA . SER A 1 200 ? -8.719 -0.047 23.437 1.00 76.00 200 SER A CA 1
ATOM 1557 C C . SER A 1 200 ? -8.753 0.060 24.964 1.00 76.00 200 SER A C 1
ATOM 1559 O O . SER A 1 200 ? -9.646 -0.507 25.583 1.00 76.00 200 SER A O 1
ATOM 1561 N N . GLN A 1 201 ? -7.810 0.784 25.577 1.00 81.00 201 GLN A N 1
ATOM 1562 C CA . GLN A 1 201 ? -7.829 1.051 27.022 1.00 81.00 201 GLN A CA 1
ATOM 1563 C C . GLN A 1 201 ? -8.995 1.966 27.408 1.00 81.00 201 GLN A C 1
ATOM 1565 O O . GLN A 1 201 ? -9.654 1.741 28.421 1.00 81.00 201 GLN A O 1
ATOM 1570 N N . GLY A 1 202 ? -9.273 2.982 26.585 1.00 79.69 202 GLY A N 1
ATOM 1571 C CA . GLY A 1 202 ? -10.434 3.853 26.752 1.00 79.69 202 GLY A CA 1
ATOM 1572 C C . GLY A 1 202 ? -11.749 3.078 26.698 1.00 79.69 202 GLY A C 1
ATOM 1573 O O . GLY A 1 202 ? -12.638 3.345 27.498 1.00 79.69 202 GLY A O 1
ATOM 1574 N N . LEU A 1 203 ? -11.847 2.088 25.807 1.00 76.25 203 LEU A N 1
ATOM 1575 C CA . LEU A 1 203 ? -13.022 1.232 25.667 1.00 76.25 203 LEU A CA 1
ATOM 1576 C C . LEU A 1 203 ? -13.264 0.379 26.920 1.00 76.25 203 LEU A C 1
ATOM 1578 O O . LEU A 1 203 ? -14.385 0.360 27.420 1.00 76.25 203 LEU A O 1
ATOM 1582 N N . GLU A 1 204 ? -12.225 -0.272 27.456 1.00 79.75 204 GLU A N 1
ATOM 1583 C CA . GLU A 1 204 ? -12.329 -1.041 28.710 1.00 79.75 204 GLU A CA 1
ATOM 1584 C C . GLU A 1 204 ? -12.753 -0.150 29.886 1.00 79.75 204 GLU A C 1
ATOM 1586 O O . GLU A 1 204 ? -13.632 -0.518 30.664 1.00 79.75 204 GLU A O 1
ATOM 1591 N N . ALA A 1 205 ? -12.167 1.047 29.997 1.00 82.19 205 ALA A N 1
ATOM 1592 C CA . ALA A 1 205 ? -12.497 1.989 31.063 1.00 82.19 205 ALA A CA 1
ATOM 1593 C C . ALA A 1 205 ? -13.930 2.536 30.941 1.00 82.19 205 ALA A C 1
ATOM 1595 O O . ALA A 1 205 ? -14.646 2.627 31.939 1.00 82.19 205 ALA A O 1
ATOM 1596 N N . ALA A 1 206 ? -14.361 2.897 29.729 1.00 75.25 206 ALA A N 1
ATOM 1597 C CA . ALA A 1 206 ? -15.711 3.393 29.474 1.00 75.25 206 ALA A CA 1
ATOM 1598 C C . ALA A 1 206 ? -16.763 2.313 29.753 1.00 75.25 206 ALA A C 1
ATOM 1600 O O . ALA A 1 206 ? -17.811 2.601 30.335 1.00 75.25 206 ALA A O 1
ATOM 1601 N N . GLU A 1 207 ? -16.464 1.060 29.408 1.00 77.69 207 GLU A N 1
ATOM 1602 C CA . GLU A 1 207 ? -17.323 -0.064 29.744 1.00 77.69 207 GLU A CA 1
ATOM 1603 C C . GLU A 1 207 ? -17.409 -0.293 31.257 1.00 77.69 207 GLU A C 1
ATOM 1605 O O . GLU A 1 207 ? -18.512 -0.436 31.778 1.00 77.69 207 GLU A O 1
ATOM 1610 N N . GLU A 1 208 ? -16.291 -0.279 31.988 1.00 81.88 208 GLU A N 1
ATOM 1611 C CA . GLU A 1 208 ? -16.312 -0.442 33.448 1.00 81.88 208 GLU A CA 1
ATOM 1612 C C . GLU A 1 208 ? -17.215 0.605 34.124 1.00 81.88 208 GLU A C 1
ATOM 1614 O O . GLU A 1 208 ? -18.006 0.277 35.018 1.00 81.88 208 GLU A O 1
ATOM 1619 N N . VAL A 1 209 ? -17.146 1.857 33.661 1.00 80.62 209 VAL A N 1
ATOM 1620 C CA . VAL A 1 209 ? -18.016 2.944 34.129 1.00 80.62 209 VAL A CA 1
ATOM 1621 C C . VAL A 1 209 ? -19.482 2.657 33.804 1.00 80.62 209 VAL A C 1
ATOM 1623 O O . VAL A 1 209 ? -20.328 2.764 34.695 1.00 80.62 209 VAL A O 1
ATOM 1626 N N . LEU A 1 210 ? -19.793 2.245 32.571 1.00 77.62 210 LEU A N 1
ATOM 1627 C CA . LEU A 1 210 ? -21.160 1.917 32.165 1.00 77.62 210 LEU A CA 1
ATOM 1628 C C . LEU A 1 210 ? -21.737 0.766 32.999 1.00 77.62 210 LEU A C 1
ATOM 1630 O O . LEU A 1 210 ? -22.843 0.887 33.525 1.00 77.62 210 LEU A O 1
ATOM 1634 N N . LEU A 1 211 ? -20.988 -0.325 33.181 1.00 76.31 211 LEU A N 1
ATOM 1635 C CA . LEU A 1 211 ? -21.420 -1.486 33.967 1.00 76.31 211 LEU A CA 1
ATOM 1636 C C . LEU A 1 211 ? -21.725 -1.097 35.418 1.00 76.31 211 LEU A C 1
ATOM 1638 O O . LEU A 1 211 ? -22.721 -1.537 36.001 1.00 76.31 211 LEU A O 1
ATOM 1642 N N . ARG A 1 212 ? -20.888 -0.239 36.009 1.00 77.31 212 ARG A N 1
ATOM 1643 C CA . ARG A 1 212 ? -21.094 0.264 37.368 1.00 77.31 212 ARG A CA 1
ATOM 1644 C C . ARG A 1 212 ? -22.344 1.138 37.471 1.00 77.31 212 ARG A C 1
ATOM 1646 O O . ARG A 1 212 ? -23.097 1.008 38.436 1.00 77.31 212 ARG A O 1
ATOM 1653 N N . SER A 1 213 ? -22.587 2.011 36.500 1.00 73.94 213 SER A N 1
ATOM 1654 C CA . SER A 1 213 ? -23.766 2.879 36.518 1.00 73.94 213 SER A CA 1
ATOM 1655 C C . SER A 1 213 ? -25.055 2.089 36.277 1.00 73.94 213 SER A C 1
ATOM 1657 O O . SER A 1 213 ? -26.004 2.233 37.046 1.00 73.94 213 SER A O 1
ATOM 1659 N N . VAL A 1 214 ? -25.070 1.165 35.312 1.00 73.56 214 VAL A N 1
ATOM 1660 C CA . VAL A 1 214 ? -26.249 0.341 34.990 1.00 73.56 214 VAL A CA 1
ATOM 1661 C C . VAL A 1 214 ? -26.602 -0.627 36.121 1.00 73.56 214 VAL A C 1
ATOM 1663 O O . VAL A 1 214 ? -27.772 -0.725 36.483 1.00 73.56 214 VAL A O 1
ATOM 1666 N N . SER A 1 215 ? -25.614 -1.272 36.753 1.00 74.31 215 SER A N 1
ATOM 1667 C CA . SER A 1 215 ? -25.856 -2.118 37.939 1.00 74.31 215 SER A CA 1
ATOM 1668 C C . SER A 1 215 ? -26.437 -1.337 39.124 1.00 74.31 215 SER A C 1
ATOM 1670 O O . SER A 1 215 ? -27.195 -1.888 39.919 1.00 74.31 215 SER A O 1
ATOM 1672 N N . THR A 1 216 ? -26.131 -0.039 39.224 1.00 73.44 216 THR A N 1
ATOM 1673 C CA . THR A 1 216 ? -26.712 0.849 40.243 1.00 73.44 216 THR A CA 1
ATOM 1674 C C . THR A 1 216 ? -28.133 1.302 39.872 1.00 73.44 216 THR A C 1
ATOM 1676 O O . THR A 1 216 ? -28.943 1.548 40.764 1.00 73.44 216 THR A O 1
ATOM 1679 N N . LEU A 1 217 ? -28.445 1.416 38.575 1.00 69.69 217 LEU A N 1
ATOM 1680 C CA . LEU A 1 217 ? -29.760 1.824 38.066 1.00 69.69 217 LEU A CA 1
ATOM 1681 C C . LEU A 1 217 ? -30.789 0.687 38.085 1.00 69.69 217 LEU A C 1
ATOM 1683 O O . LEU A 1 217 ? -31.946 0.941 38.408 1.00 69.69 217 LEU A O 1
ATOM 1687 N N . ASN A 1 218 ? -30.380 -0.546 37.764 1.00 64.38 218 ASN A N 1
ATOM 1688 C CA . ASN A 1 218 ? -31.277 -1.690 37.583 1.00 64.38 218 ASN A CA 1
ATOM 1689 C C . ASN A 1 218 ? -30.684 -2.981 38.174 1.00 64.38 218 ASN A C 1
ATOM 1691 O O . ASN A 1 218 ? -29.914 -3.683 37.525 1.00 64.38 218 ASN A O 1
ATOM 1695 N N . ALA A 1 219 ? -31.118 -3.353 39.383 1.00 52.56 219 ALA A N 1
ATOM 1696 C CA . ALA A 1 219 ? -30.684 -4.574 40.076 1.00 52.56 219 ALA A CA 1
ATOM 1697 C C . ALA A 1 219 ? -31.216 -5.899 39.470 1.00 52.56 219 ALA A C 1
ATOM 1699 O O . ALA A 1 219 ? -30.847 -6.967 39.946 1.00 52.56 219 ALA A O 1
ATOM 1700 N N . ASN A 1 220 ? -32.091 -5.855 38.453 1.00 53.62 220 ASN A N 1
ATOM 1701 C CA . ASN A 1 220 ? -32.830 -7.033 37.965 1.00 53.62 220 ASN A CA 1
ATOM 1702 C C . ASN A 1 220 ? -32.380 -7.582 36.594 1.00 53.62 220 ASN A C 1
ATOM 1704 O O . ASN A 1 220 ? -32.845 -8.652 36.218 1.00 53.62 220 ASN A O 1
ATOM 1708 N N . ASN A 1 221 ? -31.479 -6.906 35.866 1.00 60.84 221 ASN A N 1
ATOM 1709 C CA . ASN A 1 221 ? -31.069 -7.284 34.498 1.00 60.84 221 ASN A CA 1
ATOM 1710 C C . ASN A 1 221 ? -29.549 -7.526 34.384 1.00 60.84 221 ASN A C 1
ATOM 1712 O O . ASN A 1 221 ? -28.887 -7.027 33.475 1.00 60.84 221 ASN A O 1
ATOM 1716 N N . GLU A 1 222 ? -28.975 -8.291 35.318 1.00 62.44 222 GLU A N 1
ATOM 1717 C CA . GLU A 1 222 ? -27.539 -8.630 35.321 1.00 62.44 222 GLU A CA 1
ATOM 1718 C C . GLU A 1 222 ? -27.084 -9.388 34.056 1.00 62.44 222 GLU A C 1
ATOM 1720 O O . GLU A 1 222 ? -25.911 -9.321 33.687 1.00 62.44 222 GLU A O 1
ATOM 1725 N N . GLU A 1 223 ? -27.994 -10.093 33.376 1.00 67.12 223 GLU A N 1
ATOM 1726 C CA . GLU A 1 223 ? -27.679 -10.966 32.239 1.00 67.12 223 GLU A CA 1
ATOM 1727 C C . GLU A 1 223 ? -27.226 -10.185 30.990 1.00 67.12 223 GLU A C 1
ATOM 1729 O O . GLU A 1 223 ? -26.145 -10.457 30.460 1.00 67.12 223 GLU A O 1
ATOM 1734 N N . ASP A 1 224 ? -27.971 -9.154 30.577 1.00 67.12 224 ASP A N 1
ATOM 1735 C CA . ASP A 1 224 ? -27.627 -8.325 29.409 1.00 67.12 224 ASP A CA 1
ATOM 1736 C C . ASP A 1 224 ? -26.338 -7.519 29.645 1.00 67.12 224 ASP A C 1
ATOM 1738 O O . ASP A 1 224 ? -25.473 -7.423 28.769 1.00 67.12 224 ASP A O 1
ATOM 1742 N N . VAL A 1 225 ? -26.158 -7.026 30.873 1.00 66.94 225 VAL A N 1
ATOM 1743 C CA . VAL A 1 225 ? -24.977 -6.277 31.334 1.00 66.94 225 VAL A CA 1
ATOM 1744 C C . VAL A 1 225 ? -23.727 -7.168 31.342 1.00 66.94 225 VAL A C 1
ATOM 1746 O O . VAL A 1 225 ? -22.657 -6.766 30.880 1.00 66.94 225 VAL A O 1
ATOM 1749 N N . SER A 1 226 ? -23.860 -8.412 31.809 1.00 70.56 226 SER A N 1
ATOM 1750 C CA . SER A 1 226 ? -22.781 -9.406 31.795 1.00 70.56 226 SER A CA 1
ATOM 1751 C C . SER A 1 226 ? -22.416 -9.839 30.372 1.00 70.56 226 SER A C 1
ATOM 1753 O O . SER A 1 226 ? -21.234 -9.995 30.047 1.00 70.56 226 SER A O 1
ATOM 1755 N N . SER A 1 22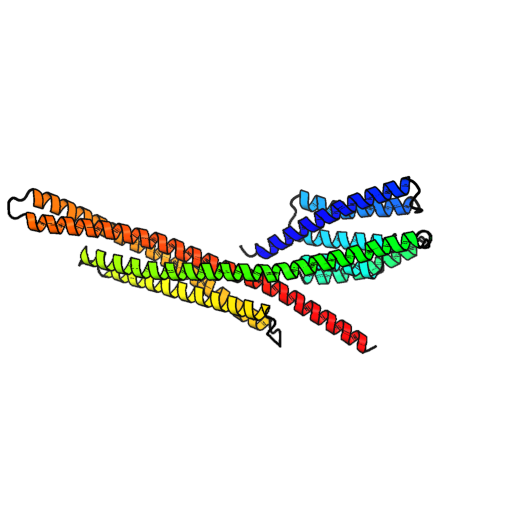7 ? -23.415 -9.966 29.489 1.00 73.00 227 SER A N 1
ATOM 1756 C CA . SER A 1 227 ? -23.194 -10.282 28.076 1.00 73.00 227 SER A CA 1
ATOM 1757 C C . SER A 1 227 ? -22.381 -9.189 27.366 1.00 73.00 227 SER A C 1
ATOM 1759 O O . SER A 1 227 ? -21.453 -9.509 26.621 1.00 73.00 227 SER A O 1
ATOM 1761 N N . SER A 1 228 ? -22.659 -7.912 27.662 1.00 71.69 228 SER A N 1
ATOM 1762 C CA . SER A 1 228 ? -21.929 -6.755 27.131 1.00 71.69 228 SER A CA 1
ATOM 1763 C C . SER A 1 228 ? -20.443 -6.797 27.496 1.00 71.69 228 SER A C 1
ATOM 1765 O O . SER A 1 228 ? -19.602 -6.758 26.598 1.00 71.69 228 SER A O 1
ATOM 1767 N N . ASN A 1 229 ? -20.130 -7.033 28.776 1.00 73.88 229 ASN A N 1
ATOM 1768 C CA . ASN A 1 229 ? -18.755 -7.200 29.274 1.00 73.88 229 ASN A CA 1
ATOM 1769 C C . ASN A 1 229 ? -18.004 -8.332 28.553 1.00 73.88 229 ASN A C 1
ATOM 1771 O O . ASN A 1 229 ? -16.832 -8.217 28.187 1.00 73.88 229 ASN A O 1
ATOM 1775 N N . GLY A 1 230 ? -18.692 -9.448 28.294 1.00 75.44 230 GLY A N 1
ATOM 1776 C CA . GLY A 1 230 ? -18.133 -10.546 27.507 1.00 75.44 230 GLY A CA 1
ATOM 1777 C C . GLY A 1 230 ? -17.792 -10.140 26.069 1.00 75.44 230 GLY A C 1
ATOM 1778 O O . GLY A 1 230 ? -16.742 -10.534 25.549 1.00 75.44 230 GLY A O 1
ATOM 1779 N N . VAL A 1 231 ? -18.654 -9.341 25.433 1.00 77.88 231 VAL A N 1
ATOM 1780 C CA . VAL A 1 231 ? -18.475 -8.870 24.053 1.00 77.88 231 VAL A CA 1
ATOM 1781 C C . VAL A 1 231 ? -17.295 -7.906 23.947 1.00 77.88 231 VAL A C 1
ATOM 1783 O O . VAL A 1 231 ? -16.425 -8.135 23.105 1.00 77.88 231 VAL A O 1
ATOM 1786 N N . VAL A 1 232 ? -17.186 -6.895 24.812 1.00 75.19 232 VAL A N 1
ATOM 1787 C CA . VAL A 1 232 ? -16.064 -5.938 24.765 1.00 75.19 232 VAL A CA 1
ATOM 1788 C C . VAL A 1 232 ? -14.729 -6.601 25.084 1.00 75.19 232 VAL A C 1
ATOM 1790 O O . VAL A 1 232 ? -13.749 -6.363 24.377 1.00 75.19 232 VAL A O 1
ATOM 1793 N N . ARG A 1 233 ? -14.665 -7.524 26.052 1.00 78.19 233 ARG A N 1
ATOM 1794 C CA . ARG A 1 233 ? -13.444 -8.324 26.273 1.00 78.19 233 ARG A CA 1
ATOM 1795 C C . ARG A 1 233 ? -13.045 -9.121 25.031 1.00 78.19 233 ARG A C 1
ATOM 1797 O O . ARG A 1 233 ? -11.857 -9.238 24.720 1.00 78.19 233 ARG A O 1
ATOM 1804 N N . GLY A 1 234 ? -14.024 -9.664 24.305 1.00 78.00 234 GLY A N 1
ATOM 1805 C CA . GLY A 1 234 ? -13.804 -10.335 23.023 1.00 78.00 234 GLY A CA 1
ATOM 1806 C C . GLY A 1 234 ? -13.252 -9.392 21.951 1.00 78.00 234 GLY A C 1
ATOM 1807 O O . GLY A 1 234 ? -12.289 -9.740 21.262 1.00 78.00 234 GLY A O 1
ATOM 1808 N N . ILE A 1 235 ? -13.815 -8.185 21.860 1.00 75.94 235 ILE A N 1
ATOM 1809 C CA . ILE A 1 235 ? -13.372 -7.096 20.980 1.00 75.94 235 ILE A CA 1
ATOM 1810 C C . ILE A 1 235 ? -11.912 -6.749 21.270 1.00 75.94 235 ILE A C 1
ATOM 1812 O O . ILE A 1 235 ? -11.063 -6.901 20.389 1.00 75.94 235 ILE A O 1
ATOM 1816 N N . VAL A 1 236 ? -11.592 -6.390 22.515 1.00 76.69 236 VAL A N 1
ATOM 1817 C CA . VAL A 1 236 ? -10.239 -6.000 22.939 1.00 76.69 236 VAL A CA 1
ATOM 1818 C C . VAL A 1 236 ? -9.233 -7.130 22.716 1.00 76.69 236 VAL A C 1
ATOM 1820 O O . VAL A 1 236 ? -8.133 -6.902 22.207 1.00 76.69 236 VAL A O 1
ATOM 1823 N N . SER A 1 237 ? -9.606 -8.379 23.011 1.00 82.56 237 SER A N 1
ATOM 1824 C CA . SER A 1 237 ? -8.750 -9.538 22.735 1.00 82.56 237 SER A CA 1
ATOM 1825 C C . SER A 1 237 ? -8.430 -9.682 21.243 1.00 82.56 237 SER A C 1
ATOM 1827 O O . SER A 1 237 ? -7.277 -9.932 20.879 1.00 82.56 237 SER A O 1
ATOM 1829 N N . ASN A 1 238 ? -9.422 -9.507 20.366 1.00 81.00 238 ASN A N 1
ATOM 1830 C CA . ASN A 1 238 ? -9.224 -9.596 18.920 1.00 81.00 238 ASN A CA 1
ATOM 1831 C C . ASN A 1 238 ? -8.390 -8.437 18.373 1.00 81.00 238 ASN A C 1
ATOM 1833 O O . ASN A 1 238 ? -7.520 -8.674 17.534 1.00 81.00 238 ASN A O 1
ATOM 1837 N N . ILE A 1 239 ? -8.611 -7.216 18.866 1.00 74.25 239 ILE A N 1
ATOM 1838 C CA . ILE A 1 239 ? -7.807 -6.040 18.514 1.00 74.25 239 ILE A CA 1
ATOM 1839 C C . ILE A 1 239 ? -6.346 -6.281 18.883 1.00 74.25 239 ILE A C 1
ATOM 1841 O O . ILE A 1 239 ? -5.477 -6.157 18.024 1.00 74.25 239 ILE A O 1
ATOM 1845 N N . ASN A 1 240 ? -6.078 -6.718 20.116 1.00 80.50 240 ASN A N 1
ATOM 1846 C CA . ASN A 1 240 ? -4.721 -7.006 20.576 1.00 80.50 240 ASN A CA 1
ATOM 1847 C C . ASN A 1 240 ? -4.034 -8.075 19.714 1.00 80.50 240 ASN A C 1
ATOM 1849 O O . ASN A 1 240 ? -2.885 -7.896 19.318 1.00 80.50 240 ASN A O 1
ATOM 1853 N N . LYS A 1 241 ? -4.742 -9.153 19.350 1.00 82.12 241 LYS A N 1
ATOM 1854 C CA . LYS A 1 241 ? -4.207 -10.178 18.434 1.00 82.12 241 LYS A CA 1
ATOM 1855 C C . LYS A 1 241 ? -3.952 -9.634 17.025 1.00 82.12 241 LYS A C 1
ATOM 1857 O O . LYS A 1 241 ? -2.959 -10.000 16.404 1.00 82.12 241 LYS A O 1
ATOM 1862 N N . SER A 1 242 ? -4.833 -8.775 16.514 1.00 75.44 242 SER A N 1
ATOM 1863 C CA . SER A 1 242 ? -4.685 -8.174 15.184 1.00 75.44 242 SER A CA 1
ATOM 1864 C C . SER A 1 242 ? -3.486 -7.224 15.128 1.00 75.44 242 SER A C 1
ATOM 1866 O O . SER A 1 242 ? -2.688 -7.289 14.191 1.00 75.44 242 SER A O 1
ATOM 1868 N N . VAL A 1 243 ? -3.320 -6.400 16.169 1.00 76.56 243 VAL A N 1
ATOM 1869 C CA . VAL A 1 243 ? -2.167 -5.513 16.364 1.00 76.56 243 VAL A CA 1
ATOM 1870 C C . VAL A 1 243 ? -0.876 -6.317 16.480 1.00 76.56 243 VAL A C 1
ATOM 1872 O O . VAL A 1 243 ? 0.117 -5.954 15.859 1.00 76.56 243 VAL A O 1
ATOM 1875 N N . GLU A 1 244 ? -0.883 -7.427 17.216 1.00 83.75 244 GLU A N 1
ATOM 1876 C CA . GLU A 1 244 ? 0.301 -8.275 17.365 1.00 83.75 244 GLU A CA 1
ATOM 1877 C C . GLU A 1 244 ? 0.728 -8.913 16.038 1.00 83.75 244 GLU A C 1
ATOM 1879 O O . GLU A 1 244 ? 1.888 -8.807 15.641 1.00 83.75 244 GLU A O 1
ATOM 1884 N N . ASN A 1 245 ? -0.217 -9.476 15.283 1.00 80.31 245 ASN A N 1
ATOM 1885 C CA . ASN A 1 245 ? 0.059 -9.981 13.937 1.00 80.31 245 ASN A CA 1
ATOM 1886 C C . ASN A 1 245 ? 0.624 -8.878 13.025 1.00 80.31 245 ASN A C 1
ATOM 1888 O O . ASN A 1 245 ? 1.579 -9.106 12.284 1.00 80.31 245 ASN A O 1
ATOM 1892 N N . ALA A 1 246 ? 0.064 -7.667 13.088 1.00 72.69 246 ALA A N 1
ATOM 1893 C CA . ALA A 1 246 ? 0.546 -6.524 12.320 1.00 72.69 246 ALA A CA 1
ATOM 1894 C C . ALA A 1 246 ? 1.972 -6.098 12.732 1.00 72.69 246 ALA A C 1
ATOM 1896 O O . ALA A 1 246 ? 2.790 -5.773 11.865 1.00 72.69 246 ALA A O 1
ATOM 1897 N N . ARG A 1 247 ? 2.307 -6.152 14.029 1.00 81.56 247 ARG A N 1
ATOM 1898 C CA . ARG A 1 247 ? 3.668 -5.906 14.538 1.00 81.56 247 ARG A CA 1
ATOM 1899 C C . ARG A 1 247 ? 4.663 -6.940 14.023 1.00 81.56 247 ARG A C 1
ATOM 1901 O O . ARG A 1 247 ? 5.750 -6.558 13.585 1.00 81.56 247 ARG A O 1
ATOM 1908 N N . GLU A 1 248 ? 4.298 -8.221 14.024 1.00 83.50 248 GLU A N 1
ATOM 1909 C CA . GLU A 1 248 ? 5.164 -9.268 13.478 1.00 83.50 248 GLU A CA 1
ATOM 1910 C C . GLU A 1 248 ? 5.397 -9.054 11.975 1.00 83.50 248 GLU A C 1
ATOM 1912 O O . GLU A 1 248 ? 6.553 -9.017 11.549 1.00 83.50 248 GLU A O 1
ATOM 1917 N N . ILE A 1 249 ? 4.361 -8.757 11.176 1.00 79.94 249 ILE A N 1
ATOM 1918 C CA . ILE A 1 249 ? 4.543 -8.427 9.747 1.00 79.94 249 ILE A CA 1
ATOM 1919 C C . ILE A 1 249 ? 5.523 -7.255 9.566 1.00 79.94 249 ILE A C 1
ATOM 1921 O O . ILE A 1 249 ? 6.418 -7.313 8.717 1.00 79.94 249 ILE A O 1
ATOM 1925 N N . MET A 1 250 ? 5.406 -6.197 10.373 1.00 78.50 250 MET A N 1
ATOM 1926 C CA . MET A 1 250 ? 6.319 -5.050 10.304 1.00 78.50 250 MET A CA 1
ATOM 1927 C C . MET A 1 250 ? 7.762 -5.410 10.635 1.00 78.50 250 MET A C 1
ATOM 1929 O O . MET A 1 250 ? 8.679 -4.939 9.959 1.00 78.50 250 MET A O 1
ATOM 1933 N N . LYS A 1 251 ? 7.971 -6.242 11.652 1.00 80.38 251 LYS A N 1
ATOM 1934 C CA . LYS A 1 251 ? 9.289 -6.717 12.079 1.00 80.38 251 LYS A CA 1
ATOM 1935 C C . LYS A 1 251 ? 9.956 -7.573 11.003 1.00 80.38 251 LYS A C 1
ATOM 1937 O O . LYS A 1 251 ? 11.129 -7.342 10.695 1.00 80.38 251 LYS A O 1
ATOM 1942 N N . TYR A 1 252 ? 9.221 -8.488 10.370 1.00 76.12 252 TYR A N 1
ATOM 1943 C CA . TYR A 1 252 ? 9.735 -9.237 9.217 1.00 76.12 252 TYR A CA 1
ATOM 1944 C C . TYR A 1 252 ? 10.045 -8.309 8.041 1.00 76.12 252 TYR A C 1
ATOM 1946 O O . TYR A 1 252 ? 11.139 -8.362 7.483 1.00 76.12 252 TYR A O 1
ATOM 1954 N N . THR A 1 253 ? 9.149 -7.365 7.740 1.00 73.25 253 THR A N 1
ATOM 1955 C CA . THR A 1 253 ? 9.375 -6.351 6.696 1.00 73.25 253 THR A CA 1
ATOM 1956 C C . THR A 1 253 ? 10.641 -5.529 6.968 1.00 73.25 253 THR A C 1
ATOM 1958 O O . THR A 1 253 ? 11.411 -5.229 6.057 1.00 73.25 253 THR A O 1
ATOM 1961 N N . GLN A 1 254 ? 10.925 -5.224 8.237 1.00 75.25 254 GLN A N 1
ATOM 1962 C CA . GLN A 1 254 ? 12.111 -4.460 8.622 1.00 75.25 254 GLN A CA 1
ATOM 1963 C C . GLN A 1 254 ? 13.389 -5.297 8.507 1.00 75.25 254 GLN A C 1
ATOM 1965 O O . GLN A 1 254 ? 14.453 -4.774 8.171 1.00 75.25 254 GLN A O 1
ATOM 1970 N N . THR A 1 255 ? 13.290 -6.591 8.801 1.00 74.38 255 THR A N 1
ATOM 1971 C CA . THR A 1 255 ? 14.405 -7.538 8.704 1.00 74.38 255 THR A CA 1
ATOM 1972 C C . THR A 1 255 ? 14.816 -7.726 7.247 1.00 74.38 255 THR A C 1
ATOM 1974 O O . THR A 1 255 ? 15.996 -7.570 6.926 1.00 74.38 255 THR A O 1
ATOM 1977 N N . MET A 1 256 ? 13.825 -7.899 6.368 1.00 69.62 256 MET A N 1
ATOM 1978 C CA . MET A 1 256 ? 13.972 -7.898 4.914 1.00 69.62 256 MET A CA 1
ATOM 1979 C C . MET A 1 256 ? 14.707 -6.645 4.403 1.00 69.62 256 MET A C 1
ATOM 1981 O O . MET A 1 256 ? 15.672 -6.744 3.647 1.00 69.62 256 MET A O 1
ATOM 1985 N N . LEU A 1 257 ? 14.316 -5.450 4.861 1.00 67.94 257 LEU A N 1
ATOM 1986 C CA . LEU A 1 257 ? 14.947 -4.186 4.445 1.00 67.94 257 LEU A CA 1
ATOM 1987 C C . LEU A 1 257 ? 16.387 -4.017 4.917 1.00 67.94 257 LEU A C 1
ATOM 1989 O O . LEU A 1 257 ? 17.200 -3.414 4.218 1.00 67.94 257 LEU A O 1
ATOM 1993 N N . LYS A 1 258 ? 16.710 -4.513 6.113 1.00 68.88 258 LYS A N 1
ATOM 1994 C CA . LYS A 1 258 ? 18.065 -4.417 6.668 1.00 68.88 258 LYS A CA 1
ATOM 1995 C C . LYS A 1 258 ? 19.053 -5.348 5.959 1.00 68.88 258 LYS A C 1
ATOM 1997 O O . LYS A 1 258 ? 20.232 -5.306 6.296 1.00 68.88 258 LYS A O 1
ATOM 2002 N N . GLY A 1 259 ? 18.594 -6.174 5.009 1.00 59.56 259 GLY A N 1
ATOM 2003 C CA . GLY A 1 259 ? 19.441 -7.079 4.229 1.00 59.56 259 GLY A CA 1
ATOM 2004 C C . GLY A 1 259 ? 20.214 -8.071 5.097 1.00 59.56 259 GLY A C 1
ATOM 2005 O O . GLY A 1 259 ? 21.274 -8.540 4.699 1.00 59.56 259 GLY A O 1
ATOM 2006 N N . LYS A 1 260 ? 19.724 -8.334 6.316 1.00 47.25 260 LYS A N 1
ATOM 2007 C CA . LYS A 1 260 ? 20.428 -9.116 7.341 1.00 47.25 260 LYS A CA 1
ATOM 2008 C C . LYS A 1 260 ? 20.177 -10.622 7.219 1.00 47.25 260 LYS A C 1
ATOM 2010 O O . LYS A 1 260 ? 20.743 -11.397 7.981 1.00 47.25 260 LYS A O 1
ATOM 2015 N N . SER A 1 261 ? 19.332 -11.030 6.278 1.00 48.62 261 SER A N 1
ATOM 2016 C CA . SER A 1 261 ? 19.170 -12.417 5.870 1.00 48.62 261 SER A CA 1
ATOM 2017 C C . SER A 1 261 ? 20.362 -12.789 4.977 1.00 48.62 261 SER A C 1
ATOM 2019 O O . SER A 1 261 ? 20.343 -12.541 3.771 1.00 48.62 261 SER A O 1
ATOM 2021 N N . GLU A 1 262 ? 21.421 -13.341 5.575 1.00 45.03 262 GLU A N 1
ATOM 2022 C CA . GLU A 1 262 ? 22.592 -13.893 4.860 1.00 45.03 262 GLU A CA 1
ATOM 2023 C C . GLU A 1 262 ? 22.217 -14.994 3.851 1.00 45.03 262 GLU A C 1
ATOM 2025 O O . GLU A 1 262 ? 23.006 -15.317 2.968 1.00 45.03 262 GLU A O 1
ATOM 2030 N N . ASP A 1 263 ? 20.984 -15.490 3.922 1.00 49.06 263 ASP A N 1
ATOM 2031 C CA . ASP A 1 263 ? 20.323 -16.283 2.900 1.00 49.06 263 ASP A CA 1
ATOM 2032 C C . ASP A 1 263 ? 18.935 -15.661 2.691 1.00 49.06 263 ASP A C 1
ATOM 2034 O O . ASP A 1 263 ? 18.109 -15.648 3.605 1.00 49.06 263 ASP A O 1
ATOM 2038 N N . LEU A 1 264 ? 18.680 -15.046 1.533 1.00 56.81 264 LEU A N 1
ATOM 2039 C CA . LEU A 1 264 ? 17.387 -14.437 1.201 1.00 56.81 264 LEU A CA 1
ATOM 2040 C C . LEU A 1 264 ? 16.347 -15.544 0.952 1.00 56.81 264 LEU A C 1
ATOM 2042 O O . LEU A 1 264 ? 15.849 -15.711 -0.164 1.00 56.81 264 LEU A O 1
ATOM 2046 N N . ASN A 1 265 ? 15.952 -16.268 2.003 1.00 63.34 265 ASN A N 1
ATOM 2047 C CA . ASN A 1 265 ? 14.748 -17.098 2.044 1.00 63.34 265 ASN A CA 1
ATOM 2048 C C . ASN A 1 265 ? 13.492 -16.205 2.095 1.00 63.34 265 ASN A C 1
ATOM 2050 O O . ASN A 1 265 ? 12.554 -16.436 2.854 1.00 63.34 265 ASN A O 1
ATOM 2054 N N . LEU A 1 266 ? 13.434 -15.212 1.197 1.00 66.00 266 LEU A N 1
ATOM 2055 C CA . LEU A 1 266 ? 12.307 -14.303 0.968 1.00 66.00 266 LEU A CA 1
ATOM 2056 C C . LEU A 1 266 ? 10.983 -15.061 0.816 1.00 66.00 266 LEU A C 1
ATOM 2058 O O . LEU A 1 266 ? 9.921 -14.504 1.058 1.00 66.00 266 LEU A O 1
ATOM 2062 N N . LYS A 1 267 ? 11.032 -16.331 0.398 1.00 68.00 267 LYS A N 1
ATOM 2063 C CA . LYS A 1 267 ? 9.867 -17.213 0.303 1.00 68.00 267 LYS A CA 1
ATOM 2064 C C . LYS A 1 267 ? 9.316 -17.653 1.659 1.00 68.00 267 LYS A C 1
ATOM 2066 O O . LYS A 1 267 ? 8.100 -17.703 1.799 1.00 68.00 267 LYS A O 1
ATOM 2071 N N . GLU A 1 268 ? 10.169 -17.988 2.624 1.00 73.69 268 GLU A N 1
ATOM 2072 C CA . GLU A 1 268 ? 9.725 -18.399 3.964 1.00 73.69 268 GLU A CA 1
ATOM 2073 C C . GLU A 1 268 ? 9.186 -17.199 4.741 1.00 73.69 268 GLU A C 1
ATOM 2075 O O . GLU A 1 268 ? 8.098 -17.272 5.309 1.00 73.69 268 GLU A O 1
ATOM 2080 N N . GLU A 1 269 ? 9.889 -16.065 4.681 1.00 72.88 269 GLU A N 1
ATOM 2081 C CA . GLU A 1 269 ? 9.423 -14.812 5.283 1.00 72.88 269 GLU A CA 1
ATOM 2082 C C . GLU A 1 269 ? 8.106 -14.343 4.644 1.00 72.88 269 GLU A C 1
ATOM 2084 O O . GLU A 1 269 ? 7.193 -13.907 5.346 1.00 72.88 269 GLU A O 1
ATOM 2089 N N . ALA A 1 270 ? 7.955 -14.501 3.323 1.00 71.88 270 ALA A N 1
ATOM 2090 C CA . ALA A 1 270 ? 6.696 -14.208 2.644 1.00 71.88 270 ALA A CA 1
ATOM 2091 C C . ALA A 1 270 ? 5.545 -15.119 3.081 1.00 71.88 270 ALA A C 1
ATOM 2093 O O . ALA A 1 270 ? 4.439 -14.627 3.290 1.00 71.88 270 ALA A O 1
ATOM 2094 N N . ALA A 1 271 ? 5.798 -16.418 3.255 1.00 79.56 271 ALA A N 1
ATOM 2095 C CA . ALA A 1 271 ? 4.779 -17.357 3.714 1.00 79.56 271 ALA A CA 1
ATOM 2096 C C . ALA A 1 271 ? 4.291 -17.017 5.132 1.00 79.56 271 ALA A C 1
ATOM 2098 O O . ALA A 1 271 ? 3.085 -17.006 5.379 1.00 79.56 271 ALA A O 1
ATOM 2099 N N . GLN A 1 272 ? 5.209 -16.667 6.041 1.00 80.38 272 GLN A N 1
ATOM 2100 C CA . GLN A 1 272 ? 4.855 -16.248 7.402 1.00 80.38 272 GLN A CA 1
ATOM 2101 C C . GLN A 1 272 ? 4.025 -14.960 7.396 1.00 80.38 272 GLN A C 1
ATOM 2103 O O . GLN A 1 272 ? 3.011 -14.866 8.083 1.00 80.38 272 GLN A O 1
ATOM 2108 N N . ILE A 1 273 ? 4.405 -13.972 6.585 1.00 79.12 273 ILE A N 1
ATOM 2109 C CA . ILE A 1 273 ? 3.648 -12.721 6.474 1.00 79.12 273 ILE A CA 1
ATOM 2110 C C . ILE A 1 273 ? 2.263 -12.949 5.861 1.00 79.12 273 ILE A C 1
ATOM 2112 O O . ILE A 1 273 ? 1.289 -12.348 6.319 1.00 79.12 273 ILE A O 1
ATOM 2116 N N . GLU A 1 274 ? 2.143 -13.817 4.856 1.00 77.88 274 GLU A N 1
ATOM 2117 C CA . GLU A 1 274 ? 0.848 -14.174 4.272 1.00 77.88 274 GLU A CA 1
ATOM 2118 C C . GLU A 1 274 ? -0.075 -14.816 5.319 1.00 77.88 274 GLU A C 1
ATOM 2120 O O . GLU A 1 274 ? -1.254 -14.455 5.403 1.00 77.88 274 GLU A O 1
ATOM 2125 N N . GLU A 1 275 ? 0.471 -15.693 6.165 1.00 83.94 275 GLU A N 1
ATOM 2126 C CA . GLU A 1 275 ? -0.240 -16.308 7.285 1.00 83.94 275 GLU A CA 1
ATOM 2127 C C . GLU A 1 275 ? -0.704 -15.265 8.313 1.00 83.94 275 GLU A C 1
ATOM 2129 O O . GLU A 1 275 ? -1.902 -15.182 8.599 1.00 83.94 275 GLU A O 1
ATOM 2134 N N . TYR A 1 276 ? 0.191 -14.403 8.810 1.00 79.75 276 TYR A N 1
ATOM 2135 C CA . TYR A 1 276 ? -0.181 -13.333 9.745 1.00 79.75 276 TYR A CA 1
ATOM 2136 C C . TYR A 1 276 ? -1.213 -12.375 9.142 1.00 79.75 276 TYR A C 1
ATOM 2138 O O . TYR A 1 276 ? -2.173 -11.992 9.810 1.00 79.75 276 TYR A O 1
ATOM 2146 N N . SER A 1 277 ? -1.070 -12.029 7.861 1.00 76.12 277 SER A N 1
ATOM 2147 C CA . SER A 1 277 ? -1.999 -11.150 7.149 1.00 76.12 277 SER A CA 1
ATOM 2148 C C . SER A 1 277 ? -3.383 -11.787 7.006 1.00 76.12 277 SER A C 1
ATOM 2150 O O . SER A 1 277 ? -4.405 -11.117 7.178 1.00 76.12 277 SER A O 1
ATOM 2152 N N . ARG A 1 278 ? -3.442 -13.094 6.722 1.00 81.25 278 ARG A N 1
ATOM 2153 C CA . ARG A 1 278 ? -4.695 -13.852 6.709 1.00 81.25 278 ARG A CA 1
ATOM 2154 C C . ARG A 1 278 ? -5.331 -13.890 8.097 1.00 81.25 278 ARG A C 1
ATOM 2156 O O . ARG A 1 278 ? -6.512 -13.572 8.210 1.00 81.25 278 ARG A O 1
ATOM 2163 N N . ASN A 1 279 ? -4.555 -14.201 9.131 1.00 82.06 279 ASN A N 1
ATOM 2164 C CA . ASN A 1 279 ? -5.039 -14.253 10.509 1.00 82.06 279 ASN A CA 1
ATOM 2165 C C . ASN A 1 279 ? -5.580 -12.888 10.965 1.00 82.06 279 ASN A C 1
ATOM 2167 O O . ASN A 1 279 ? -6.664 -12.823 11.540 1.00 82.06 279 ASN A O 1
ATOM 2171 N N . SER A 1 280 ? -4.892 -11.784 10.653 1.00 76.81 280 SER A N 1
ATOM 2172 C CA . SER A 1 280 ? -5.385 -10.426 10.926 1.00 76.81 280 SER A CA 1
ATOM 2173 C C . SER A 1 280 ? -6.696 -10.114 10.210 1.00 76.81 280 SER A C 1
ATOM 2175 O O . SER A 1 280 ? -7.601 -9.554 10.823 1.00 76.81 280 SER A O 1
ATOM 2177 N N . ARG A 1 281 ? -6.845 -10.508 8.937 1.00 78.88 281 ARG A N 1
ATOM 2178 C CA . ARG A 1 281 ? -8.113 -10.335 8.206 1.00 78.88 281 ARG A CA 1
ATOM 2179 C C . ARG A 1 281 ? -9.257 -11.111 8.855 1.00 78.88 281 ARG A C 1
ATOM 2181 O O . ARG A 1 281 ? -10.347 -10.572 9.002 1.00 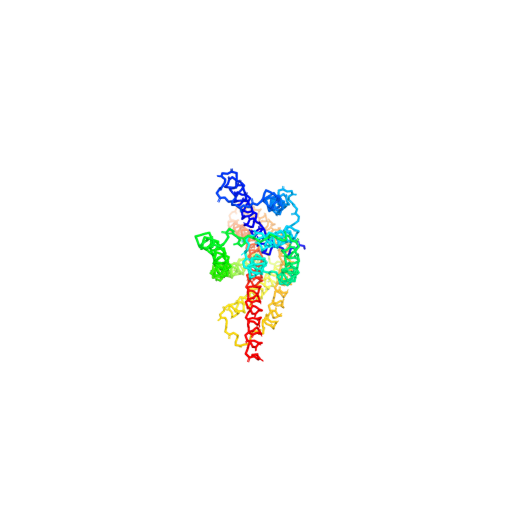78.88 281 ARG A O 1
ATOM 2188 N N . GLU A 1 282 ? -9.018 -12.352 9.270 1.00 84.19 282 GLU A N 1
ATOM 2189 C CA . GLU A 1 282 ? -10.030 -13.152 9.971 1.00 84.19 282 GLU A CA 1
ATOM 2190 C C . GLU A 1 282 ? -10.401 -12.548 11.337 1.00 84.19 282 GLU A C 1
ATOM 2192 O O . GLU A 1 282 ? -11.570 -12.571 11.723 1.00 84.19 282 GLU A O 1
ATOM 2197 N N . LEU A 1 283 ? -9.434 -11.972 12.061 1.00 78.50 283 LEU A N 1
ATOM 2198 C CA . LEU A 1 283 ? -9.679 -11.272 13.326 1.00 78.50 283 LEU A CA 1
ATOM 2199 C C . LEU A 1 283 ? -10.490 -9.988 13.136 1.00 78.50 283 LEU A C 1
ATOM 2201 O O . LEU A 1 283 ? -11.392 -9.743 13.931 1.00 78.50 283 LEU A O 1
ATOM 2205 N N . ILE A 1 284 ? -10.223 -9.216 12.079 1.00 78.38 284 ILE A N 1
ATOM 2206 C CA . ILE A 1 284 ? -11.013 -8.030 11.714 1.00 78.38 284 ILE A CA 1
ATOM 2207 C C . ILE A 1 284 ? -12.456 -8.415 11.373 1.00 78.38 284 ILE A C 1
ATOM 2209 O O . ILE A 1 284 ? -13.387 -7.800 11.875 1.00 78.38 284 ILE A O 1
ATOM 2213 N N . LEU A 1 285 ? -12.669 -9.478 10.591 1.00 81.50 285 LEU A N 1
ATOM 2214 C CA . LEU A 1 285 ? -14.029 -9.934 10.273 1.00 81.50 285 LEU A CA 1
ATOM 2215 C C . LEU A 1 285 ? -14.803 -10.363 11.527 1.00 81.50 285 LEU A C 1
ATOM 2217 O O . LEU A 1 285 ? -15.998 -10.111 11.645 1.00 81.50 285 LEU A O 1
ATOM 2221 N N . LYS A 1 286 ? -14.127 -11.009 12.484 1.00 79.69 286 LYS A N 1
ATOM 2222 C CA . LYS A 1 286 ? -14.732 -11.334 13.784 1.00 79.69 286 LYS A CA 1
ATOM 2223 C C . LYS A 1 286 ? -14.995 -10.081 14.615 1.00 79.69 286 LYS A C 1
ATOM 2225 O O . LYS A 1 286 ? -15.996 -10.032 15.318 1.00 79.69 286 LYS A O 1
ATOM 2230 N N . LEU A 1 287 ? -14.096 -9.102 14.564 1.00 77.56 287 LEU A N 1
ATOM 2231 C CA . LEU A 1 287 ? -14.236 -7.823 15.252 1.00 77.56 287 LEU A CA 1
ATOM 2232 C C . LEU A 1 287 ? -15.486 -7.075 14.771 1.00 77.56 287 LEU A C 1
ATOM 2234 O O . LEU A 1 287 ? -16.255 -6.625 15.609 1.00 77.56 287 LEU A O 1
ATOM 2238 N N . ASP A 1 288 ? -15.737 -7.038 13.464 1.00 78.12 288 ASP A N 1
ATOM 2239 C CA . ASP A 1 288 ? -16.947 -6.443 12.879 1.00 78.12 288 ASP A CA 1
ATOM 2240 C C . ASP A 1 288 ? -18.232 -7.094 13.432 1.00 78.12 288 ASP A C 1
ATOM 2242 O O . ASP A 1 288 ? -19.131 -6.417 13.929 1.00 78.12 288 ASP A O 1
ATOM 2246 N N . GLN A 1 289 ? -18.265 -8.431 13.497 1.00 82.00 289 GLN A N 1
ATOM 2247 C CA . GLN A 1 289 ? -19.387 -9.173 14.093 1.00 82.00 289 GLN A CA 1
ATOM 2248 C C . GLN A 1 289 ? -19.591 -8.876 15.585 1.00 82.00 289 GLN A C 1
ATOM 2250 O O . GLN A 1 289 ? -20.729 -8.803 16.049 1.00 82.00 289 GLN A O 1
ATOM 2255 N N . TYR A 1 290 ? -18.508 -8.753 16.359 1.00 77.00 290 TYR A N 1
ATOM 2256 C CA . TYR A 1 290 ? -18.613 -8.394 17.773 1.00 77.00 290 TYR A CA 1
ATOM 2257 C C . TYR A 1 290 ? -19.082 -6.952 17.959 1.00 77.00 290 TYR A C 1
ATOM 2259 O O . TYR A 1 290 ? -19.868 -6.694 18.866 1.00 77.00 290 TYR A O 1
ATOM 2267 N N . THR A 1 291 ? -18.649 -6.034 17.098 1.00 78.06 291 THR A N 1
ATOM 2268 C CA . THR A 1 291 ? -19.074 -4.633 17.130 1.00 78.06 291 THR A CA 1
ATOM 2269 C C . THR A 1 291 ? -20.565 -4.495 16.846 1.00 78.06 291 THR A C 1
ATOM 2271 O O . THR A 1 291 ? -21.240 -3.766 17.564 1.00 78.06 291 THR A O 1
ATOM 2274 N N . GLU A 1 292 ? -21.114 -5.233 15.879 1.00 83.19 292 GLU A N 1
ATOM 2275 C CA . GLU A 1 292 ? -22.564 -5.245 15.633 1.00 83.19 292 GLU A CA 1
ATOM 2276 C C . GLU A 1 292 ? -23.347 -5.776 16.843 1.00 83.19 292 GLU A C 1
ATOM 2278 O O . GLU A 1 292 ? -24.274 -5.117 17.311 1.00 83.19 292 GLU A O 1
ATOM 2283 N N . LYS A 1 293 ? -22.908 -6.889 17.445 1.00 81.25 293 LYS A N 1
ATOM 2284 C CA . LYS A 1 293 ? -23.504 -7.387 18.701 1.00 81.25 293 LYS A CA 1
ATOM 2285 C C . LYS A 1 293 ? -23.416 -6.369 19.835 1.00 81.25 293 LYS A C 1
ATOM 2287 O O . LYS A 1 293 ? -24.335 -6.239 20.634 1.00 81.25 293 LYS A O 1
ATOM 2292 N N . MET A 1 294 ? -22.311 -5.634 19.913 1.00 81.12 294 MET A N 1
ATOM 2293 C CA . MET A 1 294 ? -22.138 -4.604 20.929 1.00 81.12 294 MET A CA 1
ATOM 2294 C C . MET A 1 294 ? -23.089 -3.425 20.707 1.00 81.12 294 MET A C 1
ATOM 2296 O O . MET A 1 294 ? -23.632 -2.897 21.672 1.00 81.12 294 MET A O 1
ATOM 2300 N N . LYS A 1 295 ? -23.348 -3.032 19.453 1.00 83.25 295 LYS A N 1
ATOM 2301 C CA . LYS A 1 295 ? -24.362 -2.013 19.136 1.00 83.25 295 LYS A CA 1
ATOM 2302 C C . LYS A 1 295 ? -25.758 -2.457 19.572 1.00 83.25 295 LYS A C 1
ATOM 2304 O O . LYS A 1 295 ? -26.487 -1.647 20.141 1.00 83.25 295 LYS A O 1
ATOM 2309 N N . GLU A 1 296 ? -26.116 -3.723 19.350 1.00 83.44 296 GLU A N 1
ATOM 2310 C CA . GLU A 1 296 ? -27.383 -4.292 19.833 1.00 83.44 296 GLU A CA 1
ATOM 2311 C C . GLU A 1 296 ? -27.470 -4.225 21.367 1.00 83.44 296 GLU A C 1
ATOM 2313 O O . GLU A 1 296 ? -28.451 -3.710 21.906 1.00 83.44 296 GLU A O 1
ATOM 2318 N N . ASN A 1 297 ? -26.411 -4.639 22.070 1.00 79.44 297 ASN A N 1
ATOM 2319 C CA . ASN A 1 297 ? -26.348 -4.579 23.532 1.00 79.44 297 ASN A CA 1
ATOM 2320 C C . ASN A 1 297 ? -26.452 -3.143 24.065 1.00 79.44 297 ASN A C 1
ATOM 2322 O O . ASN A 1 297 ? -27.223 -2.883 24.987 1.00 79.44 297 ASN A O 1
ATOM 2326 N N . LEU A 1 298 ? -25.730 -2.189 23.469 1.00 82.62 298 LEU A N 1
ATOM 2327 C CA . LEU A 1 298 ? -25.811 -0.775 23.846 1.00 82.62 298 LEU A CA 1
ATOM 2328 C C . LEU A 1 298 ? -27.206 -0.196 23.600 1.00 82.62 298 LEU A C 1
ATOM 2330 O O . LEU A 1 298 ? -27.671 0.613 24.399 1.00 82.62 298 LEU A O 1
ATOM 2334 N N . SER A 1 299 ? -27.902 -0.631 22.545 1.00 83.69 299 SER A N 1
ATOM 2335 C CA . SER A 1 299 ? -29.290 -0.229 22.300 1.00 83.69 299 SER A CA 1
ATOM 2336 C C . SER A 1 299 ? -30.227 -0.739 23.394 1.00 83.69 299 SER A C 1
ATOM 2338 O O . SER A 1 299 ? -31.077 0.016 23.861 1.00 83.69 299 SER A O 1
ATOM 2340 N N . LEU A 1 300 ? -30.084 -2.001 23.811 1.00 81.00 300 LEU A N 1
ATOM 2341 C CA . LEU A 1 300 ? -30.882 -2.568 24.902 1.00 81.00 300 LEU A CA 1
ATOM 2342 C C . LEU A 1 300 ? -30.607 -1.837 26.219 1.00 81.00 300 LEU A C 1
ATOM 2344 O O . LEU A 1 300 ? -31.539 -1.440 26.915 1.00 81.00 300 LEU A O 1
ATOM 2348 N N . ILE A 1 301 ? -29.334 -1.582 26.519 1.00 79.44 301 ILE A N 1
ATOM 2349 C CA . ILE A 1 301 ? -28.922 -0.844 27.715 1.00 79.44 301 ILE A CA 1
ATOM 2350 C C . ILE A 1 301 ? -29.458 0.595 27.688 1.00 79.44 301 ILE A C 1
ATOM 2352 O O . ILE A 1 301 ? -29.949 1.076 28.706 1.00 79.44 301 ILE A O 1
ATOM 2356 N N . SER A 1 302 ? -29.443 1.268 26.534 1.00 82.88 302 SER A N 1
ATOM 2357 C CA . SER A 1 302 ? -30.013 2.614 26.390 1.00 82.88 302 SER A CA 1
ATOM 2358 C C . SER A 1 302 ? -31.505 2.643 26.723 1.00 82.88 302 SER A C 1
ATOM 2360 O O . SER A 1 302 ? -31.939 3.530 27.452 1.00 82.88 302 SER A O 1
ATOM 2362 N N . ILE A 1 303 ? -32.278 1.655 26.254 1.00 83.38 303 ILE A N 1
ATOM 2363 C CA . ILE A 1 303 ? -33.711 1.541 26.576 1.00 83.38 303 ILE A CA 1
ATOM 2364 C C . ILE A 1 303 ? -33.908 1.398 28.090 1.00 83.38 303 ILE A C 1
ATOM 2366 O O . ILE A 1 303 ? -34.762 2.070 28.667 1.00 83.38 303 ILE A O 1
ATOM 2370 N N . MET A 1 304 ? -33.087 0.574 28.749 1.00 78.56 304 MET A N 1
ATOM 2371 C CA . MET A 1 304 ? -33.141 0.405 30.205 1.00 78.56 304 MET A CA 1
ATOM 2372 C C . MET A 1 304 ? -32.809 1.699 30.954 1.00 78.56 304 MET A C 1
ATOM 2374 O O . MET A 1 304 ? -33.457 2.019 31.949 1.00 78.56 304 MET A O 1
ATOM 2378 N N . ILE A 1 305 ? -31.798 2.441 30.492 1.00 81.38 305 ILE A N 1
ATOM 2379 C CA . ILE A 1 305 ? -31.391 3.712 31.098 1.00 81.38 305 ILE A CA 1
ATOM 2380 C C . ILE A 1 305 ? -32.511 4.751 30.965 1.00 81.38 305 ILE A C 1
ATOM 2382 O O . ILE A 1 305 ? -32.812 5.443 31.939 1.00 81.38 305 ILE A O 1
ATOM 2386 N N . ASP A 1 306 ? -33.160 4.834 29.802 1.00 84.56 306 ASP A N 1
ATOM 2387 C CA . ASP A 1 306 ? -34.288 5.741 29.567 1.00 84.56 306 ASP A CA 1
ATOM 2388 C C . ASP A 1 306 ? -35.502 5.393 30.441 1.00 84.56 306 ASP A C 1
ATOM 2390 O O . ASP A 1 306 ? -36.156 6.285 30.991 1.00 84.56 306 ASP A O 1
ATOM 2394 N N . GLU A 1 307 ? -35.782 4.103 30.637 1.00 83.50 307 GLU A N 1
ATOM 2395 C CA . GLU A 1 307 ? -36.861 3.642 31.512 1.00 83.50 307 GLU A CA 1
ATOM 2396 C C . GLU A 1 307 ? -36.580 3.994 32.983 1.00 83.50 307 GLU A C 1
ATOM 2398 O O . GLU A 1 307 ? -37.431 4.587 33.654 1.00 83.50 307 GLU A O 1
ATOM 2403 N N . SER A 1 308 ? -35.357 3.744 33.471 1.00 82.88 308 SER A N 1
ATOM 2404 C CA . SER A 1 308 ? -34.928 4.161 34.814 1.00 82.88 308 SER A CA 1
ATOM 2405 C C . SER A 1 308 ? -34.944 5.683 34.974 1.00 82.88 308 SER A C 1
ATOM 2407 O O . SER A 1 308 ? -35.327 6.189 36.033 1.00 82.88 308 SER A O 1
ATOM 2409 N N . LYS A 1 309 ? -34.576 6.434 33.928 1.00 83.62 309 LYS A N 1
ATOM 2410 C CA . LYS A 1 309 ? -34.620 7.901 33.916 1.00 83.62 309 LYS A CA 1
ATOM 2411 C C . LYS A 1 309 ? -36.047 8.412 34.073 1.00 83.62 309 LYS A C 1
ATOM 2413 O O . LYS A 1 309 ? -36.296 9.237 34.954 1.00 83.62 309 LYS A O 1
ATOM 2418 N N . LEU A 1 310 ? -36.991 7.886 33.296 1.00 86.88 310 LEU A N 1
ATOM 2419 C CA . LEU A 1 310 ? -38.413 8.217 33.413 1.00 86.88 310 LEU A CA 1
ATOM 2420 C C . LEU A 1 310 ? -38.973 7.858 34.793 1.00 86.88 310 LEU A C 1
ATOM 2422 O O . LEU A 1 310 ? -39.674 8.669 35.402 1.00 86.88 310 LEU A O 1
ATOM 2426 N N . LEU A 1 311 ? -38.622 6.680 35.320 1.00 85.56 311 LEU A N 1
ATOM 2427 C CA . LEU A 1 311 ? -39.047 6.245 36.650 1.00 85.56 311 LEU A CA 1
ATOM 2428 C C . LEU A 1 311 ? -38.530 7.196 37.738 1.00 85.56 311 LEU A C 1
ATOM 2430 O O . LEU A 1 311 ? -39.283 7.606 38.621 1.00 85.56 311 LEU A O 1
ATOM 2434 N N . SER A 1 312 ? -37.259 7.594 37.640 1.00 85.62 312 SER A N 1
ATOM 2435 C CA . SER A 1 312 ? -36.633 8.532 38.572 1.00 85.62 312 SER A CA 1
ATOM 2436 C C . SER A 1 312 ? -37.264 9.923 38.504 1.00 85.62 312 SER A C 1
ATOM 2438 O O . SER A 1 312 ? -37.497 10.542 39.538 1.00 85.62 312 SER A O 1
ATOM 2440 N N . MET A 1 313 ? -37.630 10.394 37.309 1.00 84.81 313 MET A N 1
ATOM 2441 C CA . MET A 1 313 ? -38.284 11.688 37.132 1.00 84.81 313 MET A CA 1
ATOM 2442 C C . MET A 1 313 ? -39.687 11.688 37.747 1.00 84.81 313 MET A C 1
ATOM 2444 O O . MET A 1 313 ? -40.031 12.605 38.491 1.00 84.81 313 MET A O 1
ATOM 2448 N N . ASN A 1 314 ? -40.466 10.628 37.517 1.00 85.62 314 ASN A N 1
ATOM 2449 C CA . ASN A 1 314 ? -41.786 10.463 38.131 1.00 85.62 314 ASN A CA 1
ATOM 2450 C C . ASN A 1 314 ? -41.693 10.381 39.662 1.00 85.62 314 ASN A C 1
ATOM 2452 O O . ASN A 1 314 ? -42.487 11.006 40.362 1.00 85.62 314 ASN A O 1
ATOM 2456 N N . ALA A 1 315 ? -40.693 9.669 40.190 1.00 85.44 315 ALA A N 1
ATOM 2457 C CA . ALA A 1 315 ? -40.450 9.582 41.628 1.00 85.44 315 ALA A CA 1
ATOM 2458 C C . ALA A 1 315 ? -40.025 10.927 42.240 1.00 85.44 315 ALA A C 1
ATOM 2460 O O . ALA A 1 315 ? -40.427 11.237 43.359 1.00 85.44 315 ALA A O 1
ATOM 2461 N N . ALA A 1 316 ? -39.242 11.737 41.520 1.00 84.25 316 ALA A N 1
ATOM 2462 C CA . ALA A 1 316 ? -38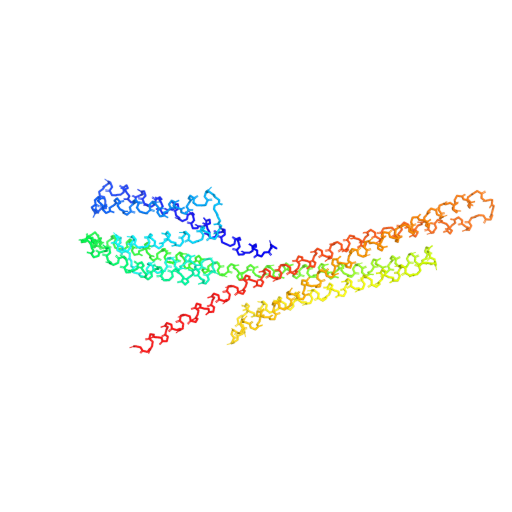.855 13.075 41.963 1.00 84.25 316 ALA A CA 1
ATOM 2463 C C . ALA A 1 316 ? -40.070 14.013 42.050 1.00 84.25 316 ALA A C 1
ATOM 2465 O O . ALA A 1 316 ? -40.243 14.681 43.068 1.00 84.25 316 ALA A O 1
ATOM 2466 N N . ILE A 1 317 ? -40.941 14.002 41.033 1.00 83.38 317 ILE A N 1
ATOM 2467 C CA . ILE A 1 317 ? -42.182 14.795 41.006 1.00 83.38 317 ILE A CA 1
ATOM 2468 C C . ILE A 1 317 ? -43.109 14.388 42.160 1.00 83.38 317 ILE A C 1
ATOM 2470 O O . ILE A 1 317 ? -43.607 15.239 42.897 1.00 83.38 317 ILE A O 1
ATOM 2474 N N . GLU A 1 318 ? -43.318 13.085 42.364 1.00 85.06 318 GLU A N 1
ATOM 2475 C CA . GLU A 1 318 ? -44.190 12.592 43.436 1.00 85.06 318 GLU A CA 1
ATOM 2476 C C . GLU A 1 318 ? -43.619 12.904 44.830 1.00 85.06 318 GLU A C 1
ATOM 2478 O O . GLU A 1 318 ? -44.354 13.219 45.766 1.00 85.06 318 GLU A O 1
ATOM 2483 N N . ALA A 1 319 ? -42.291 12.886 44.971 1.00 83.75 319 ALA A N 1
ATOM 2484 C CA . ALA A 1 319 ? -41.608 13.240 46.207 1.00 83.75 319 ALA A CA 1
ATOM 2485 C C . ALA A 1 319 ? -41.652 14.748 46.527 1.00 83.75 319 ALA A C 1
ATOM 2487 O O . ALA A 1 319 ? -41.612 15.103 47.706 1.00 83.75 319 ALA A O 1
ATOM 2488 N N . GLU A 1 320 ? -41.753 15.623 45.520 1.00 78.19 320 GLU A N 1
ATOM 2489 C CA . GLU A 1 320 ? -42.044 17.055 45.707 1.00 78.19 320 GLU A CA 1
ATOM 2490 C C . GLU A 1 320 ? -43.506 17.305 46.107 1.00 78.19 320 GLU A C 1
ATOM 2492 O O . GLU A 1 320 ? -43.779 18.207 46.901 1.00 78.19 320 GLU A O 1
ATOM 2497 N N . ASN A 1 321 ? -44.437 16.488 45.601 1.00 77.00 321 ASN A N 1
ATOM 2498 C CA . ASN A 1 321 ? -45.861 16.559 45.945 1.00 77.00 321 ASN A CA 1
ATOM 2499 C C . ASN A 1 321 ? -46.164 16.013 47.350 1.00 77.00 321 ASN A C 1
ATOM 2501 O O . ASN A 1 321 ? -47.103 16.467 48.012 1.00 77.00 321 ASN A O 1
ATOM 2505 N N . ALA A 1 322 ? -45.373 15.054 47.831 1.00 76.50 322 ALA A N 1
ATOM 2506 C CA . ALA A 1 322 ? -45.450 14.578 49.202 1.00 76.50 322 ALA A CA 1
ATOM 2507 C C . ALA A 1 322 ? -44.973 15.675 50.176 1.00 76.50 322 ALA A C 1
ATOM 2509 O O . ALA A 1 322 ? -43.876 16.217 50.053 1.00 76.50 322 ALA A O 1
ATOM 2510 N N . SER A 1 323 ? -45.779 15.980 51.200 1.00 72.88 323 SER A N 1
ATOM 2511 C CA . SER A 1 323 ? -45.378 16.847 52.323 1.00 72.88 323 SER A CA 1
ATOM 2512 C C . SER A 1 323 ? -44.190 16.239 53.109 1.00 72.88 323 SER A C 1
ATOM 2514 O O . SER A 1 323 ? -43.564 15.295 52.644 1.00 72.88 323 SER A O 1
ATOM 2516 N N . SER A 1 324 ? -43.824 16.767 54.289 1.00 63.09 324 SER A N 1
ATOM 2517 C CA . SER A 1 324 ? -42.522 16.627 55.000 1.00 63.09 324 SER A CA 1
ATOM 2518 C C . SER A 1 324 ? -41.734 15.288 54.980 1.00 63.09 324 SER A C 1
ATOM 2520 O O . SER A 1 324 ? -40.550 15.313 55.308 1.00 63.09 324 SER A O 1
ATOM 2522 N N . GLY A 1 325 ? -42.315 14.144 54.601 1.00 68.75 325 GLY A N 1
ATOM 2523 C CA . GLY A 1 325 ? -41.630 12.862 54.374 1.00 68.75 325 GLY A CA 1
ATOM 2524 C C . GLY A 1 325 ? -40.979 12.650 52.989 1.00 68.75 325 GLY A C 1
ATOM 2525 O O . GLY A 1 325 ? -40.156 11.748 52.867 1.00 68.75 325 GLY A O 1
ATOM 2526 N N . GLY A 1 326 ? -41.280 13.457 51.959 1.00 72.69 326 GLY A N 1
ATOM 2527 C CA . GLY A 1 326 ? -40.814 13.226 50.573 1.00 72.69 326 GLY A CA 1
ATOM 2528 C C . GLY A 1 326 ? -39.362 13.620 50.260 1.00 72.69 326 GLY A C 1
ATOM 2529 O O . GLY A 1 326 ? -38.759 13.106 49.320 1.00 72.69 326 GLY A O 1
ATOM 2530 N N . ARG A 1 327 ? -38.738 14.482 51.077 1.00 74.81 327 ARG A N 1
ATOM 2531 C CA . ARG A 1 327 ? -37.404 15.055 50.788 1.00 74.81 327 ARG A CA 1
ATOM 2532 C C . ARG A 1 327 ? -36.293 14.021 50.588 1.00 74.81 327 ARG A C 1
ATOM 2534 O O . ARG A 1 327 ? -35.437 14.219 49.733 1.00 74.81 327 ARG A O 1
ATOM 2541 N N . GLY A 1 328 ? -36.283 12.939 51.369 1.00 79.25 328 GLY A N 1
ATOM 2542 C CA . GLY A 1 328 ? -35.279 11.877 51.226 1.00 79.25 328 GLY A CA 1
ATOM 2543 C C . GLY A 1 328 ? -35.426 11.129 49.901 1.00 79.25 328 GLY A C 1
ATOM 2544 O O . GLY A 1 328 ? -34.444 10.925 49.190 1.00 79.25 328 GLY A O 1
ATOM 2545 N N . SER A 1 329 ? -36.666 10.803 49.533 1.00 78.94 329 SER A N 1
ATOM 2546 C CA . SER A 1 329 ? -37.003 10.140 48.271 1.00 78.94 329 SER A CA 1
ATOM 2547 C C . SER A 1 329 ? -36.700 11.021 47.055 1.00 78.94 329 SER A C 1
ATOM 2549 O O . SER A 1 329 ? -36.182 10.515 46.064 1.00 78.94 329 SER A O 1
ATOM 2551 N N . ALA A 1 330 ? -36.921 12.338 47.152 1.00 82.19 330 ALA A N 1
ATOM 2552 C CA . ALA A 1 330 ? -36.585 13.296 46.095 1.00 82.19 330 ALA A CA 1
ATOM 2553 C C . ALA A 1 330 ? -35.072 13.336 45.807 1.00 82.19 330 ALA A C 1
ATOM 2555 O O . ALA A 1 330 ? -34.655 13.322 44.650 1.00 82.19 330 ALA A O 1
ATOM 2556 N N . ILE A 1 331 ? -34.235 13.318 46.854 1.00 83.25 331 ILE A N 1
ATOM 2557 C CA . ILE A 1 331 ? -32.768 13.309 46.712 1.00 83.25 331 ILE A CA 1
ATOM 2558 C C . ILE A 1 331 ? -32.291 12.020 46.032 1.00 83.25 331 ILE A C 1
ATOM 2560 O O . ILE A 1 331 ? -31.420 12.066 45.161 1.00 83.25 331 ILE A O 1
ATOM 2564 N N . VAL A 1 332 ? -32.862 10.872 46.409 1.00 84.56 332 VAL A N 1
ATOM 2565 C CA . VAL A 1 332 ? -32.536 9.582 45.783 1.00 84.56 332 VAL A CA 1
ATOM 2566 C C . VAL A 1 332 ? -32.959 9.580 44.314 1.00 84.56 332 VAL A C 1
ATOM 2568 O O . VAL A 1 332 ? -32.150 9.238 43.457 1.00 84.56 332 VAL A O 1
ATOM 2571 N N . ALA A 1 333 ? -34.174 10.038 44.006 1.00 84.50 333 ALA A N 1
ATOM 2572 C CA . ALA A 1 333 ? -34.685 10.127 42.642 1.00 84.50 333 ALA A CA 1
ATOM 2573 C C . ALA A 1 333 ? -33.817 11.031 41.745 1.00 84.50 333 ALA A C 1
ATOM 2575 O O . ALA A 1 333 ? -33.428 10.625 40.651 1.00 84.50 333 ALA A O 1
ATOM 2576 N N . MET A 1 334 ? -33.399 12.203 42.238 1.00 84.69 334 MET A N 1
ATOM 2577 C CA . MET A 1 334 ? -32.452 13.070 41.524 1.00 84.69 334 MET A CA 1
ATOM 2578 C C . MET A 1 334 ? -31.091 12.398 41.290 1.00 84.69 334 MET A C 1
ATOM 2580 O O . MET A 1 334 ? -30.480 12.582 40.237 1.00 84.69 334 MET A O 1
ATOM 2584 N N . LYS A 1 335 ? -30.592 11.619 42.260 1.00 84.56 335 LYS A N 1
ATOM 2585 C CA . LYS A 1 335 ? -29.318 10.903 42.114 1.00 84.56 335 LYS A CA 1
ATOM 2586 C C . LYS A 1 335 ? -29.409 9.781 41.075 1.00 84.56 335 LYS A C 1
ATOM 2588 O O . LYS A 1 335 ? -28.455 9.613 40.319 1.00 84.56 335 LYS A O 1
ATOM 2593 N N . VAL A 1 336 ? -30.535 9.066 41.014 1.00 85.69 336 VAL A N 1
ATOM 2594 C CA . VAL A 1 336 ? -30.821 8.053 39.982 1.00 85.69 336 VAL A CA 1
ATOM 2595 C C . VAL A 1 336 ? -30.913 8.704 38.601 1.00 85.69 336 VAL A C 1
ATOM 2597 O O . VAL A 1 336 ? -30.259 8.233 37.679 1.00 85.69 336 VAL A O 1
ATOM 2600 N N . GLY A 1 337 ? -31.618 9.833 38.467 1.00 84.12 337 GLY A N 1
ATOM 2601 C CA . GLY A 1 337 ? -31.689 10.570 37.199 1.00 84.12 337 GLY A CA 1
ATOM 2602 C C . GLY A 1 337 ? -30.311 11.007 36.695 1.00 84.12 337 GLY A C 1
ATOM 2603 O O . GLY A 1 337 ? -29.982 10.800 35.531 1.00 84.12 337 GLY A O 1
ATOM 2604 N N . LYS A 1 338 ? -29.453 11.504 37.596 1.00 85.75 338 LYS A N 1
ATOM 2605 C CA . LYS A 1 338 ? -28.071 11.860 37.248 1.00 85.75 338 LYS A CA 1
ATOM 2606 C C . LYS A 1 338 ? -27.237 10.648 36.804 1.00 85.75 338 LYS A C 1
ATOM 2608 O O . LYS A 1 338 ? -26.466 10.762 35.860 1.00 85.75 338 LYS A O 1
ATOM 2613 N N . LEU A 1 339 ? -27.379 9.501 37.473 1.00 83.94 339 LEU A N 1
ATOM 2614 C CA . LEU A 1 339 ? -26.698 8.261 37.075 1.00 83.94 339 LEU A CA 1
ATOM 2615 C C . LEU A 1 339 ? -27.178 7.762 35.706 1.00 83.94 339 LEU A C 1
ATOM 2617 O O . LEU A 1 339 ? -26.379 7.223 34.942 1.00 83.94 339 LEU A O 1
ATOM 2621 N N . ALA A 1 340 ? -28.459 7.953 35.384 1.00 82.69 340 ALA A N 1
ATOM 2622 C CA . ALA A 1 340 ? -29.000 7.631 34.071 1.00 82.69 340 ALA A CA 1
ATOM 2623 C C . ALA A 1 340 ? -28.373 8.515 32.984 1.00 82.69 340 ALA A C 1
ATOM 2625 O O . ALA A 1 340 ? -27.887 7.988 31.988 1.00 82.69 340 ALA A O 1
ATOM 2626 N N . ASP A 1 341 ? -28.269 9.827 33.212 1.00 84.75 341 ASP A N 1
ATOM 2627 C CA . ASP A 1 341 ? -27.589 10.743 32.285 1.00 84.75 341 ASP A CA 1
ATOM 2628 C C . ASP A 1 341 ? -26.112 10.359 32.062 1.00 84.75 341 ASP A C 1
ATOM 2630 O O . ASP A 1 341 ? -25.673 10.243 30.918 1.00 84.75 341 ASP A O 1
ATOM 2634 N N . GLU A 1 342 ? -25.369 10.070 33.139 1.00 83.56 342 GLU A N 1
ATOM 2635 C CA . GLU A 1 342 ? -23.970 9.601 33.075 1.00 83.56 342 GLU A CA 1
ATOM 2636 C C . GLU A 1 342 ? -23.837 8.257 32.317 1.00 83.56 342 GLU A C 1
ATOM 2638 O O . GLU A 1 342 ? -22.824 7.992 31.660 1.00 83.56 342 GLU A O 1
ATOM 2643 N N . SER A 1 343 ? -24.865 7.402 32.376 1.00 81.62 343 SER A N 1
ATOM 2644 C CA . SER A 1 343 ? -24.891 6.112 31.672 1.00 81.62 343 SER A CA 1
ATOM 2645 C C . SER A 1 343 ? -25.139 6.271 30.174 1.00 81.62 343 SER A C 1
ATOM 2647 O O . SER A 1 343 ? -24.484 5.589 29.387 1.00 81.62 343 SER A O 1
ATOM 2649 N N . VAL A 1 344 ? -26.037 7.181 29.769 1.00 83.25 344 VAL A N 1
ATOM 2650 C CA . VAL A 1 344 ? -26.259 7.505 28.348 1.00 83.25 344 VAL A CA 1
ATOM 2651 C C . VAL A 1 344 ? -24.974 8.053 27.732 1.00 83.25 344 VAL A C 1
ATOM 2653 O O . VAL A 1 344 ? -24.552 7.586 26.677 1.00 83.25 344 VAL A O 1
ATOM 2656 N N . GLU A 1 345 ? -24.313 8.992 28.414 1.00 85.31 345 GLU A N 1
ATOM 2657 C CA . GLU A 1 345 ? -23.047 9.563 27.947 1.00 85.31 345 GLU A CA 1
ATOM 2658 C C . GLU A 1 345 ? -21.977 8.472 27.771 1.00 85.31 345 GLU A C 1
ATOM 2660 O O . GLU A 1 345 ? -21.352 8.369 26.713 1.00 85.31 345 GLU A O 1
ATOM 2665 N N . SER A 1 346 ? -21.836 7.577 28.753 1.00 82.69 346 SER A N 1
ATOM 2666 C CA . SER A 1 346 ? -20.895 6.452 28.668 1.00 82.69 346 SER A CA 1
ATOM 2667 C C . SER A 1 346 ? -21.222 5.502 27.509 1.00 82.69 346 SER A C 1
ATOM 2669 O O . SER A 1 346 ? -20.317 5.091 26.786 1.00 82.69 346 SER A O 1
ATOM 2671 N N . ALA A 1 347 ? -22.503 5.187 27.282 1.00 79.31 347 ALA A N 1
ATOM 2672 C CA . ALA A 1 347 ? -22.937 4.324 26.181 1.00 79.31 347 ALA A CA 1
ATOM 2673 C C . ALA A 1 347 ? -22.589 4.927 24.812 1.00 79.31 347 ALA A C 1
ATOM 2675 O O . ALA A 1 347 ? -22.066 4.228 23.941 1.00 79.31 347 ALA A O 1
ATOM 2676 N N . THR A 1 348 ? -22.810 6.235 24.643 1.00 84.25 348 THR A N 1
ATOM 2677 C CA . THR A 1 348 ? -22.429 6.949 23.415 1.00 84.25 348 THR A CA 1
ATOM 2678 C C . THR A 1 348 ? -20.915 6.968 23.211 1.00 84.25 348 THR A C 1
ATOM 2680 O O . THR A 1 348 ? -20.435 6.663 22.121 1.00 84.25 348 THR A O 1
ATOM 2683 N N . HIS A 1 349 ? -20.146 7.208 24.276 1.00 84.94 349 HIS A N 1
ATOM 2684 C CA . HIS A 1 349 ? -18.688 7.227 24.211 1.00 84.94 349 HIS A CA 1
ATOM 2685 C C . HIS A 1 349 ? -18.098 5.854 23.846 1.00 84.94 349 HIS A C 1
ATOM 2687 O O . HIS A 1 349 ? -17.167 5.777 23.046 1.00 84.94 349 HIS A O 1
ATOM 2693 N N . ILE A 1 350 ? -18.669 4.758 24.363 1.00 82.19 350 ILE A N 1
ATOM 2694 C CA . ILE A 1 350 ? -18.297 3.389 23.968 1.00 82.19 350 ILE A CA 1
ATOM 2695 C C . ILE A 1 350 ? -18.551 3.175 22.475 1.00 82.19 350 ILE A C 1
ATOM 2697 O O . ILE A 1 350 ? -17.705 2.602 21.791 1.00 82.19 350 ILE A O 1
ATOM 2701 N N . GLN A 1 351 ? -19.688 3.635 21.950 1.00 82.69 351 GLN A N 1
ATOM 2702 C CA . GLN A 1 351 ? -20.021 3.475 20.535 1.00 82.69 351 GLN A CA 1
ATOM 2703 C C . GLN A 1 351 ? -19.039 4.219 19.616 1.00 82.69 351 GLN A C 1
ATOM 2705 O O . GLN A 1 351 ? -18.610 3.667 18.599 1.00 82.69 351 GLN A O 1
ATOM 2710 N N . ASP A 1 352 ? -18.627 5.427 20.000 1.00 86.31 352 ASP A N 1
ATOM 2711 C CA . ASP A 1 352 ? -17.617 6.199 19.273 1.00 86.31 352 ASP A CA 1
ATOM 2712 C C . ASP A 1 352 ? -16.236 5.530 19.326 1.00 86.31 352 ASP A C 1
ATOM 2714 O O . ASP A 1 352 ? -15.583 5.363 18.290 1.00 86.31 352 ASP A O 1
ATOM 2718 N N . LEU A 1 353 ? -15.814 5.075 20.512 1.00 84.44 353 LEU A N 1
ATOM 2719 C CA . LEU A 1 353 ? -14.556 4.348 20.695 1.00 84.44 353 LEU A CA 1
ATOM 2720 C C . LEU A 1 353 ? -14.530 3.047 19.887 1.00 84.44 353 LEU A C 1
ATOM 2722 O O . LEU A 1 353 ? -13.526 2.759 19.241 1.00 84.44 353 LEU A O 1
ATOM 2726 N N . LEU A 1 354 ? -15.631 2.290 19.857 1.00 82.56 354 LEU A N 1
ATOM 2727 C CA . LEU A 1 354 ? -15.755 1.080 19.043 1.00 82.56 354 LEU A CA 1
ATOM 2728 C C . LEU A 1 354 ? -15.526 1.377 17.563 1.00 82.56 354 LEU A C 1
ATOM 2730 O O . LEU A 1 354 ? -14.675 0.746 16.938 1.00 82.56 354 LEU A O 1
ATOM 2734 N N . ASN A 1 355 ? -16.235 2.363 17.012 1.00 83.44 355 ASN A N 1
ATOM 2735 C CA . ASN A 1 355 ? -16.086 2.734 15.606 1.00 83.44 355 ASN A CA 1
ATOM 2736 C C . ASN A 1 355 ? -14.646 3.169 15.287 1.00 83.44 355 ASN A C 1
ATOM 2738 O O . ASN A 1 355 ? -14.090 2.751 14.269 1.00 83.44 355 ASN A O 1
ATOM 2742 N N . SER A 1 356 ? -14.025 3.963 16.168 1.00 84.12 356 SER A N 1
ATOM 2743 C CA . SER A 1 356 ? -12.637 4.407 15.996 1.00 84.12 356 SER A CA 1
ATOM 2744 C C . SER A 1 356 ? -11.663 3.233 16.019 1.00 84.12 356 SER A C 1
ATOM 2746 O O . SER A 1 356 ? -10.831 3.107 15.125 1.00 84.12 356 SER A O 1
ATOM 2748 N N . VAL A 1 357 ? -11.783 2.338 17.003 1.00 80.00 357 VAL A N 1
ATOM 2749 C CA . VAL A 1 357 ? -10.857 1.214 17.173 1.00 80.00 357 VAL A CA 1
ATOM 2750 C C . VAL A 1 357 ? -10.961 0.218 16.021 1.00 80.00 357 VAL A C 1
ATOM 2752 O O . VAL A 1 357 ? -9.931 -0.266 15.551 1.00 80.00 357 VAL A O 1
ATOM 2755 N N . VAL A 1 358 ? -12.174 -0.086 15.542 1.00 80.50 358 VAL A N 1
ATOM 2756 C CA . VAL A 1 358 ? -12.357 -0.966 14.377 1.00 80.50 358 VAL A CA 1
ATOM 2757 C C . VAL A 1 358 ? -11.706 -0.354 13.143 1.00 80.50 358 VAL A C 1
ATOM 2759 O O . VAL A 1 358 ? -10.887 -1.008 12.498 1.00 80.50 358 VAL A O 1
ATOM 2762 N N . ASN A 1 359 ? -12.008 0.911 12.851 1.00 84.69 359 ASN A N 1
ATOM 2763 C CA . ASN A 1 359 ? -11.453 1.601 11.692 1.00 84.69 359 ASN A CA 1
ATOM 2764 C C . ASN A 1 359 ? -9.919 1.703 11.768 1.00 84.69 359 ASN A C 1
ATOM 2766 O O . ASN A 1 359 ? -9.223 1.433 10.788 1.00 84.69 359 ASN A O 1
ATOM 2770 N N . ASP A 1 360 ? -9.362 2.034 12.932 1.00 81.75 360 ASP A N 1
ATOM 2771 C CA . ASP A 1 360 ? -7.913 2.118 13.121 1.00 81.75 360 ASP A CA 1
ATOM 2772 C C . ASP A 1 360 ? -7.240 0.743 12.987 1.00 81.75 360 ASP A C 1
ATOM 2774 O O . ASP A 1 360 ? -6.178 0.631 12.364 1.00 81.75 360 ASP A O 1
ATOM 2778 N N . ALA A 1 361 ? -7.861 -0.327 13.495 1.00 77.81 361 ALA A N 1
ATOM 2779 C CA . ALA A 1 361 ? -7.368 -1.694 13.331 1.00 77.81 361 ALA A CA 1
ATOM 2780 C C . ALA A 1 361 ? -7.388 -2.143 11.857 1.00 77.81 361 ALA A C 1
ATOM 2782 O O . ALA A 1 361 ? -6.413 -2.733 11.380 1.00 77.81 361 ALA A O 1
ATOM 2783 N N . GLU A 1 362 ? -8.449 -1.827 11.110 1.00 81.88 362 GLU A N 1
ATOM 2784 C CA . GLU A 1 362 ? -8.534 -2.089 9.669 1.00 81.88 362 GLU A CA 1
ATOM 2785 C C . GLU A 1 362 ? -7.456 -1.342 8.883 1.00 81.88 362 GLU A C 1
ATOM 2787 O O . GLU A 1 362 ? -6.716 -1.945 8.095 1.00 81.88 362 GLU A O 1
ATOM 2792 N N . ASN A 1 363 ? -7.318 -0.040 9.141 1.00 82.62 363 ASN A N 1
ATOM 2793 C CA . ASN A 1 363 ? -6.319 0.806 8.495 1.00 82.62 363 ASN A CA 1
ATOM 2794 C C . ASN A 1 363 ? -4.896 0.333 8.800 1.00 82.62 363 ASN A C 1
ATOM 2796 O O . ASN A 1 363 ? -4.045 0.333 7.908 1.00 82.62 363 ASN A O 1
ATOM 2800 N N . THR A 1 364 ? -4.646 -0.136 10.024 1.00 78.94 364 THR A N 1
ATOM 2801 C CA . THR A 1 364 ? -3.366 -0.727 10.427 1.00 78.94 364 THR A CA 1
ATOM 2802 C C . THR A 1 364 ? -3.037 -1.955 9.587 1.00 78.94 364 THR A C 1
ATOM 2804 O O . THR A 1 364 ? -1.984 -2.007 8.949 1.00 78.94 364 THR A O 1
ATOM 2807 N N . VAL A 1 365 ? -3.940 -2.941 9.542 1.00 79.25 365 VAL A N 1
ATOM 2808 C CA . VAL A 1 365 ? -3.706 -4.198 8.815 1.00 79.25 365 VAL A CA 1
ATOM 2809 C C . VAL A 1 365 ? -3.530 -3.944 7.321 1.00 79.25 365 VAL A C 1
ATOM 2811 O O . VAL A 1 365 ? -2.654 -4.548 6.696 1.00 79.25 365 VAL A O 1
ATOM 2814 N N . LYS A 1 366 ? -4.310 -3.020 6.749 1.00 81.12 366 LYS A N 1
ATOM 2815 C CA . LYS A 1 366 ? -4.165 -2.607 5.351 1.00 81.12 366 LYS A CA 1
ATOM 2816 C C . LYS A 1 366 ? -2.802 -1.960 5.089 1.00 81.12 366 LYS A C 1
ATOM 2818 O O . LYS A 1 366 ? -2.082 -2.414 4.202 1.00 81.12 366 LYS A O 1
ATOM 2823 N N . SER A 1 367 ? -2.421 -0.963 5.887 1.00 77.94 367 SER A N 1
ATOM 2824 C CA . SER A 1 367 ? -1.169 -0.211 5.707 1.00 77.94 367 SER A CA 1
ATOM 2825 C C . SER A 1 367 ? 0.065 -1.103 5.846 1.00 77.94 367 SER A C 1
ATOM 2827 O O . SER A 1 367 ? 1.017 -0.995 5.071 1.00 77.94 367 SER A O 1
ATOM 2829 N N . VAL A 1 368 ? 0.041 -2.029 6.807 1.00 76.94 368 VAL A N 1
ATOM 2830 C CA . VAL A 1 368 ? 1.108 -3.014 7.013 1.00 76.94 368 VAL A CA 1
ATOM 2831 C C . VAL A 1 368 ? 1.224 -3.967 5.822 1.00 76.94 368 VAL A C 1
ATOM 2833 O O . VAL A 1 368 ? 2.333 -4.224 5.354 1.00 76.94 368 VAL A O 1
ATOM 2836 N N . ALA A 1 369 ? 0.099 -4.459 5.293 1.00 76.75 369 ALA A N 1
ATOM 2837 C CA . ALA A 1 369 ? 0.092 -5.341 4.127 1.00 76.75 369 ALA A CA 1
ATOM 2838 C C . ALA A 1 369 ? 0.593 -4.639 2.851 1.00 76.75 369 ALA A C 1
ATOM 2840 O O . ALA A 1 369 ? 1.348 -5.235 2.084 1.00 76.75 369 ALA A O 1
ATOM 2841 N N . GLU A 1 370 ? 0.208 -3.379 2.636 1.00 76.38 370 GLU A N 1
ATOM 2842 C CA . GLU A 1 370 ? 0.674 -2.569 1.503 1.00 76.38 370 GLU A CA 1
ATOM 2843 C C . GLU A 1 370 ? 2.177 -2.288 1.595 1.00 76.38 370 GLU A C 1
ATOM 2845 O O . GLU A 1 370 ? 2.909 -2.514 0.630 1.00 76.38 370 GLU A O 1
ATOM 2850 N N . THR A 1 371 ? 2.656 -1.884 2.776 1.00 73.62 371 THR A N 1
ATOM 2851 C CA . THR A 1 371 ? 4.086 -1.633 3.015 1.00 73.62 371 THR A CA 1
ATOM 2852 C C . THR A 1 371 ? 4.914 -2.892 2.757 1.00 73.62 371 THR A C 1
ATOM 2854 O O . THR A 1 371 ? 5.959 -2.832 2.109 1.00 73.62 371 THR A O 1
ATOM 2857 N N . TYR A 1 372 ? 4.439 -4.050 3.222 1.00 78.19 372 TYR A N 1
ATOM 2858 C CA . TYR A 1 372 ? 5.085 -5.331 2.956 1.00 78.19 372 TYR A CA 1
ATOM 2859 C C . TYR A 1 372 ? 5.174 -5.643 1.454 1.00 78.19 372 TYR A C 1
ATOM 2861 O O . TYR A 1 372 ? 6.253 -5.980 0.968 1.00 78.19 372 TYR A O 1
ATOM 2869 N N . ASP A 1 373 ? 4.069 -5.522 0.715 1.00 75.06 373 ASP A N 1
ATOM 2870 C CA . ASP A 1 373 ? 4.014 -5.849 -0.714 1.00 75.06 373 ASP A CA 1
ATOM 2871 C C . ASP A 1 373 ? 4.983 -4.983 -1.541 1.00 75.06 373 ASP A C 1
ATOM 2873 O O . ASP A 1 373 ? 5.674 -5.486 -2.435 1.00 75.06 373 ASP A O 1
ATOM 2877 N N . GLU A 1 374 ? 5.100 -3.693 -1.211 1.00 70.25 374 GLU A N 1
ATOM 2878 C CA . GLU A 1 374 ? 6.060 -2.787 -1.852 1.00 70.25 374 GLU A CA 1
ATOM 2879 C C . GLU A 1 374 ? 7.519 -3.175 -1.572 1.00 70.25 374 GLU A C 1
ATOM 2881 O O . GLU A 1 374 ? 8.355 -3.199 -2.488 1.00 70.25 374 GLU A O 1
ATOM 2886 N N . VAL A 1 375 ? 7.830 -3.510 -0.319 1.00 72.62 375 VAL A N 1
ATOM 2887 C CA . VAL A 1 375 ? 9.173 -3.926 0.106 1.00 72.62 375 VAL A CA 1
ATOM 2888 C C . VAL A 1 375 ? 9.553 -5.263 -0.523 1.00 72.62 375 VAL A C 1
ATOM 2890 O O . VAL A 1 375 ? 10.632 -5.380 -1.108 1.00 72.62 375 VAL A O 1
ATOM 2893 N N . TYR A 1 376 ? 8.658 -6.249 -0.468 1.00 74.31 376 TYR A N 1
ATOM 2894 C CA . TYR A 1 376 ? 8.875 -7.579 -1.027 1.00 74.31 376 TYR A CA 1
ATOM 2895 C C . TYR A 1 376 ? 9.173 -7.517 -2.527 1.00 74.31 376 TYR A C 1
ATOM 2897 O O . TYR A 1 376 ? 10.190 -8.044 -2.977 1.00 74.31 376 TYR A O 1
ATOM 2905 N N . LYS A 1 377 ? 8.351 -6.798 -3.304 1.00 70.25 377 LYS A N 1
ATOM 2906 C CA . LYS A 1 377 ? 8.565 -6.628 -4.753 1.00 70.25 377 LYS A CA 1
ATOM 2907 C C . LYS A 1 377 ? 9.895 -5.958 -5.072 1.00 70.25 377 LYS A C 1
ATOM 2909 O O . LYS A 1 377 ? 10.559 -6.323 -6.045 1.00 70.25 377 LYS A O 1
ATOM 2914 N N . SER A 1 378 ? 10.291 -4.986 -4.256 1.00 66.19 378 SER A N 1
ATOM 2915 C CA . SER A 1 378 ? 11.560 -4.278 -4.417 1.00 66.19 378 SER A CA 1
ATOM 2916 C C . SER A 1 378 ? 12.755 -5.202 -4.160 1.00 66.19 378 SER A C 1
ATOM 2918 O O . SER A 1 378 ? 13.700 -5.224 -4.952 1.00 66.19 378 SER A O 1
ATOM 2920 N N . LEU A 1 379 ? 12.696 -6.008 -3.097 1.00 69.94 379 LEU A N 1
ATOM 2921 C CA . LEU A 1 379 ? 13.750 -6.959 -2.740 1.00 69.94 379 LEU A CA 1
ATOM 2922 C C . LEU A 1 379 ? 13.814 -8.155 -3.690 1.00 69.94 379 LEU A C 1
ATOM 2924 O O . LEU A 1 379 ? 14.910 -8.567 -4.063 1.00 69.94 379 LEU A O 1
ATOM 2928 N N . GLU A 1 380 ? 12.677 -8.677 -4.152 1.00 69.44 380 GLU A N 1
ATOM 2929 C CA . GLU A 1 380 ? 12.644 -9.744 -5.155 1.00 69.44 380 GLU A CA 1
ATOM 2930 C C . GLU A 1 380 ? 13.310 -9.284 -6.461 1.00 69.44 380 GLU A C 1
ATOM 2932 O O . GLU A 1 380 ? 14.125 -10.012 -7.039 1.00 69.44 380 GLU A O 1
ATOM 2937 N N . LEU A 1 381 ? 13.019 -8.058 -6.917 1.00 62.94 381 LEU A N 1
ATOM 2938 C CA . LEU A 1 381 ? 13.674 -7.496 -8.098 1.00 62.94 381 LEU A CA 1
ATOM 2939 C C . LEU A 1 381 ? 15.191 -7.390 -7.887 1.00 62.94 381 LEU A C 1
ATOM 2941 O O . LEU A 1 381 ? 15.961 -7.779 -8.771 1.00 62.94 381 LEU A O 1
ATOM 2945 N N . LEU A 1 382 ? 15.623 -6.881 -6.730 1.00 63.25 382 LEU A N 1
ATOM 2946 C CA . LEU A 1 382 ? 17.040 -6.770 -6.390 1.00 63.25 382 LEU A CA 1
ATOM 2947 C C . LEU A 1 382 ? 17.719 -8.140 -6.392 1.00 63.25 382 LEU A C 1
ATOM 2949 O O . LEU A 1 382 ? 18.715 -8.308 -7.095 1.00 63.25 382 LEU A O 1
ATOM 2953 N N . ASN A 1 383 ? 17.150 -9.130 -5.702 1.00 66.50 383 ASN A N 1
ATOM 2954 C CA . ASN A 1 383 ? 17.721 -10.470 -5.614 1.00 66.50 383 ASN A CA 1
ATOM 2955 C C . ASN A 1 383 ? 17.863 -11.118 -6.999 1.00 66.50 383 ASN A C 1
ATOM 2957 O O . ASN A 1 383 ? 18.936 -11.588 -7.368 1.00 66.50 383 ASN A O 1
ATOM 2961 N N . ARG A 1 384 ? 16.823 -11.057 -7.841 1.00 59.38 384 ARG A N 1
ATOM 2962 C CA . ARG A 1 384 ? 16.897 -11.616 -9.204 1.00 59.38 384 ARG A CA 1
ATOM 2963 C C . ARG A 1 384 ? 17.882 -10.863 -10.095 1.00 59.38 384 ARG A C 1
ATOM 2965 O O . ARG A 1 384 ? 18.515 -11.479 -10.955 1.00 59.38 384 ARG A O 1
ATOM 2972 N N . THR A 1 385 ? 18.035 -9.553 -9.901 1.00 57.12 385 THR A N 1
ATOM 2973 C CA . THR A 1 385 ? 19.041 -8.755 -10.617 1.00 57.12 385 THR A CA 1
ATOM 2974 C C . THR A 1 385 ? 20.447 -9.193 -10.219 1.00 57.12 385 THR A C 1
ATOM 2976 O O . THR A 1 385 ? 21.272 -9.444 -11.097 1.00 57.12 385 THR A O 1
ATOM 2979 N N . VAL A 1 386 ? 20.695 -9.365 -8.918 1.00 61.12 386 VAL A N 1
ATOM 2980 C CA . VAL A 1 386 ? 21.965 -9.863 -8.374 1.00 61.12 386 VAL A CA 1
ATOM 2981 C C . VAL A 1 386 ? 22.253 -11.279 -8.873 1.00 61.12 386 VAL A C 1
ATOM 2983 O O . VAL A 1 386 ? 23.321 -11.506 -9.433 1.00 61.12 386 VAL A O 1
ATOM 2986 N N . GLU A 1 387 ? 21.300 -12.209 -8.789 1.00 62.81 387 GLU A N 1
ATOM 2987 C CA . GLU A 1 387 ? 21.460 -13.572 -9.317 1.00 62.81 387 GLU A CA 1
ATOM 2988 C C . GLU A 1 387 ? 21.789 -13.586 -10.812 1.00 62.81 387 GLU A C 1
ATOM 2990 O O . GLU A 1 387 ? 22.643 -14.351 -11.263 1.00 62.81 387 GLU A O 1
ATOM 2995 N N . THR A 1 388 ? 21.104 -12.756 -11.602 1.00 60.81 388 THR A N 1
ATOM 2996 C CA . THR A 1 388 ? 21.339 -12.666 -13.048 1.00 60.81 388 THR A CA 1
ATOM 2997 C C . THR A 1 388 ? 22.735 -12.117 -13.331 1.00 60.81 388 THR A C 1
ATOM 2999 O O . THR A 1 388 ? 23.439 -12.643 -14.194 1.00 60.81 388 THR A O 1
ATOM 3002 N N . LEU A 1 389 ? 23.162 -11.103 -12.573 1.00 52.59 389 LEU A N 1
ATOM 3003 C CA . LEU A 1 389 ? 24.498 -10.525 -12.671 1.00 52.59 389 LEU A CA 1
ATOM 3004 C C . LEU A 1 389 ? 25.576 -11.549 -12.290 1.00 52.59 389 LEU A C 1
ATOM 3006 O O . LEU A 1 389 ? 26.551 -11.703 -13.020 1.00 52.59 389 LEU A O 1
ATOM 3010 N N . ILE A 1 390 ? 25.379 -12.293 -11.197 1.00 65.38 390 ILE A N 1
ATOM 3011 C CA . ILE A 1 390 ? 26.291 -13.350 -10.740 1.00 65.38 390 ILE A CA 1
ATOM 3012 C C . ILE A 1 390 ? 26.382 -14.461 -11.786 1.00 65.38 390 ILE A C 1
ATOM 3014 O O . ILE A 1 390 ? 27.484 -14.835 -12.176 1.00 65.38 390 ILE A O 1
ATOM 3018 N N . LYS A 1 391 ? 25.252 -14.958 -12.305 1.00 66.25 391 LYS A N 1
ATOM 3019 C CA . LYS A 1 391 ? 25.239 -15.974 -13.374 1.00 66.25 391 LYS A CA 1
ATOM 3020 C C . LYS A 1 391 ? 25.985 -15.495 -14.618 1.00 66.25 391 LYS A C 1
ATOM 3022 O O . LYS A 1 391 ? 26.746 -16.261 -15.207 1.00 66.25 391 LYS A O 1
ATOM 3027 N N . TRP A 1 392 ? 25.811 -14.230 -14.995 1.00 64.12 392 TRP A N 1
ATOM 3028 C CA . TRP A 1 392 ? 26.531 -13.633 -16.116 1.00 64.12 392 TRP A CA 1
ATOM 3029 C C . TRP A 1 392 ? 28.041 -13.513 -15.850 1.00 64.12 392 TRP A C 1
ATOM 3031 O O . TRP A 1 392 ? 28.844 -13.869 -16.712 1.00 64.12 392 TRP A O 1
ATOM 3041 N N . LEU A 1 393 ? 28.439 -13.083 -14.648 1.00 54.69 393 LEU A N 1
ATOM 3042 C CA . LEU A 1 393 ? 29.843 -12.996 -14.230 1.00 54.69 393 LEU A CA 1
ATOM 3043 C C . LEU A 1 393 ? 30.514 -14.377 -14.169 1.00 54.69 393 LEU A C 1
ATOM 3045 O O . LEU A 1 393 ? 31.631 -14.531 -14.656 1.00 54.69 393 LEU A O 1
ATOM 3049 N N . MET A 1 394 ? 29.828 -15.396 -13.645 1.00 68.19 394 MET A N 1
ATOM 3050 C CA . MET A 1 394 ? 30.341 -16.770 -13.610 1.00 68.19 394 MET A CA 1
ATOM 3051 C C . MET A 1 394 ? 30.493 -17.359 -15.014 1.00 68.19 394 MET A C 1
ATOM 3053 O O . MET A 1 394 ? 31.508 -17.984 -15.306 1.00 68.19 394 MET A O 1
ATOM 3057 N N . TYR A 1 395 ? 29.533 -17.117 -15.912 1.00 61.84 395 TYR A N 1
ATOM 3058 C CA . TYR A 1 395 ? 29.644 -17.546 -17.309 1.00 61.84 395 TYR A CA 1
ATOM 3059 C C . TYR A 1 395 ? 30.823 -16.877 -18.032 1.00 61.84 395 TYR A C 1
ATOM 3061 O O . TYR A 1 395 ? 31.463 -17.504 -18.873 1.00 61.84 395 TYR A O 1
ATOM 3069 N N . LYS A 1 396 ? 31.149 -15.626 -17.680 1.00 47.94 396 LYS A N 1
ATOM 3070 C CA . LYS A 1 396 ? 32.307 -14.906 -18.222 1.00 47.94 396 LYS A CA 1
ATOM 3071 C C . LYS A 1 396 ? 33.647 -15.437 -17.700 1.00 47.94 396 LYS A C 1
ATOM 3073 O O . LYS A 1 396 ? 34.606 -15.396 -18.449 1.00 47.94 396 LYS A O 1
ATOM 3078 N N . ASN A 1 397 ? 33.715 -15.947 -16.469 1.00 48.91 397 ASN A N 1
ATOM 3079 C CA . ASN A 1 397 ? 34.942 -16.539 -15.914 1.00 48.91 397 ASN A CA 1
ATOM 3080 C C . ASN A 1 397 ? 35.201 -17.987 -16.378 1.00 48.91 397 ASN A C 1
ATOM 3082 O O . ASN A 1 397 ? 36.275 -18.519 -16.116 1.00 48.91 397 ASN A O 1
ATOM 3086 N N . MET A 1 398 ? 34.234 -18.633 -17.043 1.00 48.25 398 MET A N 1
ATOM 3087 C CA . MET A 1 398 ? 34.389 -19.978 -17.625 1.00 48.25 398 MET A CA 1
ATOM 3088 C C . MET A 1 398 ? 34.778 -19.973 -19.118 1.00 48.25 398 MET A C 1
ATOM 3090 O O . MET A 1 398 ? 34.874 -21.043 -19.720 1.00 48.25 398 MET A O 1
ATOM 3094 N N . LYS A 1 399 ? 34.996 -18.800 -19.723 1.00 39.66 399 LYS A N 1
ATOM 3095 C CA . LYS A 1 399 ? 35.560 -18.620 -21.071 1.00 39.66 399 LYS A CA 1
ATOM 3096 C C . LYS A 1 399 ? 36.805 -17.758 -20.985 1.00 39.66 399 LYS A C 1
ATOM 3098 O O . LYS A 1 399 ? 37.710 -17.999 -21.810 1.00 39.66 399 LYS A O 1
#

Sequence (399 aa):
MYQNDATGQNTLYVNDMLVRMFKLILVAIAVFVILKALGIIVIPWLHAIVISGTGVVACAVPILCRSFSMDVNTIKRVNIYCAVVLCILGYCYLNMGIIMLLVIPIGFACMYFDLKLISRSIGLSVLGIIIGEVLRVSSNWSFDTAAQNIYIRIILYFFQFGIAAALFMVVSRRALNILSSTHSYYENINNIFSNVQVSSQGLEAAEEVLLRSVSTLNANNEEDVSSSNGVVRGIVSNINKSVENAREIMKYTQTMLKGKSEDLNLKEEAAQIEEYSRNSRELILKLDQYTEKMKENLSLISIMIDESKLLSMNAAIEAENASSGGRGSAIVAMKVGKLADESVESATHIQDLLNSVVNDAENTVKSVAETYDEVYKSLELLNRTVETLIKWLMYKNMK

pLDDT: mean 76.16, std 10.48, range [26.38, 92.75]

Foldseek 3Di:
DPDADLLVVLLVVLLVVLLVVLVVQLVVLVVVVVCVVVVVQPDDPVLNCVLSVLSCVLSVVLNVCVVVVHDSVVSLLSSLVSQLSNVLSCVQEVVQDLVLSLQRSLLSQVSSLDPVSNVVSNVSSVVSSVVSVVNNVVVVDYCVVVCVPVVSVVVSVCVNVVSSVVSVCVSVVVLVVLLVVLVVLVVVLVVLLVVLVVLLVVLLVLLVLLLVLLCVLDVPPVPLNVVLNVLSVLLSVLLVLLSVLLVLLSVLLVCLSVVVPPPPVLVVSVVSNVVSLVSSVVSLVVNVVSLVVNVVSLVVSLVSLVVSLVVLVVQLVVLVVDPPVSPVSNVVSVVSNVSSVSNNVSSVSSNVSSVSSSVSSVVSSVSSVSSSVSSSSSSVSVVVVVVVVVVVVVVVVVD